Protein 1K7I (pdb70)

CATH classification: 2.150.10.10 (+1 more: 3.40.390.10)

Radius of gyration: 25.74 Å; Cα contacts (8 Å, |Δi|>4): 1224; chains: 1; bounding box: 58×52×76 Å

Foldseek 3Di:
DDFDVLVVVQVVQVCVPPFDDQDAAPNAHGHDLVRLLCLQQVVQQFQVGGVAWQAAEEWEEEFDPDDPAAVQLFAAKDTADPQLVVLLVLLVVLLVLWFRYHYHYDDDPDDTLAYEIEGAGHNVRHGDLDDAWAAADGDDDPRQRYIYGHPSHVCCNNVVVNVVNLLVSNLRNLRSGRTAQSAPDDPPPPDDDCVRHNGQPREQLAASVHPHHPVSNPWFQPNHHLNHGHQSSSVNSCGHGNTDLVHAAEAFEFEDPGPRPRVQRYDPALVDTHAHADDHRHYAYEYELARAAEAWEEEQDAQHFIAGSNTGSRYHYYPPDGHAEYEAYQEAYEYHHDQEAHEYADAHYEYEYEHAAFAYEYEDHHFAYEYEDQDLRRAWPVGGYEDEHDDAPRYAYEPSNLCVVPAADEDEPDDPQQFRYWYWDADPVQQKIKIWHGHPPHNDTTHIYIYNHDYDPVRYHD

Sequence (462 aa):
ANTSSAYNSVYDFLRYHDRGDGLTVNGKTSYSIDQAAAQITRENVSWNGTNVFGKSANLTFKFLQSVSSIPSGDTGFVKFNAEQIEQAKLSLQSWSDVANLTFTEVTGNKSANITFGNYTRDASGNLDYGTQAYAYYPGNYQGAGSSWYNYNQSNIRNPGSEEYGRQTFTHEIGHALGLAHPGEYNAGEGDPSYNDAVYAEDSYQFSIMSFWGENETGADYNGHYGGAPMIDDIAAIQRLYGANMTTRTGDSVYGFNSNTDRDFYTATDSSKALIFSVWDAGGTDTFDFSGYSNNQRINLNEGSFSDVGGLKGNVSIAHGVTIENAIGGSGNDILVGNSADNILQGGAGNDVLYGGAGADTLYGGAGRDTFVYGSGQDSTVAAYDWIADFQKGIDKIDLSAFRNEGQLSFVQDQFTGKGQEVMLQWDAANSITNLWLHEAGHSSVDFLVRIVGQAAQSDIIV

Secondary structure (DSSP, 8-state):
----HHHHHHHHHTTTT--STT-EETTEEPPPHHHHHHHHTTT-EETTEES--S--EEEEEEE-S--S--TTS-B--B---HHHHHHHHHHHHHHHTTBSEEEEE--TT---SEEEEEE-B-TTS-B--S--EEE--SSSSTTTTEEEEETTSHHHH-TTTSHHHHHHHHHHHHHHHT---SSS--SSSS---GGG-SSTT-STTT-TT-SS-GGGGT-B-TT----S--HHHHHHHHHHH-B-TTTT-S--EEETT--S--GGGB-SSTT----EEE---SS--EEE-TT--S--EEE-STT-EEB-TT-BS-EEE-TT----EEE--SS--EEE--SS--EEE--SS--EEE--SS--EEE--SS--EEE--SGGGSBGGG-EEETT--TTT-EEE-GGGGGG---EEESS---SSS-EEEEEEETTTTEEEEEEE-TT-SS--EEEEEES---GGGEE-

B-factor: mean 23.39, std 8.3, range [9.5, 53.7]

Structure (mmCIF, N/CA/C/O backbone):
data_1K7I
#
_entry.id   1K7I
#
_cell.length_a   101.967
_cell.length_b   101.967
_cell.length_c   122.298
_cell.angle_alpha   90.00
_cell.angle_beta   90.00
_cell.angle_gamma   120.00
#
_symmetry.space_group_name_H-M   'P 31 2 1'
#
loop_
_entity.id
_entity.type
_entity.pdbx_description
1 polymer 'secreted protease C'
2 non-polymer 'CALCIUM ION'
3 non-polymer 'ZINC ION'
4 water water
#
loop_
_atom_site.group_PDB
_atom_site.id
_atom_site.type_symbol
_atom_site.label_atom_id
_atom_site.label_alt_id
_atom_site.label_comp_id
_atom_site.label_asym_id
_atom_site.label_entity_id
_atom_site.label_seq_id
_atom_site.pdbx_PDB_ins_code
_atom_site.Cartn_x
_atom_site.Cartn_y
_atom_site.Cartn_z
_atom_site.occupancy
_atom_site.B_iso_or_equiv
_atom_site.auth_seq_id
_atom_site.auth_comp_id
_atom_site.auth_asym_id
_atom_site.auth_atom_id
_atom_site.pdbx_PDB_model_num
ATOM 1 N N . ALA A 1 18 ? 46.217 75.268 1.859 1.00 44.99 18 ALA A N 1
ATOM 2 C CA . ALA A 1 18 ? 45.036 75.004 2.733 1.00 43.64 18 ALA A CA 1
ATOM 3 C C . ALA A 1 18 ? 44.302 73.745 2.282 1.00 42.74 18 ALA A C 1
ATOM 4 O O . ALA A 1 18 ? 43.526 73.159 3.040 1.00 42.09 18 ALA A O 1
ATOM 6 N N . ASN A 1 19 ? 44.552 73.336 1.042 1.00 41.26 19 ASN A N 1
ATOM 7 C CA . ASN A 1 19 ? 43.921 72.146 0.486 1.00 41.65 19 ASN A CA 1
ATOM 8 C C . ASN A 1 19 ? 44.824 70.935 0.702 1.00 40.16 19 ASN A C 1
ATOM 9 O O . ASN A 1 19 ? 45.626 70.584 -0.163 1.00 41.53 19 ASN A O 1
ATOM 14 N N . THR A 1 20 ? 44.690 70.301 1.861 1.00 37.56 20 THR A N 1
ATOM 15 C CA . THR A 1 20 ? 45.495 69.132 2.191 1.00 34.83 20 THR A CA 1
ATOM 16 C C . THR A 1 20 ? 44.848 67.840 1.696 1.00 33.53 20 THR A C 1
ATOM 17 O O . THR A 1 20 ? 43.633 67.773 1.514 1.00 32.54 20 THR A O 1
ATOM 21 N N . SER A 1 21 ? 45.669 66.817 1.479 1.00 28.83 21 SER A N 1
ATOM 22 C CA . SER A 1 21 ? 45.194 65.525 0.993 1.00 27.41 21 SER A CA 1
ATOM 23 C C . SER A 1 21 ? 44.395 64.781 2.053 1.00 26.60 21 SER A C 1
ATOM 24 O O . SER A 1 21 ? 44.370 65.177 3.217 1.00 27.99 21 SER A O 1
ATOM 27 N N . SER A 1 22 ? 43.750 63.693 1.644 1.00 29.58 22 SER A N 1
ATOM 28 C CA . SER A 1 22 ? 42.960 62.892 2.568 1.00 30.32 22 SER A CA 1
ATOM 29 C C . SER A 1 22 ? 43.889 62.175 3.542 1.00 30.91 22 SER A C 1
ATOM 30 O O . SER A 1 22 ? 43.527 61.935 4.692 1.00 29.03 22 SER A O 1
ATOM 33 N N . ALA A 1 23 ? 45.088 61.834 3.075 1.00 27.42 23 ALA A N 1
ATOM 34 C CA . ALA A 1 23 ? 46.064 61.156 3.920 1.00 27.64 23 ALA A CA 1
ATOM 35 C C . ALA A 1 23 ? 46.456 62.097 5.051 1.00 26.10 23 ALA A C 1
ATOM 36 O O . ALA A 1 23 ? 46.489 61.706 6.220 1.00 26.28 23 ALA A O 1
ATOM 38 N N . TYR A 1 24 ? 46.755 63.343 4.695 1.00 24.67 24 TYR A N 1
ATOM 39 C CA . TYR A 1 24 ? 47.125 64.347 5.682 1.00 23.63 24 TYR A CA 1
ATOM 40 C C . TYR A 1 24 ? 45.976 64.524 6.665 1.00 25.19 24 TYR A C 1
ATOM 41 O O . TYR A 1 24 ? 46.177 64.529 7.876 1.00 24.31 24 TYR A O 1
ATOM 50 N N . ASN A 1 25 ? 44.766 64.674 6.132 1.00 24.73 25 ASN A N 1
ATOM 51 C CA . ASN A 1 25 ? 43.596 64.875 6.972 1.00 25.25 25 ASN A CA 1
ATOM 52 C C . ASN A 1 25 ? 43.333 63.735 7.943 1.00 23.58 25 ASN A C 1
ATOM 53 O O . ASN A 1 25 ? 42.903 63.971 9.071 1.00 24.90 25 ASN A O 1
ATOM 58 N N . SER A 1 26 ? 43.592 62.504 7.513 1.00 24.37 26 SER A N 1
ATOM 59 C CA . SER A 1 26 ? 43.365 61.353 8.378 1.00 24.40 26 SER A CA 1
ATOM 60 C C . SER A 1 26 ? 44.315 61.410 9.572 1.00 24.87 26 SER A C 1
ATOM 61 O O . SER A 1 26 ? 43.956 61.009 10.678 1.00 25.17 26 SER A O 1
ATOM 64 N N . VAL A 1 27 ? 45.524 61.912 9.342 1.00 23.42 27 VAL A N 1
ATOM 65 C CA . VAL A 1 27 ? 46.508 62.038 10.412 1.00 21.64 27 VAL A CA 1
ATOM 66 C C . VAL A 1 27 ? 46.107 63.198 11.322 1.00 21.68 27 VAL A C 1
ATOM 67 O O . VAL A 1 27 ? 46.060 63.060 12.545 1.00 20.81 27 VAL A O 1
ATOM 71 N N . TYR A 1 28 ? 45.807 64.337 10.706 1.00 23.26 28 TYR A N 1
ATOM 72 C CA . TYR A 1 28 ? 45.402 65.539 11.427 1.00 23.58 28 TYR A CA 1
ATOM 73 C C . TYR A 1 28 ? 44.249 65.262 12.392 1.00 22.57 28 TYR A C 1
ATOM 74 O O . TYR A 1 28 ? 44.285 65.675 13.554 1.00 22.64 28 TYR A O 1
ATOM 83 N N . ASP A 1 29 ? 43.223 64.570 11.904 1.00 23.01 29 ASP A N 1
ATOM 84 C CA . ASP A 1 29 ? 42.062 64.254 12.729 1.00 23.54 29 ASP A CA 1
ATOM 85 C C . ASP A 1 29 ? 42.383 63.244 13.824 1.00 22.66 29 ASP A C 1
ATOM 86 O O . ASP A 1 29 ? 41.974 63.419 14.973 1.00 24.37 29 ASP A O 1
ATOM 91 N N . PHE A 1 30 ? 43.111 62.189 13.467 1.00 22.99 30 PHE A N 1
ATOM 92 C CA . PHE A 1 30 ? 43.464 61.156 14.439 1.00 21.18 30 PHE A CA 1
ATOM 93 C C . PHE A 1 30 ? 44.298 61.728 15.584 1.00 21.97 30 PHE A C 1
ATOM 94 O O . PHE A 1 30 ? 44.206 61.259 16.715 1.00 20.16 30 PHE A O 1
ATOM 102 N N . LEU A 1 31 ? 45.105 62.744 15.293 1.00 20.71 31 LEU A N 1
ATOM 103 C CA . LEU A 1 31 ? 45.929 63.375 16.318 1.00 21.33 31 LEU A CA 1
ATOM 104 C C . LEU A 1 31 ? 45.058 64.085 17.351 1.00 22.49 31 LEU A C 1
ATOM 105 O O . LEU A 1 31 ? 45.485 64.326 18.479 1.00 23.61 31 LEU A O 1
ATOM 110 N N . ARG A 1 32 ? 43.834 64.417 16.953 1.00 21.86 32 ARG A N 1
ATOM 111 C CA . ARG A 1 32 ? 42.904 65.122 17.826 1.00 23.26 32 ARG A CA 1
ATOM 112 C C . ARG A 1 32 ? 41.786 64.221 18.344 1.00 22.98 32 ARG A C 1
ATOM 113 O O . ARG A 1 32 ? 40.767 64.693 18.847 1.00 24.56 32 ARG A O 1
ATOM 121 N N . TYR A 1 33 ? 42.005 62.917 18.217 1.00 23.37 33 TYR A N 1
ATOM 122 C CA . TYR A 1 33 ? 41.073 61.888 18.668 1.00 22.34 33 TYR A CA 1
ATOM 123 C C . TYR A 1 33 ? 40.921 61.999 20.185 1.00 23.58 33 TYR A C 1
ATOM 124 O O . TYR A 1 33 ? 41.908 61.969 20.922 1.00 22.68 33 TYR A O 1
ATOM 133 N N . HIS A 1 34 ? 39.684 62.143 20.648 1.00 22.84 34 HIS A N 1
ATOM 134 C CA . HIS A 1 34 ? 39.404 62.270 22.074 1.00 21.72 34 HIS A CA 1
ATOM 135 C C . HIS A 1 34 ? 40.097 63.452 22.745 1.00 22.12 34 HIS A C 1
ATOM 136 O O . HIS A 1 34 ? 40.614 63.331 23.857 1.00 23.02 34 HIS A O 1
ATOM 143 N N . ASP A 1 35 ? 40.116 64.597 22.069 1.00 24.44 35 ASP A N 1
ATOM 144 C CA . ASP A 1 35 ? 40.716 65.791 22.654 1.00 26.26 35 ASP A CA 1
ATOM 145 C C . ASP A 1 35 ? 39.965 66.057 23.955 1.00 24.09 35 ASP A C 1
ATOM 146 O O . ASP A 1 35 ? 38.774 65.761 24.057 1.00 26.23 35 ASP A O 1
ATOM 151 N N . ARG A 1 36 ? 40.657 66.605 24.947 1.00 25.83 36 ARG A N 1
ATOM 152 C CA . ARG A 1 36 ? 40.034 66.863 26.241 1.00 26.04 36 ARG A CA 1
ATOM 153 C C . ARG A 1 36 ? 40.585 68.108 26.924 1.00 27.31 36 ARG A C 1
ATOM 154 O O . ARG A 1 36 ? 41.622 68.637 26.529 1.00 25.93 36 ARG A O 1
ATOM 162 N N . GLY A 1 37 ? 39.882 68.567 27.956 1.00 27.40 37 GLY A N 1
ATOM 163 C CA . GLY A 1 37 ? 40.320 69.737 28.696 1.00 30.39 37 GLY A CA 1
ATOM 164 C C . GLY A 1 37 ? 39.980 71.055 28.026 1.00 32.83 37 GLY A C 1
ATOM 165 O O . GLY A 1 37 ? 39.022 71.142 27.257 1.00 31.91 37 GLY A O 1
ATOM 166 N N . ASP A 1 38 ? 40.770 72.085 28.320 1.00 35.48 38 ASP A N 1
ATOM 167 C CA . ASP A 1 38 ? 40.542 73.405 27.743 1.00 38.72 38 ASP A CA 1
ATOM 168 C C . ASP A 1 38 ? 39.117 73.854 28.060 1.00 38.63 38 ASP A C 1
ATOM 169 O O . ASP A 1 38 ? 38.657 73.732 29.195 1.00 39.09 38 ASP A O 1
ATOM 174 N N . GLY A 1 39 ? 38.426 74.374 27.053 1.00 39.04 39 GLY A N 1
ATOM 175 C CA . GLY A 1 39 ? 37.060 74.819 27.235 1.00 38.76 39 GLY A CA 1
ATOM 176 C C . GLY A 1 39 ? 36.163 73.976 26.358 1.00 38.90 39 GLY A C 1
ATOM 177 O O . GLY A 1 39 ? 35.184 74.462 25.793 1.00 40.10 39 GLY A O 1
ATOM 178 N N . LEU A 1 40 ? 36.509 72.699 26.241 1.00 37.62 40 LEU A N 1
ATOM 179 C CA . LEU A 1 40 ? 35.741 71.774 25.423 1.00 37.59 40 LEU A CA 1
ATOM 180 C C . LEU A 1 40 ? 34.561 71.193 26.185 1.00 37.33 40 LEU A C 1
ATOM 181 O O . LEU A 1 40 ? 34.585 71.088 27.413 1.00 36.88 40 LEU A O 1
ATOM 186 N N . THR A 1 41 ? 33.525 70.823 25.442 1.00 37.48 41 THR A N 1
ATOM 187 C CA . THR A 1 41 ? 32.335 70.218 26.018 1.00 38.72 41 THR A CA 1
ATOM 188 C C . THR A 1 41 ? 32.077 68.941 25.230 1.00 38.34 41 THR A C 1
ATOM 189 O O . THR A 1 41 ? 31.887 68.979 24.014 1.00 38.86 41 THR A O 1
ATOM 193 N N . VAL A 1 42 ? 32.096 67.810 25.926 1.00 36.24 42 VAL A N 1
ATOM 194 C CA . VAL A 1 42 ? 31.874 66.516 25.293 1.00 35.19 42 VAL A CA 1
ATOM 195 C C . VAL A 1 42 ? 30.636 65.866 25.895 1.00 34.02 42 VAL A C 1
ATOM 196 O O . VAL A 1 42 ? 30.466 65.851 27.113 1.00 35.06 42 VAL A O 1
ATOM 200 N N . ASN A 1 43 ? 29.776 65.329 25.036 1.00 34.08 43 ASN A N 1
ATOM 201 C CA . ASN A 1 43 ? 28.541 64.692 25.480 1.00 34.20 43 ASN A CA 1
ATOM 202 C C . ASN A 1 43 ? 27.743 65.636 26.373 1.00 34.39 43 ASN A C 1
ATOM 203 O O . ASN A 1 43 ? 27.080 65.204 27.317 1.00 33.80 43 ASN A O 1
ATOM 208 N N . GLY A 1 44 ? 27.819 66.928 26.070 1.00 35.50 44 GLY A N 1
ATOM 209 C CA . GLY A 1 44 ? 27.098 67.918 26.850 1.00 35.72 44 GLY A CA 1
ATOM 210 C C . GLY A 1 44 ? 27.644 68.099 28.252 1.00 36.59 44 GLY A C 1
ATOM 211 O O . GLY A 1 44 ? 26.997 68.711 29.102 1.00 36.98 44 GLY A O 1
ATOM 212 N N . LYS A 1 45 ? 28.839 67.571 28.497 1.00 34.20 45 LYS A N 1
ATOM 213 C CA . LYS A 1 45 ? 29.468 67.680 29.808 1.00 34.05 45 LYS A CA 1
ATOM 214 C C . LYS A 1 45 ? 30.796 68.419 29.724 1.00 32.37 45 LYS A C 1
ATOM 215 O O . LYS A 1 45 ? 31.394 68.526 28.654 1.00 31.09 45 LYS A O 1
ATOM 221 N N . THR A 1 46 ? 31.250 68.934 30.861 1.00 32.29 46 THR A N 1
ATOM 222 C CA . THR A 1 46 ? 32.521 69.638 30.914 1.00 31.68 46 THR A CA 1
ATOM 223 C C . THR A 1 46 ? 33.611 68.604 30.656 1.00 30.36 46 THR A C 1
ATOM 224 O O . THR A 1 46 ? 33.546 67.491 31.177 1.00 30.69 46 THR A O 1
ATOM 228 N N . SER A 1 47 ? 34.597 68.963 29.840 1.00 30.22 47 SER A N 1
ATOM 229 C CA . SER A 1 47 ? 35.695 68.051 29.537 1.00 28.07 47 SER A CA 1
ATOM 230 C C . SER A 1 47 ? 36.863 68.324 30.474 1.00 27.30 47 SER A C 1
ATOM 231 O O . SER A 1 47 ? 37.300 69.466 30.625 1.00 26.60 47 SER A O 1
ATOM 234 N N . TYR A 1 48 ? 37.363 67.266 31.104 1.00 26.40 48 TYR A N 1
ATOM 235 C CA . TYR A 1 48 ? 38.476 67.373 32.037 1.00 26.10 48 TYR A CA 1
ATOM 236 C C . TYR A 1 48 ? 39.786 66.896 31.426 1.00 24.87 48 TYR A C 1
ATOM 237 O O . TYR A 1 48 ? 39.806 65.961 30.625 1.00 24.39 48 TYR A O 1
ATOM 246 N N . SER A 1 49 ? 40.876 67.547 31.812 1.00 24.53 49 SER A N 1
ATOM 247 C CA . SER A 1 49 ? 42.199 67.157 31.346 1.00 23.42 49 SER A CA 1
ATOM 248 C C . SER A 1 49 ? 42.567 65.957 32.209 1.00 23.31 49 SER A C 1
ATOM 249 O O . SER A 1 49 ? 41.850 65.628 33.155 1.00 22.35 49 SER A O 1
ATOM 252 N N . ILE A 1 50 ? 43.678 65.305 31.889 1.00 22.25 50 ILE A N 1
ATOM 253 C CA . ILE A 1 50 ? 44.114 64.156 32.673 1.00 23.11 50 ILE A CA 1
ATOM 254 C C . ILE A 1 50 ? 44.274 64.567 34.133 1.00 23.48 50 ILE A C 1
ATOM 255 O O . ILE A 1 50 ? 43.808 63.875 35.040 1.00 23.76 50 ILE A O 1
ATOM 260 N N . ASP A 1 51 ? 44.924 65.704 34.360 1.00 23.15 51 ASP A N 1
ATOM 261 C CA . ASP A 1 51 ? 45.152 66.171 35.720 1.00 23.09 51 ASP A CA 1
ATOM 262 C C . ASP A 1 51 ? 43.886 66.578 36.463 1.00 22.96 51 ASP A C 1
ATOM 263 O O . ASP A 1 51 ? 43.784 66.372 37.670 1.00 23.05 51 ASP A O 1
ATOM 268 N N . GLN A 1 52 ? 42.923 67.155 35.753 1.00 24.27 52 GLN A N 1
ATOM 269 C CA . GLN A 1 52 ? 41.678 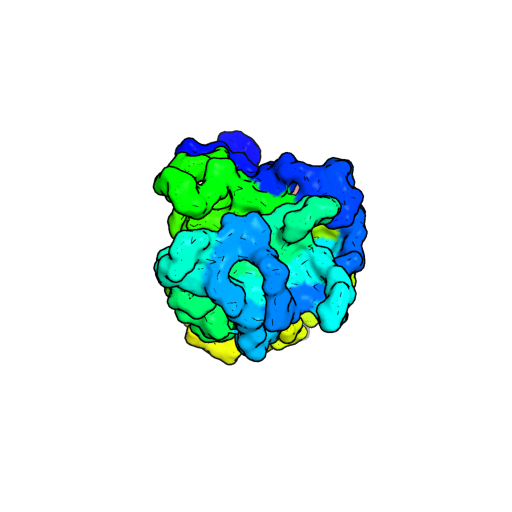67.552 36.394 1.00 23.97 52 GLN A CA 1
ATOM 270 C C . GLN A 1 52 ? 40.927 66.296 36.817 1.00 23.03 52 GLN A C 1
ATOM 271 O O . GLN A 1 52 ? 40.330 66.252 37.893 1.00 23.73 52 GLN A O 1
ATOM 277 N N . ALA A 1 53 ? 40.974 65.271 35.970 1.00 22.93 53 ALA A N 1
ATOM 278 C CA . ALA A 1 53 ? 40.314 64.006 36.264 1.00 22.67 53 ALA A CA 1
ATOM 279 C C . ALA A 1 53 ? 41.003 63.362 37.461 1.00 22.48 53 ALA A C 1
ATOM 280 O O . ALA A 1 53 ? 40.348 62.813 38.350 1.00 22.08 53 ALA A O 1
ATOM 282 N N . ALA A 1 54 ? 42.330 63.439 37.482 1.00 21.45 54 ALA A N 1
ATOM 283 C CA . ALA A 1 54 ? 43.112 62.869 38.570 1.00 21.11 54 ALA A CA 1
ATOM 284 C C . ALA A 1 54 ? 42.763 63.538 39.895 1.00 22.79 54 ALA A C 1
ATOM 285 O O . ALA A 1 54 ? 42.625 62.868 40.916 1.00 22.88 54 ALA A O 1
ATOM 287 N N . ALA A 1 55 ? 42.617 64.859 39.875 1.00 23.21 55 ALA A N 1
ATOM 288 C CA . ALA A 1 55 ? 42.280 65.603 41.083 1.00 23.48 55 ALA A CA 1
ATOM 289 C C . ALA A 1 55 ? 40.881 65.219 41.557 1.00 22.99 55 ALA A C 1
ATOM 290 O O . ALA A 1 55 ? 40.623 65.128 42.757 1.00 24.61 55 ALA A O 1
ATOM 292 N N . GLN A 1 56 ? 39.983 64.995 40.605 1.00 23.03 56 GLN A N 1
ATOM 293 C CA . GLN A 1 56 ? 38.611 64.615 40.917 1.00 22.95 56 GLN A CA 1
ATOM 294 C C . GLN A 1 56 ? 38.580 63.224 41.548 1.00 23.53 56 GLN A C 1
ATOM 295 O O . GLN A 1 56 ? 37.868 62.990 42.525 1.00 24.18 56 GLN A O 1
ATOM 301 N N . ILE A 1 57 ? 39.363 62.305 40.993 1.00 21.19 57 ILE A N 1
ATOM 302 C CA . ILE A 1 57 ? 39.419 60.942 41.509 1.00 20.41 57 ILE A CA 1
ATOM 303 C C . ILE A 1 57 ? 40.054 60.901 42.902 1.00 21.59 57 ILE A C 1
ATOM 304 O O . ILE A 1 57 ? 39.724 60.036 43.714 1.00 21.46 57 ILE A O 1
ATOM 309 N N . THR A 1 58 ? 40.947 61.846 43.182 1.00 21.51 58 THR A N 1
ATOM 310 C CA . THR A 1 58 ? 41.607 61.912 44.485 1.00 21.49 58 THR A CA 1
ATOM 311 C C . THR A 1 58 ? 41.018 63.023 45.359 1.00 23.66 58 THR A C 1
ATOM 312 O O . THR A 1 58 ? 41.673 63.496 46.286 1.00 25.21 58 THR A O 1
ATOM 316 N N . ARG A 1 59 ? 39.782 63.426 45.074 1.00 24.82 59 ARG A N 1
ATOM 317 C CA . ARG A 1 59 ? 39.146 64.505 45.830 1.00 25.74 59 ARG A CA 1
ATOM 318 C C . ARG A 1 59 ? 39.010 64.265 47.331 1.00 27.57 59 ARG A C 1
ATOM 319 O O . ARG A 1 59 ? 38.899 65.219 48.102 1.00 30.40 59 ARG A O 1
ATOM 327 N N . GLU A 1 60 ? 39.013 63.007 47.755 1.00 28.38 60 GLU A N 1
ATOM 328 C CA . GLU A 1 60 ? 38.903 62.712 49.181 1.00 32.10 60 GLU A CA 1
ATOM 329 C C . GLU A 1 60 ? 40.197 63.096 49.893 1.00 32.66 60 GLU A C 1
ATOM 330 O O . GLU A 1 60 ? 40.248 63.160 51.122 1.00 33.32 60 GLU A O 1
ATOM 336 N N . ASN A 1 61 ? 41.236 63.360 49.105 1.00 31.67 61 ASN A N 1
ATOM 337 C CA . ASN A 1 61 ? 42.543 63.742 49.629 1.00 32.00 61 ASN A CA 1
ATOM 338 C C . ASN A 1 61 ? 42.983 62.865 50.790 1.00 31.99 61 ASN A C 1
ATOM 339 O O . ASN A 1 61 ? 43.424 63.355 51.832 1.00 32.26 61 ASN A O 1
ATOM 344 N N . VAL A 1 62 ? 42.859 61.557 50.602 1.00 29.30 62 VAL A N 1
ATOM 345 C CA . VAL A 1 62 ? 43.255 60.605 51.622 1.00 29.62 62 VAL A CA 1
ATOM 346 C C . VAL A 1 62 ? 44.084 59.496 50.987 1.00 28.16 62 VAL A C 1
ATOM 347 O O . VAL A 1 62 ? 43.829 59.083 49.856 1.00 29.00 62 VAL A O 1
ATOM 351 N N . SER A 1 63 ? 45.093 59.040 51.715 1.00 26.28 63 SER A N 1
ATOM 352 C CA . SER A 1 63 ? 45.958 57.963 51.255 1.00 23.89 63 SER A CA 1
ATOM 353 C C . SER A 1 63 ? 46.493 57.310 52.516 1.00 22.33 63 SER A C 1
ATOM 354 O O . SER A 1 63 ? 46.146 57.722 53.623 1.00 22.03 63 SER A O 1
ATOM 357 N N . TRP A 1 64 ? 47.335 56.297 52.360 1.00 20.34 64 TRP A N 1
ATOM 358 C CA . TRP A 1 64 ? 47.889 55.626 53.520 1.00 22.35 64 TRP A CA 1
ATOM 359 C C . TRP A 1 64 ? 48.923 56.469 54.249 1.00 23.27 64 TRP A C 1
ATOM 360 O O . TRP A 1 64 ? 49.430 56.067 55.293 1.00 24.90 64 TRP A O 1
ATOM 371 N N . ASN A 1 65 ? 49.234 57.640 53.700 1.00 24.31 65 ASN A N 1
ATOM 372 C CA . ASN A 1 65 ? 50.200 58.526 54.333 1.00 25.86 65 ASN A CA 1
ATOM 373 C C . ASN A 1 65 ? 49.488 59.638 55.090 1.00 28.03 65 ASN A C 1
ATOM 374 O O . ASN A 1 65 ? 50.127 60.512 55.674 1.00 29.38 65 ASN A O 1
ATOM 379 N N . GLY A 1 66 ? 48.159 59.597 55.077 1.00 28.31 66 GLY A N 1
ATOM 380 C CA . GLY A 1 66 ? 47.386 60.604 55.779 1.00 30.84 66 GLY A CA 1
ATOM 381 C C . GLY A 1 66 ? 46.500 61.437 54.875 1.00 32.56 66 GLY A C 1
ATOM 382 O O . GLY A 1 66 ? 46.083 60.990 53.806 1.00 31.07 66 GLY A O 1
ATOM 383 N N . THR A 1 67 ? 46.208 62.658 55.310 1.00 32.31 67 THR A N 1
ATOM 384 C CA . THR A 1 67 ? 45.362 63.558 54.539 1.00 33.97 67 THR A CA 1
ATOM 385 C C . THR A 1 67 ? 46.162 64.695 53.917 1.00 34.36 67 THR A C 1
ATOM 386 O O . THR A 1 67 ? 47.057 65.260 54.546 1.00 31.56 67 THR A O 1
ATOM 390 N N . ASN A 1 68 ? 45.829 65.017 52.671 1.00 34.67 68 ASN A N 1
ATOM 391 C CA . ASN A 1 68 ? 46.497 66.077 51.927 1.00 35.81 68 ASN A CA 1
ATOM 392 C C . ASN A 1 68 ? 48.003 65.868 51.834 1.00 35.46 68 ASN A C 1
ATOM 393 O O . ASN A 1 68 ? 48.786 66.814 51.934 1.00 35.15 68 ASN A O 1
ATOM 398 N N . VAL A 1 69 ? 48.398 64.615 51.644 1.00 33.46 69 VAL A N 1
ATOM 399 C CA . VAL A 1 69 ? 49.800 64.247 51.506 1.00 33.20 69 VAL A CA 1
ATOM 400 C C . VAL A 1 69 ? 49.953 63.733 50.077 1.00 32.43 69 VAL A C 1
ATOM 401 O O . VAL A 1 69 ? 49.286 62.775 49.687 1.00 35.48 69 VAL A O 1
ATOM 405 N N . PHE A 1 70 ? 50.821 64.371 49.297 1.00 32.19 70 PHE A N 1
ATOM 406 C CA . PHE A 1 70 ? 51.011 63.970 47.908 1.00 29.44 70 PHE A CA 1
ATOM 407 C C . PHE A 1 70 ? 52.446 63.617 47.542 1.00 28.85 70 PHE A C 1
ATOM 408 O O . PHE A 1 70 ? 53.396 64.057 48.189 1.00 27.69 70 PHE A O 1
ATOM 416 N N . GLY A 1 71 ? 52.584 62.818 46.488 1.00 24.73 71 GLY A N 1
ATOM 417 C CA . GLY A 1 71 ? 53.895 62.410 46.020 1.00 24.81 71 GLY A CA 1
ATOM 418 C C . GLY A 1 71 ? 54.722 61.671 47.052 1.00 24.75 71 GLY A C 1
ATOM 419 O O . GLY A 1 71 ? 55.951 61.730 47.017 1.00 27.08 71 GLY A O 1
ATOM 420 N N . LYS A 1 72 ? 54.060 60.970 47.969 1.00 22.78 72 LYS A N 1
ATOM 421 C CA . LYS A 1 72 ? 54.770 60.228 49.002 1.00 22.86 72 LYS A CA 1
ATOM 422 C C . LYS A 1 72 ? 54.569 58.726 48.845 1.00 21.36 72 LYS A C 1
ATOM 423 O O . LYS A 1 72 ? 53.441 58.237 48.828 1.00 23.23 72 LYS A O 1
ATOM 429 N N . SER A 1 73 ? 55.677 58.000 48.738 1.00 21.76 73 SER A N 1
ATOM 430 C CA . SER A 1 73 ? 55.641 56.556 48.565 1.00 22.17 73 SER A CA 1
ATOM 431 C C . SER A 1 73 ? 55.123 55.845 49.804 1.00 20.89 73 SER A C 1
ATOM 432 O O . SER A 1 73 ? 55.053 56.425 50.890 1.00 21.48 73 SER A O 1
ATOM 435 N N . ALA A 1 74 ? 54.764 54.578 49.641 1.00 22.30 74 ALA A N 1
ATOM 436 C CA . ALA A 1 74 ? 54.267 53.806 50.764 1.00 22.31 74 ALA A CA 1
ATOM 437 C C . ALA A 1 74 ? 54.592 52.328 50.634 1.00 21.49 74 ALA A C 1
ATOM 438 O O . ALA A 1 74 ? 54.606 51.775 49.533 1.00 22.06 74 ALA A O 1
ATOM 440 N N . ASN A 1 75 ? 54.877 51.706 51.773 1.00 21.68 75 ASN A N 1
ATOM 441 C CA . ASN A 1 75 ? 55.168 50.281 51.848 1.00 20.76 75 ASN A CA 1
ATOM 442 C C . ASN A 1 75 ? 53.941 49.727 52.555 1.00 22.16 75 ASN A C 1
ATOM 443 O O . ASN A 1 75 ? 53.722 50.004 53.736 1.00 22.59 75 ASN A O 1
ATOM 448 N N . LEU A 1 76 ? 53.140 48.952 51.833 1.00 20.77 76 LEU A N 1
ATOM 449 C CA . LEU A 1 76 ? 51.906 48.421 52.393 1.00 20.51 76 LEU A CA 1
ATOM 450 C C . LEU A 1 76 ? 51.856 46.908 52.493 1.00 18.93 76 LEU A C 1
ATOM 451 O O . LEU A 1 76 ? 52.551 46.195 51.770 1.00 20.98 76 LEU A O 1
ATOM 456 N N . THR A 1 77 ? 51.015 46.429 53.401 1.00 19.72 77 THR A N 1
ATOM 457 C CA . THR A 1 77 ? 50.826 45.002 53.604 1.00 19.58 77 THR A CA 1
ATOM 458 C C . THR A 1 77 ? 49.418 44.633 53.146 1.00 19.47 77 THR A C 1
ATOM 459 O O . THR A 1 77 ? 48.521 45.481 53.129 1.00 18.75 77 THR A O 1
ATOM 463 N N . PHE A 1 78 ? 49.235 43.379 52.748 1.00 18.66 78 PHE A N 1
ATOM 464 C CA . PHE A 1 78 ? 47.924 42.905 52.326 1.00 18.79 78 PHE A CA 1
ATOM 465 C C . PHE A 1 78 ? 47.720 41.504 52.872 1.00 18.67 78 PHE A C 1
ATOM 466 O O . PHE A 1 78 ? 48.683 40.776 53.125 1.00 19.73 78 PHE A O 1
ATOM 474 N N . LYS A 1 79 ? 46.464 41.123 53.059 1.00 16.34 79 LYS A N 1
ATOM 475 C CA . LYS A 1 79 ? 46.166 39.827 53.643 1.00 16.91 79 LYS A CA 1
ATOM 476 C C . LYS A 1 79 ? 44.864 39.218 53.145 1.00 16.61 79 LYS A C 1
ATOM 477 O O . LYS A 1 79 ? 43.872 39.921 52.950 1.00 16.79 79 LYS A O 1
ATOM 483 N N . PHE A 1 80 ? 44.885 37.909 52.928 1.00 15.77 80 PHE A N 1
ATOM 484 C CA . PHE A 1 80 ? 43.697 37.185 52.508 1.00 15.55 80 PHE A CA 1
ATOM 485 C C . PHE A 1 80 ? 43.104 36.627 53.796 1.00 15.66 80 PHE A C 1
ATOM 486 O O . PHE A 1 80 ? 43.623 35.674 54.372 1.00 17.57 80 PHE A O 1
ATOM 494 N N . LEU A 1 81 ? 42.023 37.247 54.260 1.00 15.55 81 LEU A N 1
ATOM 495 C CA . LEU A 1 81 ? 41.387 36.822 55.500 1.00 15.41 81 LEU A CA 1
ATOM 496 C C . LEU A 1 81 ? 40.916 35.372 55.452 1.00 15.31 81 LEU A C 1
ATOM 497 O O . LEU A 1 81 ? 40.331 34.929 54.462 1.00 16.69 81 LEU A O 1
ATOM 502 N N . GLN A 1 82 ? 41.175 34.639 56.532 1.00 16.64 82 GLN A N 1
ATOM 503 C CA . GLN A 1 82 ? 40.773 33.237 56.628 1.00 15.24 82 GLN A CA 1
ATOM 504 C C . GLN A 1 82 ? 39.515 33.097 57.479 1.00 16.63 82 GLN A C 1
ATOM 505 O O . GLN A 1 82 ? 38.851 32.058 57.460 1.00 18.35 82 GLN A O 1
ATOM 511 N N . SER A 1 83 ? 39.202 34.152 58.223 1.00 16.60 83 SER A N 1
ATOM 512 C CA . SER A 1 83 ? 38.022 34.200 59.084 1.00 17.81 83 SER A CA 1
ATOM 513 C C . SER A 1 83 ? 37.834 35.655 59.499 1.00 18.11 83 SER A C 1
ATOM 514 O O . SER A 1 83 ? 38.736 36.476 59.323 1.00 19.47 83 SER A O 1
ATOM 517 N N . VAL A 1 84 ? 36.665 35.984 60.038 1.00 18.19 84 VAL A N 1
ATOM 518 C CA . VAL A 1 84 ? 36.400 37.352 60.472 1.00 20.36 84 VAL A CA 1
ATOM 519 C C . VAL A 1 84 ? 35.571 37.385 61.746 1.00 19.89 84 VAL A C 1
ATOM 520 O O . VAL A 1 84 ? 34.858 36.431 62.054 1.00 21.98 84 VAL A O 1
ATOM 524 N N . SER A 1 85 ? 35.682 38.485 62.484 1.00 22.69 85 SER A N 1
ATOM 525 C CA . SER A 1 85 ? 34.896 38.673 63.698 1.00 24.73 85 SER A CA 1
ATOM 526 C C . SER A 1 85 ? 33.567 39.219 63.183 1.00 24.37 85 SER A C 1
ATOM 527 O O . SER A 1 85 ? 32.500 38.911 63.705 1.00 27.42 85 SER A O 1
ATOM 530 N N . SER A 1 86 ? 33.657 40.029 62.136 1.00 24.00 86 SER A N 1
ATOM 531 C CA . SER A 1 86 ? 32.492 40.611 61.486 1.00 21.63 86 SER A CA 1
ATOM 532 C C . SER A 1 86 ? 32.959 41.445 60.299 1.00 22.25 86 SER A C 1
ATOM 533 O O . SER A 1 86 ? 34.087 41.945 60.281 1.00 23.97 86 SER A O 1
ATOM 536 N N . ILE A 1 87 ? 32.099 41.570 59.296 1.00 17.78 87 ILE A N 1
ATOM 537 C CA . ILE A 1 87 ? 32.415 42.373 58.123 1.00 18.06 87 ILE A CA 1
ATOM 538 C C . ILE A 1 87 ? 31.885 43.769 58.458 1.00 19.23 87 ILE A C 1
ATOM 539 O O . ILE A 1 87 ? 30.731 43.923 58.868 1.00 19.98 87 ILE A O 1
ATOM 544 N N . PRO A 1 88 ? 32.723 44.805 58.299 1.00 20.04 88 PRO A N 1
ATOM 545 C CA . PRO A 1 88 ? 32.349 46.193 58.598 1.00 20.11 88 PRO A CA 1
ATOM 546 C C . PRO A 1 88 ? 31.055 46.738 58.003 1.00 19.15 88 PRO A C 1
ATOM 547 O O . PRO A 1 88 ? 30.451 47.658 58.559 1.00 20.56 88 PRO A O 1
ATOM 551 N N . SER A 1 89 ? 30.625 46.164 56.887 1.00 16.97 89 SER A N 1
ATOM 552 C CA . SER A 1 89 ? 29.413 46.601 56.200 1.00 17.69 89 SER A CA 1
ATOM 553 C C . SER A 1 89 ? 28.146 46.030 56.816 1.00 17.38 89 SER A C 1
ATOM 554 O O . SER A 1 89 ? 27.051 46.551 56.596 1.00 19.15 89 SER A O 1
ATOM 557 N N . GLY A 1 90 ? 28.298 44.948 57.565 1.00 17.65 90 GLY A N 1
ATOM 558 C CA . GLY A 1 90 ? 27.144 44.302 58.157 1.00 17.74 90 GLY A CA 1
ATOM 559 C C . GLY A 1 90 ? 26.792 43.047 57.375 1.00 19.50 90 GLY A C 1
ATOM 560 O O . GLY A 1 90 ? 26.006 42.219 57.836 1.00 17.30 90 GLY A O 1
ATOM 561 N N . ASP A 1 91 ? 27.357 42.902 56.177 1.00 16.70 91 ASP A N 1
ATOM 562 C CA . ASP A 1 91 ? 27.093 41.707 55.379 1.00 15.44 91 ASP A CA 1
ATOM 563 C C . ASP A 1 91 ? 27.600 40.497 56.155 1.00 15.64 91 ASP A C 1
ATOM 564 O O . ASP A 1 91 ? 28.440 40.629 57.051 1.00 16.19 91 ASP A O 1
ATOM 569 N N . THR A 1 92 ? 27.094 39.319 55.805 1.00 14.84 92 THR A N 1
ATOM 570 C CA . THR A 1 92 ? 27.475 38.095 56.494 1.00 14.10 92 THR A CA 1
ATOM 571 C C . THR A 1 92 ? 27.791 36.963 55.518 1.00 15.39 92 THR A C 1
ATOM 572 O O . THR A 1 92 ? 27.889 37.184 54.309 1.00 14.87 92 THR A O 1
ATOM 576 N N . GLY A 1 93 ? 27.959 35.755 56.039 1.00 14.92 93 GLY A N 1
ATOM 577 C CA . GLY A 1 93 ? 28.274 34.634 55.172 1.00 15.02 93 GLY A CA 1
ATOM 578 C C . GLY A 1 93 ? 29.672 34.747 54.588 1.00 15.49 93 GLY A C 1
ATOM 579 O O . GLY A 1 93 ? 29.876 34.524 53.393 1.00 16.83 93 GLY A O 1
ATOM 580 N N . PHE A 1 94 ? 30.641 35.092 55.432 1.00 15.01 94 PHE A N 1
ATOM 581 C CA . PHE A 1 94 ? 32.026 35.226 54.990 1.00 14.11 94 PHE A CA 1
ATOM 582 C C . PHE A 1 94 ? 32.551 33.951 54.339 1.00 13.65 94 PHE A C 1
ATOM 583 O O . PHE A 1 94 ? 32.255 32.845 54.795 1.00 16.28 94 PHE A O 1
ATOM 591 N N . VAL A 1 95 ? 33.336 34.126 53.277 1.00 13.56 95 VAL A N 1
ATOM 592 C CA . VAL A 1 95 ? 33.979 33.022 52.564 1.00 14.55 95 VAL A CA 1
ATOM 593 C C . VAL A 1 95 ? 35.367 33.528 52.171 1.00 13.91 95 VAL A C 1
ATOM 594 O O . VAL A 1 95 ? 35.496 34.605 51.583 1.00 14.51 95 VAL A O 1
ATOM 598 N N . LYS A 1 96 ? 36.405 32.770 52.515 1.00 15.20 96 LYS A N 1
ATOM 599 C CA . LYS A 1 96 ? 37.774 33.172 52.198 1.00 15.05 96 LYS A CA 1
ATOM 600 C C . LYS A 1 96 ? 38.057 33.085 50.703 1.00 15.81 96 LYS A C 1
ATOM 601 O O . LYS A 1 96 ? 37.358 32.391 49.965 1.00 15.40 96 LYS A O 1
ATOM 607 N N . PHE A 1 97 ? 39.092 33.793 50.264 1.00 16.11 97 PHE A N 1
ATOM 608 C CA . PHE A 1 97 ? 39.479 33.790 48.855 1.00 15.05 97 PHE A CA 1
ATOM 609 C C . PHE A 1 97 ? 39.964 32.418 48.394 1.00 16.86 97 PHE A C 1
ATOM 610 O O . PHE A 1 97 ? 40.673 31.728 49.130 1.00 18.75 97 PHE A O 1
ATOM 618 N N . ASN A 1 98 ? 39.586 32.023 47.180 1.00 16.50 98 ASN A N 1
ATOM 619 C CA . ASN A 1 98 ? 40.053 30.749 46.646 1.00 16.54 98 ASN A CA 1
ATOM 620 C C . ASN A 1 98 ? 41.383 31.009 45.929 1.00 16.53 98 ASN A C 1
ATOM 621 O O . ASN A 1 98 ? 41.811 32.160 45.808 1.00 15.84 98 ASN A O 1
ATOM 626 N N . ALA A 1 99 ? 42.035 29.947 45.462 1.00 17.63 99 ALA A N 1
ATOM 627 C CA . ALA A 1 99 ? 43.335 30.076 44.803 1.00 17.79 99 ALA A CA 1
ATOM 628 C C . ALA A 1 99 ? 43.366 30.992 43.587 1.00 16.13 99 ALA A C 1
ATOM 629 O O . ALA A 1 99 ? 44.323 31.749 43.402 1.00 17.95 99 ALA A O 1
ATOM 631 N N . GLU A 1 100 ? 42.335 30.922 42.752 1.00 16.32 100 GLU A N 1
ATOM 632 C CA . GLU A 1 100 ? 42.288 31.761 41.560 1.00 15.97 100 GLU A CA 1
ATOM 633 C C . GLU A 1 100 ? 42.122 33.228 41.949 1.00 16.04 100 GLU A C 1
ATOM 634 O O . GLU A 1 100 ? 42.732 34.114 41.345 1.00 16.30 100 GLU A O 1
ATOM 640 N N . GLN A 1 101 ? 41.292 33.488 42.957 1.00 15.04 101 GLN A N 1
ATOM 641 C CA . GLN A 1 101 ? 41.093 34.856 43.418 1.00 14.37 101 GLN A CA 1
ATOM 642 C C . GLN A 1 101 ? 42.400 35.430 43.950 1.00 13.63 101 GLN A C 1
ATOM 643 O O . GLN A 1 101 ? 42.708 36.598 43.730 1.00 15.34 101 GLN A O 1
ATOM 649 N N . ILE A 1 102 ? 43.166 34.606 44.660 1.00 14.75 102 ILE A N 1
ATOM 650 C CA . ILE A 1 102 ? 44.433 35.054 45.212 1.00 15.66 102 ILE A CA 1
ATOM 651 C C . ILE A 1 102 ? 45.411 35.432 44.101 1.00 15.89 102 ILE A C 1
ATOM 652 O O . ILE A 1 102 ? 46.035 36.490 44.156 1.00 16.99 102 ILE A O 1
ATOM 657 N N . GLU A 1 103 ? 45.528 34.588 43.082 1.00 16.59 103 GLU A N 1
ATOM 658 C CA . GLU A 1 103 ? 46.448 34.890 41.992 1.00 18.13 103 GLU A CA 1
ATOM 659 C C . GLU A 1 103 ? 46.038 36.169 41.268 1.00 17.68 103 GLU A C 1
ATOM 660 O O . GLU A 1 103 ? 46.868 37.041 41.001 1.00 17.14 103 GLU A O 1
ATOM 666 N N . GLN A 1 104 ? 44.753 36.289 40.950 1.00 15.29 104 GLN A N 1
ATOM 667 C CA . GLN A 1 104 ? 44.288 37.477 40.247 1.00 15.19 104 GLN A CA 1
ATOM 668 C C . GLN A 1 104 ? 44.416 38.745 41.091 1.00 15.03 104 GLN A C 1
ATOM 669 O O . GLN A 1 104 ? 44.745 39.812 40.566 1.00 15.38 104 GLN A O 1
ATOM 675 N N . ALA A 1 105 ? 44.169 38.636 42.393 1.00 15.48 105 ALA A N 1
ATOM 676 C CA . ALA A 1 105 ? 44.290 39.797 43.270 1.00 15.10 105 ALA A CA 1
ATOM 677 C C . ALA A 1 105 ? 45.745 40.269 43.278 1.00 14.45 105 ALA A C 1
ATOM 678 O O . ALA A 1 105 ? 46.014 41.470 43.270 1.00 15.58 105 ALA A O 1
ATOM 680 N N . LYS A 1 106 ? 46.681 39.323 43.291 1.00 15.04 106 LYS A N 1
ATOM 681 C CA . LYS A 1 106 ? 48.094 39.674 43.280 1.00 16.36 106 LYS A CA 1
ATOM 682 C C . LYS A 1 106 ? 48.448 40.397 41.986 1.00 15.57 106 LYS A C 1
ATOM 683 O O . LYS A 1 106 ? 49.261 41.322 41.993 1.00 16.02 106 LYS A O 1
ATOM 689 N N . LEU A 1 107 ? 47.846 39.979 40.875 1.00 15.43 107 LEU A N 1
ATOM 690 C CA . LEU A 1 107 ? 48.118 40.641 39.604 1.00 15.49 107 LEU A CA 1
ATOM 691 C C . LEU A 1 107 ? 47.548 42.059 39.618 1.00 16.25 107 LEU A C 1
ATOM 692 O O . LEU A 1 107 ? 48.155 42.984 39.075 1.00 17.06 107 LEU A O 1
ATOM 697 N N . SER A 1 108 ? 46.390 42.240 40.253 1.00 14.22 108 SER A N 1
ATOM 698 C CA . SER A 1 108 ? 45.801 43.573 40.328 1.00 14.53 108 SER A CA 1
ATOM 699 C C . SER A 1 108 ? 4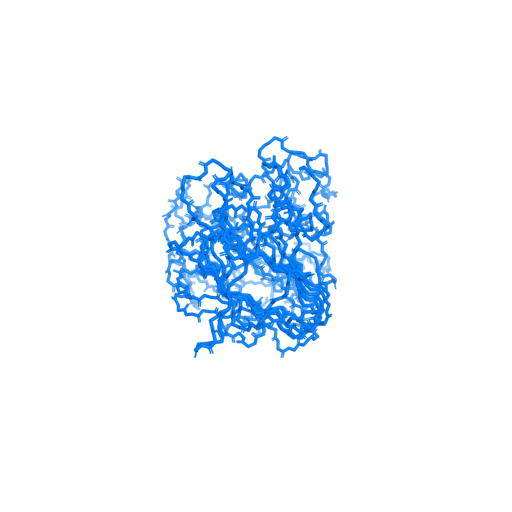6.695 44.478 41.176 1.00 12.67 108 SER A C 1
ATOM 700 O O . SER A 1 108 ? 46.939 45.630 40.820 1.00 15.40 108 SER A O 1
ATOM 703 N N . LEU A 1 109 ? 47.189 43.948 42.294 1.00 15.27 109 LEU A N 1
ATOM 704 C CA . LEU A 1 109 ? 48.076 44.710 43.167 1.00 14.53 109 LEU A CA 1
ATOM 705 C C . LEU A 1 109 ? 49.306 45.124 42.369 1.00 14.58 109 LEU A C 1
ATOM 706 O O . LEU A 1 109 ? 49.742 46.270 42.432 1.00 15.85 109 LEU A O 1
ATOM 711 N N . GLN A 1 110 ? 49.845 44.184 41.600 1.00 13.44 110 GLN A N 1
ATOM 712 C CA . GLN A 1 110 ? 51.025 44.448 40.786 1.00 16.19 110 GLN A CA 1
ATOM 713 C C . GLN A 1 110 ? 50.777 45.538 39.749 1.00 15.16 110 GLN A C 1
ATOM 714 O O . GLN A 1 110 ? 51.674 46.331 39.456 1.00 16.82 110 GLN A O 1
ATOM 720 N N . SER A 1 111 ? 49.569 45.589 39.188 1.00 15.32 111 SER A N 1
ATOM 721 C CA . SER A 1 111 ? 49.292 46.607 38.186 1.00 14.73 111 SER A CA 1
ATOM 722 C C . SER A 1 111 ? 49.279 48.003 38.808 1.00 15.58 111 SER A C 1
ATOM 723 O O . SER A 1 111 ? 49.496 48.995 38.116 1.00 16.49 111 SER A O 1
ATOM 726 N N . TRP A 1 112 ? 49.035 48.086 40.115 1.00 14.53 112 TRP A N 1
ATOM 727 C CA . TRP A 1 112 ? 49.055 49.387 40.785 1.00 14.92 112 TRP A CA 1
ATOM 728 C C . TRP A 1 112 ? 50.491 49.752 41.184 1.00 15.40 112 TRP A C 1
ATOM 729 O O . TRP A 1 112 ? 50.919 50.890 40.996 1.00 17.35 112 TRP A O 1
ATOM 740 N N . SER A 1 113 ? 51.236 48.789 41.724 1.00 15.48 113 SER A N 1
ATOM 741 C CA . SER A 1 113 ? 52.612 49.054 42.140 1.00 16.40 113 SER A CA 1
ATOM 742 C C . SER A 1 113 ? 53.532 49.269 40.939 1.00 16.96 113 SER A C 1
ATOM 743 O O . SER A 1 113 ? 54.632 49.801 41.080 1.00 17.16 113 SER A O 1
ATOM 746 N N . ASP A 1 114 ? 53.083 48.853 39.759 1.00 16.43 114 ASP A N 1
ATOM 747 C CA . ASP A 1 114 ? 53.872 49.045 38.543 1.00 15.26 114 ASP A CA 1
ATOM 748 C C . ASP A 1 114 ? 53.967 50.537 38.222 1.00 16.67 114 ASP A C 1
ATOM 749 O O . ASP A 1 114 ? 54.998 51.023 37.751 1.00 17.18 114 ASP A O 1
ATOM 754 N N . VAL A 1 115 ? 52.884 51.266 38.476 1.00 15.14 115 VAL A N 1
ATOM 755 C CA . VAL A 1 115 ? 52.843 52.677 38.117 1.00 15.58 115 VAL A CA 1
ATOM 756 C C . VAL A 1 115 ? 53.102 53.696 39.217 1.00 16.30 115 VAL A C 1
ATOM 757 O O . VAL A 1 115 ? 53.538 54.812 38.932 1.00 16.70 115 VAL A O 1
ATOM 761 N N . ALA A 1 116 ? 52.841 53.319 40.462 1.00 16.03 116 ALA A N 1
ATOM 762 C CA . ALA A 1 116 ? 53.044 54.227 41.582 1.00 16.98 116 ALA A CA 1
ATOM 763 C C . ALA A 1 116 ? 54.097 53.668 42.523 1.00 17.20 116 ALA A C 1
ATOM 764 O O . ALA A 1 116 ? 54.369 52.467 42.524 1.00 16.54 116 ALA A O 1
ATOM 766 N N . ASN A 1 117 ? 54.684 54.544 43.331 1.00 17.94 117 ASN A N 1
ATOM 767 C CA . ASN A 1 117 ? 55.721 54.124 44.259 1.00 18.61 117 ASN A CA 1
ATOM 768 C C . ASN A 1 117 ? 55.085 53.430 45.458 1.00 18.22 117 ASN A C 1
ATOM 769 O O . ASN A 1 117 ? 54.952 54.003 46.543 1.00 20.60 117 ASN A O 1
ATOM 774 N N . LEU A 1 118 ? 54.683 52.185 45.225 1.00 18.15 118 LEU A N 1
ATOM 775 C CA . LEU A 1 118 ? 54.048 51.347 46.229 1.00 18.59 118 LEU A CA 1
ATOM 776 C C . LEU A 1 118 ? 54.702 49.976 46.248 1.00 20.00 118 LEU A C 1
ATOM 777 O O . LEU A 1 118 ? 55.136 49.470 45.212 1.00 21.33 118 LEU A O 1
ATOM 782 N N . THR A 1 119 ? 54.789 49.386 47.432 1.00 20.94 119 THR A N 1
ATOM 783 C CA . THR A 1 119 ? 55.318 48.038 47.564 1.00 21.06 119 THR A CA 1
ATOM 784 C C . THR A 1 119 ? 54.255 47.312 48.367 1.00 22.04 119 THR A C 1
ATOM 785 O O . THR A 1 119 ? 53.685 47.875 49.306 1.00 23.01 119 THR A O 1
ATOM 789 N N . PHE A 1 120 ? 53.968 46.076 47.980 1.00 19.61 120 PHE A N 1
ATOM 790 C CA . PHE A 1 120 ? 52.964 45.273 48.664 1.00 19.86 120 PHE A CA 1
ATOM 791 C C . PHE A 1 120 ? 53.603 44.007 49.211 1.00 20.46 120 PHE A C 1
ATOM 792 O O . PHE A 1 120 ? 54.270 43.278 48.481 1.00 21.35 120 PHE A O 1
ATOM 800 N N . THR A 1 121 ? 53.396 43.752 50.498 1.00 20.17 121 THR A N 1
ATOM 801 C CA . THR A 1 121 ? 53.954 42.573 51.138 1.00 20.04 121 THR A CA 1
ATOM 802 C C . THR A 1 121 ? 52.834 41.810 51.828 1.00 19.10 121 THR A C 1
ATOM 803 O O . THR A 1 121 ? 52.095 42.376 52.634 1.00 19.35 121 THR A O 1
ATOM 807 N N . GLU A 1 122 ? 52.707 40.528 51.513 1.00 18.71 122 GLU A N 1
ATOM 808 C CA . GLU A 1 122 ? 51.657 39.722 52.113 1.00 19.42 122 GLU A CA 1
ATOM 809 C C . GLU A 1 122 ? 51.978 39.327 53.546 1.00 22.13 122 GLU A C 1
ATOM 810 O O . GLU A 1 122 ? 53.124 39.028 53.887 1.00 22.06 122 GLU A O 1
ATOM 816 N N . VAL A 1 123 ? 50.950 39.335 54.387 1.00 21.24 123 VAL A N 1
ATOM 817 C CA . VAL A 1 123 ? 51.098 38.933 55.776 1.00 22.33 123 VAL A CA 1
ATOM 818 C C . VAL A 1 123 ? 50.014 37.900 56.046 1.00 23.04 123 VAL A C 1
ATOM 819 O O . VAL A 1 123 ? 48.997 37.858 55.346 1.00 21.98 123 VAL A O 1
ATOM 823 N N . THR A 1 124 ? 50.239 37.057 57.045 1.00 25.18 124 THR A N 1
ATOM 824 C CA . THR A 1 124 ? 49.275 36.023 57.397 1.00 29.20 124 THR A CA 1
ATOM 825 C C . THR A 1 124 ? 49.114 35.949 58.908 1.00 31.18 124 THR A C 1
ATOM 826 O O . THR A 1 124 ? 49.694 36.747 59.645 1.00 32.26 124 THR A O 1
ATOM 830 N N . GLY A 1 125 ? 48.325 34.985 59.366 1.00 34.03 125 GLY A N 1
ATOM 831 C CA . GLY A 1 125 ? 48.113 34.827 60.793 1.00 35.50 125 GLY A CA 1
ATOM 832 C C . GLY A 1 125 ? 47.342 35.977 61.409 1.00 36.78 125 GLY A C 1
ATOM 833 O O . GLY A 1 125 ? 46.411 36.505 60.803 1.00 38.31 125 GLY A O 1
ATOM 834 N N . ASN A 1 126 ? 47.737 36.371 62.616 1.00 36.58 126 ASN A N 1
ATOM 835 C CA . ASN A 1 126 ? 47.069 37.453 63.329 1.00 36.96 126 ASN A CA 1
ATOM 836 C C . ASN A 1 126 ? 47.607 38.838 62.992 1.00 35.63 126 ASN A C 1
ATOM 837 O O . ASN A 1 126 ? 47.094 39.841 63.485 1.00 36.96 126 ASN A O 1
ATOM 842 N N . LYS A 1 127 ? 48.640 38.899 62.160 1.00 34.07 127 LYS A N 1
ATOM 843 C CA . LYS A 1 127 ? 49.213 40.185 61.785 1.00 34.23 127 LYS A CA 1
ATOM 844 C C . LYS A 1 127 ? 48.173 41.047 61.081 1.00 32.95 127 LYS A C 1
ATOM 845 O O . LYS A 1 127 ? 47.387 40.551 60.274 1.00 32.63 127 LYS A O 1
ATOM 851 N N . SER A 1 128 ? 48.162 42.336 61.403 1.00 30.56 128 SER A N 1
ATOM 852 C CA . SER A 1 128 ? 47.226 43.263 60.782 1.00 30.54 128 SER A CA 1
ATOM 853 C C . SER A 1 128 ? 47.759 43.613 59.398 1.00 27.78 128 SER A C 1
ATOM 854 O O . SER A 1 128 ? 48.942 43.417 59.115 1.00 28.97 128 SER A O 1
ATOM 857 N N . ALA A 1 129 ? 46.892 44.129 58.535 1.00 24.46 129 ALA A N 1
ATOM 858 C CA . ALA A 1 129 ? 47.306 44.490 57.186 1.00 22.68 129 ALA A CA 1
ATOM 859 C C . ALA A 1 129 ? 46.594 45.744 56.697 1.00 22.57 129 ALA A C 1
ATOM 860 O O . ALA A 1 129 ? 45.464 46.023 57.100 1.00 21.91 129 ALA A O 1
ATOM 862 N N . ASN A 1 130 ? 47.258 46.500 55.828 1.00 20.07 130 ASN A N 1
ATOM 863 C CA . ASN A 1 130 ? 46.670 47.719 55.283 1.00 21.09 130 ASN A CA 1
ATOM 864 C C . ASN A 1 130 ? 45.467 47.371 54.414 1.00 21.21 130 ASN A C 1
ATOM 865 O O . ASN A 1 130 ? 44.384 47.926 54.578 1.00 22.30 130 ASN A O 1
ATOM 870 N N . ILE A 1 131 ? 45.666 46.437 53.493 1.00 19.64 131 ILE A N 1
ATOM 871 C CA . ILE A 1 131 ? 44.603 46.025 52.586 1.00 17.51 131 ILE A CA 1
ATOM 872 C C . ILE A 1 131 ? 44.247 44.564 52.822 1.00 18.06 131 ILE A C 1
ATOM 873 O O . ILE A 1 131 ? 45.130 43.719 52.938 1.00 18.24 131 ILE A O 1
ATOM 878 N N . THR A 1 132 ? 42.956 44.266 52.917 1.00 15.86 132 THR A N 1
ATOM 879 C CA . THR A 1 132 ? 42.543 42.885 53.114 1.00 14.80 132 THR A CA 1
ATOM 880 C C . THR A 1 132 ? 41.528 42.474 52.059 1.00 14.41 132 THR A C 1
ATOM 881 O O . THR A 1 132 ? 40.864 43.322 51.454 1.00 15.90 132 THR A O 1
ATOM 885 N N . PHE A 1 133 ? 41.430 41.166 51.842 1.00 14.78 133 PHE A N 1
ATOM 886 C CA . PHE A 1 133 ? 40.508 40.595 50.868 1.00 14.18 133 PHE A CA 1
ATOM 887 C C . PHE A 1 133 ? 39.638 39.519 51.502 1.00 14.57 133 PHE A C 1
ATOM 888 O O . PHE A 1 133 ? 40.132 38.676 52.252 1.00 15.72 133 PHE A O 1
ATOM 896 N N . GLY A 1 134 ? 38.349 39.544 51.177 1.00 14.00 134 GLY A N 1
ATOM 897 C CA . GLY A 1 134 ? 37.427 38.551 51.702 1.00 14.25 134 GLY A CA 1
ATOM 898 C C . GLY A 1 134 ? 36.132 38.568 50.914 1.00 13.17 134 GLY A C 1
ATOM 899 O O . GLY A 1 134 ? 35.818 39.570 50.269 1.00 14.02 134 GLY A O 1
ATOM 900 N N . ASN A 1 135 ? 35.394 37.463 50.942 1.00 13.45 135 ASN A N 1
ATOM 901 C CA . ASN A 1 135 ? 34.116 37.378 50.234 1.00 13.75 135 ASN A CA 1
ATOM 902 C C . ASN A 1 135 ? 32.967 37.330 51.234 1.00 13.99 135 ASN A C 1
ATOM 903 O O . ASN A 1 135 ? 33.160 36.979 52.398 1.00 14.55 135 ASN A O 1
ATOM 908 N N . TYR A 1 136 ? 31.776 37.694 50.770 1.00 13.91 136 TYR A N 1
ATOM 909 C CA . TYR A 1 136 ? 30.566 37.612 51.588 1.00 12.22 136 TYR A CA 1
ATOM 910 C C . TYR A 1 136 ? 29.506 36.949 50.710 1.00 13.93 136 TYR A C 1
ATOM 911 O O . TYR A 1 136 ? 29.666 36.874 49.492 1.00 14.56 136 TYR A O 1
ATOM 920 N N . THR A 1 137 ? 28.429 36.467 51.320 1.00 13.39 137 THR A N 1
ATOM 921 C CA . THR A 1 137 ? 27.373 35.791 50.565 1.00 13.28 137 THR A CA 1
ATOM 922 C C . THR A 1 137 ? 25.956 36.137 50.997 1.00 14.11 137 THR A C 1
ATOM 923 O O . THR A 1 137 ? 24.998 35.780 50.314 1.00 14.07 137 THR A O 1
ATOM 927 N N . ARG A 1 138 ? 25.817 36.830 52.122 1.00 14.82 138 ARG A N 1
ATOM 928 C CA . ARG A 1 138 ? 24.490 37.162 52.632 1.00 15.10 138 ARG A CA 1
ATOM 929 C C . ARG A 1 138 ? 24.461 38.572 53.212 1.00 16.12 138 ARG A C 1
ATOM 930 O O . ARG A 1 138 ? 25.511 39.164 53.469 1.00 15.40 138 ARG A O 1
ATOM 938 N N . ASP A 1 139 ? 23.262 39.122 53.404 1.00 15.79 139 ASP A N 1
ATOM 939 C CA . ASP A 1 139 ? 23.151 40.458 53.980 1.00 15.35 139 ASP A CA 1
ATOM 940 C C . ASP A 1 139 ? 23.051 40.383 55.503 1.00 14.80 139 ASP A C 1
ATOM 941 O O . ASP A 1 139 ? 23.132 39.301 56.091 1.00 14.01 139 ASP A O 1
ATOM 946 N N . ALA A 1 140 ? 22.893 41.537 56.139 1.00 15.87 140 ALA A N 1
ATOM 947 C CA . ALA A 1 140 ? 22.810 41.597 57.592 1.00 15.40 140 ALA A CA 1
ATOM 948 C C . ALA A 1 140 ? 21.624 40.815 58.149 1.00 14.88 140 ALA A C 1
ATOM 949 O O . ALA A 1 140 ? 21.654 40.370 59.297 1.00 17.53 140 ALA A O 1
ATOM 951 N N . SER A 1 141 ? 20.586 40.641 57.337 1.00 14.68 141 SER A N 1
ATOM 952 C CA . SER A 1 141 ? 19.407 39.900 57.767 1.00 16.04 141 SER A CA 1
ATOM 953 C C . SER A 1 141 ? 19.586 38.396 57.611 1.00 16.91 141 SER A C 1
ATOM 954 O O . SER A 1 141 ? 18.712 37.616 58.001 1.00 17.48 141 SER A O 1
ATOM 957 N N . GLY A 1 142 ? 20.716 37.991 57.037 1.00 13.97 142 GLY A N 1
ATOM 958 C CA . GLY A 1 142 ? 20.985 36.577 56.849 1.00 16.44 142 GLY A CA 1
ATOM 959 C C . GLY A 1 142 ? 20.393 35.969 55.592 1.00 15.99 142 GLY A C 1
ATOM 960 O O . GLY A 1 142 ? 20.347 34.747 55.460 1.00 16.42 142 GLY A O 1
ATOM 961 N N . ASN A 1 143 ? 19.931 36.807 54.671 1.00 15.30 143 ASN A N 1
ATOM 962 C CA . ASN A 1 143 ? 19.358 36.305 53.430 1.00 15.20 143 ASN A CA 1
ATOM 963 C C . ASN A 1 143 ? 20.401 36.310 52.324 1.00 14.78 143 ASN A C 1
ATOM 964 O O . ASN A 1 143 ? 21.274 37.178 52.282 1.00 14.86 143 ASN A O 1
ATOM 969 N N . LEU A 1 144 ? 20.308 35.334 51.429 1.00 14.16 144 LEU A N 1
ATOM 970 C CA . LEU A 1 144 ? 21.266 35.232 50.339 1.00 13.89 144 LEU A CA 1
ATOM 971 C C . LEU A 1 144 ? 21.289 36.501 49.499 1.00 14.89 144 LEU A C 1
ATOM 972 O O . LEU A 1 144 ? 20.242 37.063 49.176 1.00 15.47 144 LEU A O 1
ATOM 977 N N . ASP A 1 145 ? 22.489 36.954 49.154 1.00 14.12 145 ASP A N 1
ATOM 978 C CA . ASP A 1 145 ? 22.646 38.143 48.326 1.00 15.31 145 ASP A CA 1
ATOM 979 C C . ASP A 1 145 ? 23.319 37.723 47.025 1.00 15.85 145 ASP A C 1
ATOM 980 O O . ASP A 1 145 ? 24.513 37.429 47.006 1.00 15.72 145 ASP A O 1
ATOM 985 N N . TYR A 1 146 ? 22.550 37.669 45.943 1.00 17.19 146 TYR A N 1
ATOM 986 C CA . TYR A 1 146 ? 23.124 37.295 44.656 1.00 17.62 146 TYR A CA 1
ATOM 987 C C . TYR A 1 146 ? 23.086 38.483 43.699 1.00 20.58 146 TYR A C 1
ATOM 988 O O . TYR A 1 146 ? 23.376 38.343 42.508 1.00 26.00 146 TYR A O 1
ATOM 997 N N . GLY A 1 147 ? 22.762 39.657 44.235 1.00 16.80 147 GLY A N 1
ATOM 998 C CA . GLY A 1 147 ? 22.673 40.851 43.413 1.00 18.88 147 GLY A CA 1
ATOM 999 C C . GLY A 1 147 ? 23.842 41.819 43.434 1.00 18.49 147 GLY A C 1
ATOM 1000 O O . GLY A 1 147 ? 24.184 42.375 42.390 1.00 20.98 147 GLY A O 1
ATOM 1001 N N . THR A 1 148 ? 24.458 42.034 44.594 1.00 15.04 148 THR A N 1
ATOM 1002 C CA . THR A 1 148 ? 25.574 42.973 44.672 1.00 16.69 148 THR A CA 1
ATOM 1003 C C . THR A 1 148 ? 26.875 42.400 44.125 1.00 14.88 148 THR A C 1
ATOM 1004 O O . THR A 1 148 ? 26.970 41.206 43.828 1.00 15.82 148 THR A O 1
ATOM 1008 N N . GLN A 1 149 ? 27.873 43.269 44.005 1.00 14.67 149 GLN A N 1
ATOM 1009 C CA . GLN A 1 149 ? 29.168 42.905 43.441 1.00 14.26 149 GLN A CA 1
ATOM 1010 C C . GLN A 1 149 ? 30.344 42.985 44.407 1.00 13.92 149 GLN A C 1
ATOM 1011 O O . GLN A 1 149 ? 30.929 41.962 44.763 1.00 13.93 149 GLN A O 1
ATOM 1017 N N . ALA A 1 150 ? 30.694 44.199 44.824 1.00 13.82 150 ALA A N 1
ATOM 1018 C CA . ALA A 1 150 ? 31.824 44.386 45.728 1.00 12.79 150 ALA A CA 1
ATOM 1019 C C . ALA A 1 150 ? 31.910 45.815 46.247 1.00 14.79 150 ALA A C 1
ATOM 1020 O O . ALA A 1 150 ? 31.229 46.718 45.750 1.00 16.94 150 ALA A O 1
ATOM 1022 N N . TYR A 1 151 ? 32.757 46.012 47.251 1.00 14.32 151 TYR A N 1
ATOM 1023 C CA . TYR A 1 151 ? 32.965 47.325 47.844 1.00 15.07 151 TYR A CA 1
ATOM 1024 C C . TYR A 1 151 ? 34.243 47.323 48.673 1.00 14.59 151 TYR A C 1
ATOM 1025 O O . TYR A 1 151 ? 34.812 46.267 48.942 1.00 15.10 151 TYR A O 1
ATOM 1034 N N . ALA A 1 152 ? 34.696 48.506 49.076 1.00 15.43 152 ALA A N 1
ATOM 1035 C CA . ALA A 1 152 ? 35.923 48.609 49.856 1.00 15.82 152 ALA A CA 1
ATOM 1036 C C . ALA A 1 152 ? 35.942 49.874 50.690 1.00 17.29 152 ALA A C 1
ATOM 1037 O O . ALA A 1 152 ? 35.121 50.770 50.491 1.00 19.30 152 ALA A O 1
ATOM 1039 N N . TYR A 1 153 ? 36.896 49.943 51.612 1.00 16.39 153 TYR A N 1
ATOM 1040 C CA . TYR A 1 153 ? 37.026 51.092 52.495 1.00 17.23 153 TYR A CA 1
ATOM 1041 C C . TYR A 1 153 ? 38.331 51.851 52.306 1.00 18.06 153 TYR A C 1
ATOM 1042 O O . TYR A 1 153 ? 39.395 51.251 52.160 1.00 17.57 153 TYR A O 1
ATOM 1051 N N . TYR A 1 154 ? 38.233 53.178 52.324 1.00 19.03 154 TYR A N 1
ATOM 1052 C CA . TYR A 1 154 ? 39.388 54.062 52.160 1.00 18.74 154 TYR A CA 1
ATOM 1053 C C . TYR A 1 154 ? 40.435 53.871 53.253 1.00 20.63 154 TYR A C 1
ATOM 1054 O O . TYR A 1 154 ? 40.149 53.323 54.319 1.00 20.47 154 TYR A O 1
ATOM 1063 N N . PRO A 1 155 ? 41.675 54.323 52.996 1.00 20.11 155 PRO A N 1
ATOM 1064 C CA . PRO A 1 155 ? 42.739 54.195 53.995 1.00 19.98 155 PRO A CA 1
ATOM 1065 C C . PRO A 1 155 ? 42.331 55.019 55.213 1.00 21.88 155 PRO A C 1
ATOM 1066 O O . PRO A 1 155 ? 41.540 55.954 55.095 1.00 23.68 155 PRO A O 1
ATOM 1070 N N . GLY A 1 156 ? 42.870 54.671 56.373 1.00 23.60 156 GLY A N 1
ATOM 1071 C CA . GLY A 1 156 ? 42.539 55.394 57.587 1.00 28.04 156 GLY A CA 1
ATOM 1072 C C . GLY A 1 156 ? 42.950 54.587 58.798 1.00 28.34 156 GLY A C 1
ATOM 1073 O O . GLY A 1 156 ? 43.500 53.496 58.656 1.00 29.73 156 GLY A O 1
ATOM 1074 N N . ASN A 1 157 ? 42.683 55.113 59.989 1.00 33.39 157 ASN A N 1
ATOM 1075 C CA . ASN A 1 157 ? 43.041 54.423 61.223 1.00 34.75 157 ASN A CA 1
ATOM 1076 C C . ASN A 1 157 ? 41.843 53.732 61.863 1.00 36.14 157 ASN A C 1
ATOM 1077 O O . ASN A 1 157 ? 41.961 53.128 62.930 1.00 39.34 157 ASN A O 1
ATOM 1082 N N . TYR A 1 158 ? 40.693 53.816 61.205 1.00 33.17 158 TYR A N 1
ATOM 1083 C CA . TYR A 1 158 ? 39.477 53.206 61.722 1.00 31.43 158 TYR A CA 1
ATOM 1084 C C . TYR A 1 158 ? 39.398 51.715 61.408 1.00 32.60 158 TYR A C 1
ATOM 1085 O O . TYR A 1 158 ? 40.100 51.211 60.529 1.00 30.29 158 TYR A O 1
ATOM 1094 N N . GLN A 1 159 ? 38.537 51.018 62.142 1.00 32.40 159 GLN A N 1
ATOM 1095 C CA . GLN A 1 159 ? 38.346 49.582 61.978 1.00 32.50 159 GLN A CA 1
ATOM 1096 C C . GLN A 1 159 ? 37.793 49.251 60.595 1.00 29.82 159 GLN A C 1
ATOM 1097 O O . GLN A 1 159 ? 36.710 49.707 60.228 1.00 31.32 159 GLN A O 1
ATOM 1103 N N . GLY A 1 160 ? 38.539 48.462 59.827 1.00 26.64 160 GLY A N 1
ATOM 1104 C CA . GLY A 1 160 ? 38.075 48.089 58.501 1.00 24.37 160 GLY A CA 1
ATOM 1105 C C . GLY A 1 160 ? 38.664 48.900 57.363 1.00 21.27 160 GLY A C 1
ATOM 1106 O O . GLY A 1 160 ? 38.410 48.613 56.193 1.00 20.05 160 GLY A O 1
ATOM 1107 N N . ALA A 1 161 ? 39.448 49.920 57.691 1.00 21.46 161 ALA A N 1
ATOM 1108 C CA . ALA A 1 161 ? 40.056 50.743 56.655 1.00 19.70 161 ALA A CA 1
ATOM 1109 C C . ALA A 1 161 ? 40.927 49.871 55.757 1.00 17.34 161 ALA A C 1
ATOM 1110 O O . ALA A 1 161 ? 41.698 49.046 56.244 1.00 19.72 161 ALA A O 1
ATOM 1112 N N . GLY A 1 162 ? 40.794 50.053 54.447 1.00 17.04 162 GLY A N 1
ATOM 1113 C CA . GLY A 1 162 ? 41.583 49.277 53.506 1.00 16.99 162 GLY A CA 1
ATOM 1114 C C . GLY A 1 162 ? 41.036 47.895 53.191 1.00 18.43 162 GLY A C 1
ATOM 1115 O O . GLY A 1 162 ? 41.581 47.187 52.336 1.00 16.51 162 GLY A O 1
ATOM 1116 N N . SER A 1 163 ? 39.965 47.493 53.869 1.00 16.81 163 SER A N 1
ATOM 1117 C CA . SER A 1 163 ? 39.390 46.175 53.616 1.00 15.77 163 SER A CA 1
ATOM 1118 C C . SER A 1 163 ? 38.532 46.182 52.350 1.00 16.27 163 SER A C 1
ATOM 1119 O O . SER A 1 163 ? 37.832 47.157 52.073 1.00 17.33 163 SER A O 1
ATOM 1122 N N . SER A 1 164 ? 38.612 45.105 51.570 1.00 14.67 164 SER A N 1
ATOM 1123 C CA . SER A 1 164 ? 37.818 44.991 50.346 1.00 15.21 164 SER A CA 1
ATOM 1124 C C . SER A 1 164 ? 36.999 43.705 50.420 1.00 14.07 164 SER A C 1
ATOM 1125 O O . SER A 1 164 ? 37.465 42.672 50.918 1.00 14.34 164 SER A O 1
ATOM 1128 N N . TRP A 1 165 ? 35.771 43.779 49.919 1.00 13.18 165 TRP A N 1
ATOM 1129 C CA . TRP A 1 165 ? 34.832 42.666 50.003 1.00 13.78 165 TRP A CA 1
ATOM 1130 C C . TRP A 1 165 ? 34.146 42.381 48.683 1.00 13.51 165 TRP A C 1
ATOM 1131 O O . TRP A 1 165 ? 33.769 43.304 47.964 1.00 14.60 165 TRP A O 1
ATOM 1142 N N . TYR A 1 166 ? 33.954 41.096 48.394 1.00 12.95 166 TYR A N 1
ATOM 1143 C CA . TYR A 1 166 ? 33.368 40.670 47.128 1.00 13.87 166 TYR A CA 1
ATOM 1144 C C . TYR A 1 166 ? 32.271 39.619 47.296 1.00 13.92 166 TYR A C 1
ATOM 1145 O O . TYR A 1 166 ? 32.346 38.760 48.168 1.00 13.24 166 TYR A O 1
ATOM 1154 N N . ASN A 1 167 ? 31.250 39.690 46.446 1.00 13.48 167 ASN A N 1
ATOM 1155 C CA . ASN A 1 167 ? 30.137 38.745 46.524 1.00 14.12 167 ASN A CA 1
ATOM 1156 C C . ASN A 1 167 ? 30.469 37.391 45.902 1.00 13.62 167 ASN A C 1
ATOM 1157 O O . ASN A 1 167 ? 30.505 37.251 44.675 1.00 14.29 167 ASN A O 1
ATOM 1162 N N . TYR A 1 168 ? 30.678 36.390 46.752 1.00 13.96 168 TYR A N 1
ATOM 1163 C CA . TYR A 1 168 ? 31.026 35.054 46.284 1.00 14.37 168 TYR A CA 1
ATOM 1164 C C . TYR A 1 168 ? 29.927 34.386 45.467 1.00 14.60 168 TYR A C 1
ATOM 1165 O O . TYR A 1 168 ? 30.169 33.359 44.830 1.00 14.84 168 TYR A O 1
ATOM 1174 N N . ASN A 1 169 ? 28.721 34.948 45.484 1.00 13.35 169 ASN A N 1
ATOM 1175 C CA . ASN A 1 169 ? 27.633 34.354 44.712 1.00 14.09 169 ASN A CA 1
ATOM 1176 C C . ASN A 1 169 ? 27.666 34.812 43.254 1.00 14.33 169 ASN A C 1
ATOM 1177 O O . ASN A 1 169 ? 26.828 34.408 42.451 1.00 15.66 169 ASN A O 1
ATOM 1182 N N . GLN A 1 170 ? 28.633 35.668 42.927 1.00 16.17 170 GLN A N 1
ATOM 1183 C CA . GLN A 1 170 ? 28.820 36.160 41.559 1.00 15.40 170 GLN A CA 1
ATOM 1184 C C . GLN A 1 170 ? 29.900 35.294 40.917 1.00 15.58 170 GLN A C 1
ATOM 1185 O O . GLN A 1 170 ? 31.004 35.186 41.455 1.00 16.36 170 GLN A O 1
ATOM 1191 N N . SER A 1 171 ? 29.599 34.672 39.782 1.00 15.44 171 SER A N 1
ATOM 1192 C CA . SER A 1 171 ? 30.604 33.829 39.136 1.00 16.32 171 SER A CA 1
ATOM 1193 C C . SER A 1 171 ? 31.847 34.627 38.742 1.00 15.17 171 SER A C 1
ATOM 1194 O O . SER A 1 171 ? 32.959 34.105 38.783 1.00 16.05 171 SER A O 1
ATOM 1197 N N . ASN A 1 172 ? 31.675 35.894 38.374 1.00 16.12 172 ASN A N 1
ATOM 1198 C CA . ASN A 1 172 ? 32.834 36.683 37.969 1.00 14.45 172 ASN A CA 1
ATOM 1199 C C . ASN A 1 172 ? 33.791 36.891 39.137 1.00 15.55 172 ASN A C 1
ATOM 1200 O O . ASN A 1 172 ? 35.002 37.008 38.943 1.00 14.74 172 ASN A O 1
ATOM 1205 N N . ILE A 1 173 ? 33.252 36.903 40.353 1.00 14.39 173 ILE A N 1
ATOM 1206 C CA . ILE A 1 173 ? 34.074 37.072 41.547 1.00 15.42 173 ILE A CA 1
ATOM 1207 C C . ILE A 1 173 ? 34.811 35.771 41.885 1.00 16.05 173 ILE A C 1
ATOM 1208 O O . ILE A 1 173 ? 35.968 35.799 42.310 1.00 15.50 173 ILE A O 1
ATOM 1213 N N . ARG A 1 174 ? 34.149 34.632 41.691 1.00 15.39 174 ARG A N 1
ATOM 1214 C CA . ARG A 1 174 ? 34.767 33.341 41.982 1.00 15.42 174 ARG A CA 1
ATOM 1215 C C . ARG A 1 174 ? 35.776 32.924 40.917 1.00 15.45 174 ARG A C 1
ATOM 1216 O O . ARG A 1 174 ? 36.748 32.231 41.216 1.00 16.49 174 ARG A O 1
ATOM 1224 N N . ASN A 1 175 ? 35.533 33.354 39.682 1.00 16.83 175 ASN A N 1
ATOM 1225 C CA . ASN A 1 175 ? 36.383 32.996 38.547 1.00 16.03 175 ASN A CA 1
ATOM 1226 C C . ASN A 1 175 ? 36.952 34.234 37.859 1.00 17.44 175 ASN A C 1
ATOM 1227 O O . ASN A 1 175 ? 36.781 34.411 36.655 1.00 16.58 175 ASN A O 1
ATOM 1232 N N . PRO A 1 176 ? 37.663 35.091 38.606 1.00 16.65 176 PRO A N 1
ATOM 1233 C CA . PRO A 1 176 ? 38.239 36.314 38.036 1.00 17.26 176 PRO A CA 1
ATOM 1234 C C . PRO A 1 176 ? 39.273 36.120 36.932 1.00 18.16 176 PRO A C 1
ATOM 1235 O O . PRO A 1 176 ? 39.577 37.062 36.200 1.00 19.36 176 PRO A O 1
ATOM 1239 N N . GLY A 1 177 ? 39.805 34.907 36.822 1.00 18.38 177 GLY A N 1
ATOM 1240 C CA . GLY A 1 177 ? 40.797 34.619 35.800 1.00 19.72 177 GLY A CA 1
ATOM 1241 C C . GLY A 1 177 ? 40.197 34.350 34.433 1.00 21.42 177 GLY A C 1
ATOM 1242 O O . GLY A 1 177 ? 40.872 34.507 33.414 1.00 22.75 177 GLY A O 1
ATOM 1243 N N . SER A 1 178 ? 38.930 33.944 34.399 1.00 19.74 178 SER A N 1
ATOM 1244 C CA . SER A 1 178 ? 38.256 33.657 33.135 1.00 19.25 178 SER A CA 1
ATOM 1245 C C . SER A 1 178 ? 37.115 34.635 32.852 1.00 19.91 178 SER A C 1
ATOM 1246 O O . SER A 1 178 ? 36.678 34.780 31.709 1.00 22.55 178 SER A O 1
ATOM 1249 N N . GLU A 1 179 ? 36.632 35.302 33.897 1.00 17.93 179 GLU A N 1
ATOM 1250 C CA . GLU A 1 179 ? 35.556 36.276 33.744 1.00 18.04 179 GLU A CA 1
ATOM 1251 C C . GLU A 1 179 ? 36.184 37.634 34.042 1.00 17.76 179 GLU A C 1
ATOM 1252 O O . GLU A 1 179 ? 36.405 38.008 35.194 1.00 18.48 179 GLU A O 1
ATOM 1258 N N . GLU A 1 180 ? 36.495 38.343 32.961 1.00 18.54 180 GLU A N 1
ATOM 1259 C CA . GLU A 1 180 ? 37.172 39.634 33.000 1.00 17.36 180 GLU A CA 1
ATOM 1260 C C . GLU A 1 180 ? 36.683 40.689 33.984 1.00 17.58 180 GLU A C 1
ATOM 1261 O O . GLU A 1 180 ? 37.491 41.451 34.517 1.00 18.96 180 GLU A O 1
ATOM 1267 N N . TYR A 1 181 ? 35.383 40.742 34.245 1.00 15.48 181 TYR A N 1
ATOM 1268 C CA . TYR A 1 181 ? 34.890 41.751 35.172 1.00 16.30 181 TYR A CA 1
ATOM 1269 C C . TYR A 1 181 ? 35.380 41.504 36.597 1.00 15.71 181 TYR A C 1
ATOM 1270 O O . TYR A 1 181 ? 35.477 42.439 37.392 1.00 16.03 181 TYR A O 1
ATOM 1279 N N . GLY A 1 182 ? 35.688 40.249 36.915 1.00 17.38 182 GLY A N 1
ATOM 1280 C CA . GLY A 1 182 ? 36.168 39.922 38.248 1.00 14.85 182 GLY A CA 1
ATOM 1281 C C . GLY A 1 182 ? 37.515 40.567 38.510 1.00 16.29 182 GLY A C 1
ATOM 1282 O O . GLY A 1 182 ? 37.728 41.199 39.547 1.00 15.47 182 GLY A O 1
ATOM 1283 N N . ARG A 1 183 ? 38.433 40.411 37.561 1.00 16.05 183 ARG A N 1
ATOM 1284 C CA . ARG A 1 183 ? 39.757 41.001 37.683 1.00 16.44 183 ARG A CA 1
ATOM 1285 C C . ARG A 1 183 ? 39.628 42.523 37.714 1.00 16.39 183 ARG A C 1
ATOM 1286 O O . ARG A 1 183 ? 40.301 43.199 38.499 1.00 15.64 183 ARG A O 1
ATOM 1294 N N . GLN A 1 184 ? 38.763 43.075 36.866 1.00 15.97 184 GLN A N 1
ATOM 1295 C CA . GLN A 1 184 ? 38.584 44.518 36.867 1.00 15.91 184 GLN A CA 1
ATOM 1296 C C . GLN A 1 184 ? 38.075 44.988 38.226 1.00 15.52 184 GLN A C 1
ATOM 1297 O O . GLN A 1 184 ? 38.499 46.026 38.735 1.00 15.74 184 GLN A O 1
ATOM 1303 N N . THR A 1 185 ? 37.169 44.216 38.816 1.00 15.56 185 THR A N 1
ATOM 1304 C CA . THR A 1 185 ? 36.620 44.570 40.116 1.00 16.71 185 THR A CA 1
ATOM 1305 C C . THR A 1 185 ? 37.712 44.571 41.187 1.00 15.95 185 THR A C 1
ATOM 1306 O O . THR A 1 185 ? 37.731 45.444 42.055 1.00 15.59 185 THR A O 1
ATOM 1310 N N . PHE A 1 186 ? 38.627 43.607 41.129 1.00 14.73 186 PHE A N 1
ATOM 1311 C CA . PHE A 1 186 ? 39.712 43.569 42.108 1.00 14.55 186 PHE A CA 1
ATOM 1312 C C . PHE A 1 186 ? 40.545 44.851 41.995 1.00 14.40 186 PHE A C 1
ATOM 1313 O O . PHE A 1 186 ? 40.882 45.480 42.995 1.00 14.35 186 PHE A O 1
ATOM 1321 N N . THR A 1 187 ? 40.884 45.230 40.769 1.00 14.83 187 THR A N 1
ATOM 1322 C CA . THR A 1 187 ? 41.683 46.430 40.551 1.00 14.68 187 THR A CA 1
ATOM 1323 C C . THR A 1 187 ? 40.947 47.665 41.061 1.00 14.81 187 THR A C 1
ATOM 1324 O O . THR A 1 187 ? 41.525 48.527 41.723 1.00 14.70 187 THR A O 1
ATOM 1328 N N . HIS A 1 188 ? 39.659 47.730 40.753 1.00 14.71 188 HIS A N 1
ATOM 1329 C CA . HIS A 1 188 ? 38.791 48.826 41.169 1.00 15.95 188 HIS A CA 1
ATOM 1330 C C . HIS A 1 188 ? 38.732 48.965 42.699 1.00 15.00 188 HIS A C 1
ATOM 1331 O O . HIS A 1 188 ? 38.985 50.040 43.253 1.00 14.71 188 HIS A O 1
ATOM 1338 N N . GLU A 1 189 ? 38.402 47.875 43.384 1.00 15.02 189 GLU A N 1
ATOM 1339 C CA . GLU A 1 189 ? 38.295 47.917 44.838 1.00 15.55 189 GLU A CA 1
ATOM 1340 C C . GLU A 1 189 ? 39.631 48.235 45.510 1.00 14.70 189 GLU A C 1
ATOM 1341 O O . GLU A 1 189 ? 39.672 48.956 46.508 1.00 14.95 189 GLU A O 1
ATOM 1347 N N . ILE A 1 190 ? 40.725 47.694 44.977 1.00 15.86 190 ILE A N 1
ATOM 1348 C CA . ILE A 1 190 ? 42.036 47.992 45.542 1.00 15.11 190 ILE A CA 1
ATOM 1349 C C . ILE A 1 190 ? 42.271 49.497 45.381 1.00 15.22 190 ILE A C 1
ATOM 1350 O O . ILE A 1 190 ? 42.886 50.133 46.238 1.00 14.77 190 ILE A O 1
ATOM 1355 N N . GLY A 1 191 ? 41.761 50.064 44.288 1.00 15.74 191 GLY A N 1
ATOM 1356 C CA . GLY A 1 191 ? 41.889 51.494 44.069 1.00 15.98 191 GLY A CA 1
ATOM 1357 C C . GLY A 1 191 ? 41.303 52.249 45.253 1.00 16.58 191 GLY A C 1
ATOM 1358 O O . GLY A 1 191 ? 41.909 53.190 45.758 1.00 15.29 191 GLY A O 1
ATOM 1359 N N . HIS A 1 192 ? 40.119 51.837 45.700 1.00 17.37 192 HIS A N 1
ATOM 1360 C CA . HIS A 1 192 ? 39.492 52.476 46.855 1.00 16.88 192 HIS A CA 1
ATOM 1361 C C . HIS A 1 192 ? 40.358 52.303 48.097 1.00 17.32 192 HIS A C 1
ATOM 1362 O O . HIS A 1 192 ? 40.557 53.246 48.867 1.00 16.32 192 HIS A O 1
ATOM 1369 N N . ALA A 1 193 ? 40.855 51.083 48.293 1.00 15.17 193 ALA A N 1
ATOM 1370 C CA . ALA A 1 193 ? 41.688 50.761 49.445 1.00 16.60 193 ALA A CA 1
ATOM 1371 C C . ALA A 1 193 ? 42.993 51.551 49.447 1.00 17.73 193 ALA A C 1
ATOM 1372 O O . ALA A 1 193 ? 43.705 51.571 50.450 1.00 18.06 193 ALA A O 1
ATOM 1374 N N . LEU A 1 194 ? 43.304 52.189 48.320 1.00 17.12 194 LEU A N 1
ATOM 1375 C CA . LEU A 1 194 ? 44.516 52.995 48.203 1.00 18.04 194 LEU A CA 1
ATOM 1376 C C . LEU A 1 194 ? 44.196 54.483 48.326 1.00 17.71 194 LEU A C 1
ATOM 1377 O O . LEU A 1 194 ? 45.099 55.315 48.464 1.00 18.28 194 LEU A O 1
ATOM 1382 N N . GLY A 1 195 ? 42.909 54.817 48.269 1.00 15.89 195 GLY A N 1
ATOM 1383 C CA . GLY A 1 195 ? 42.500 56.204 48.398 1.00 17.72 195 GLY A CA 1
ATOM 1384 C C . GLY A 1 195 ? 41.778 56.819 47.212 1.00 18.92 195 GLY A C 1
ATOM 1385 O O . GLY A 1 195 ? 41.435 58.001 47.250 1.00 21.48 195 GLY A O 1
ATOM 1386 N N . LEU A 1 196 ? 41.540 56.042 46.159 1.00 18.28 196 LEU A N 1
ATOM 1387 C CA . LEU A 1 196 ? 40.855 56.572 44.984 1.00 18.85 196 LEU A CA 1
ATOM 1388 C C . LEU A 1 196 ? 39.342 56.455 45.118 1.00 18.51 196 LEU A C 1
ATOM 1389 O O . LEU A 1 196 ? 38.829 55.502 45.705 1.00 19.70 196 LEU A O 1
ATOM 1394 N N . ALA A 1 197 ? 38.627 57.427 44.565 1.00 19.64 197 ALA A N 1
ATOM 1395 C CA . ALA A 1 197 ? 37.171 57.421 44.624 1.00 21.25 197 ALA A CA 1
ATOM 1396 C C . ALA A 1 197 ? 36.574 57.328 43.226 1.00 20.64 197 ALA A C 1
ATOM 1397 O O . ALA A 1 197 ? 37.285 57.436 42.227 1.00 21.25 197 ALA A O 1
ATOM 1399 N N . HIS A 1 198 ? 35.266 57.102 43.159 1.00 21.00 198 HIS A N 1
ATOM 1400 C CA . HIS A 1 198 ? 34.575 57.061 41.877 1.00 22.08 198 HIS A CA 1
ATOM 1401 C C . HIS A 1 198 ? 34.741 58.467 41.315 1.00 21.95 198 HIS A C 1
ATOM 1402 O O . HIS A 1 198 ? 34.838 59.430 42.073 1.00 23.46 198 HIS A O 1
ATOM 1409 N N . PRO A 1 199 ? 34.786 58.607 39.983 1.00 22.28 199 PRO A N 1
ATOM 1410 C CA . PRO A 1 199 ? 34.943 59.936 39.383 1.00 23.74 199 PRO A CA 1
ATOM 1411 C C . PRO A 1 199 ? 33.778 60.872 39.710 1.00 24.68 199 PRO A C 1
ATOM 1412 O O . PRO A 1 199 ? 33.845 62.072 39.448 1.00 23.91 199 PRO A O 1
ATOM 1416 N N . GLY A 1 200 ? 32.717 60.310 40.281 1.00 26.00 200 GLY A N 1
ATOM 1417 C CA . GLY A 1 200 ? 31.556 61.104 40.638 1.00 28.49 200 GLY A CA 1
ATOM 1418 C C . GLY A 1 200 ? 30.939 60.648 41.945 1.00 29.25 200 GLY A C 1
ATOM 1419 O O . GLY A 1 200 ? 31.242 59.559 42.437 1.00 27.06 200 GLY A O 1
ATOM 1420 N N . GLU A 1 201 ? 30.072 61.484 42.509 1.00 30.75 201 GLU A N 1
ATOM 1421 C CA . GLU A 1 201 ? 29.403 61.174 43.766 1.00 34.85 201 GLU A CA 1
ATOM 1422 C C . GLU A 1 201 ? 28.259 60.185 43.576 1.00 35.76 201 GLU A C 1
ATOM 1423 O O . GLU A 1 201 ? 27.087 60.550 43.666 1.00 39.36 201 GLU A O 1
ATOM 1429 N N . TYR A 1 202 ? 28.604 58.933 43.304 1.00 36.71 202 TYR A N 1
ATOM 1430 C CA . TYR A 1 202 ? 27.600 57.897 43.119 1.00 35.20 202 TYR A CA 1
ATOM 1431 C C . TYR A 1 202 ? 28.049 56.581 43.741 1.00 37.01 202 TYR A C 1
ATOM 1432 O O . TYR A 1 202 ? 29.243 56.283 43.800 1.00 36.67 202 TYR A O 1
ATOM 1441 N N . ASN A 1 203 ? 27.082 55.807 44.221 1.00 38.08 203 ASN A N 1
ATOM 1442 C CA . ASN A 1 203 ? 27.358 54.524 44.856 1.00 39.27 203 ASN A CA 1
ATOM 1443 C C . ASN A 1 203 ? 26.324 53.495 44.418 1.00 39.70 203 ASN A C 1
ATOM 1444 O O . ASN A 1 203 ? 25.204 53.848 44.044 1.00 39.51 203 ASN A O 1
ATOM 1449 N N . ALA A 1 204 ? 26.703 52.223 44.469 1.00 38.24 204 ALA A N 1
ATOM 1450 C CA . ALA A 1 204 ? 25.802 51.146 44.079 1.00 40.11 204 ALA A CA 1
ATOM 1451 C C . ALA A 1 204 ? 24.666 51.014 45.090 1.00 41.46 204 ALA A C 1
ATOM 1452 O O . ALA A 1 204 ? 24.868 51.192 46.292 1.00 40.79 204 ALA A O 1
ATOM 1454 N N . GLY A 1 205 ? 23.471 50.707 44.595 1.00 43.83 205 GLY A N 1
ATOM 1455 C CA . GLY A 1 205 ? 22.323 50.553 45.471 1.00 45.85 205 GLY A CA 1
ATOM 1456 C C . GLY A 1 205 ? 21.628 51.864 45.790 1.00 47.33 205 GLY A C 1
ATOM 1457 O O . GLY A 1 205 ? 20.406 51.906 45.936 1.00 48.49 205 GLY A O 1
ATOM 1458 N N . GLU A 1 206 ? 22.406 52.935 45.905 1.00 47.78 206 GLU A N 1
ATOM 1459 C CA . GLU A 1 206 ? 21.855 54.251 46.204 1.00 47.97 206 GLU A CA 1
ATOM 1460 C C . GLU A 1 206 ? 21.294 54.882 44.935 1.00 48.36 206 GLU A C 1
ATOM 1461 O O . GLU A 1 206 ? 22.046 55.353 44.079 1.00 47.82 206 GLU A O 1
ATOM 1467 N N . GLY A 1 207 ? 19.969 54.888 44.821 1.00 47.80 207 GLY A N 1
ATOM 1468 C CA . GLY A 1 207 ? 19.334 55.449 43.644 1.00 47.81 207 GLY A CA 1
ATOM 1469 C C . GLY A 1 207 ? 19.749 54.667 42.413 1.00 48.08 207 GLY A C 1
ATOM 1470 O O . GLY A 1 207 ? 20.316 53.579 42.527 1.00 49.09 207 GLY A O 1
ATOM 1471 N N . ASP A 1 208 ? 19.465 55.211 41.236 1.00 48.23 208 ASP A N 1
ATOM 1472 C CA . ASP A 1 208 ? 19.829 54.551 39.987 1.00 48.06 208 ASP A CA 1
ATOM 1473 C C . ASP A 1 208 ? 20.714 55.482 39.163 1.00 46.18 208 ASP A C 1
ATOM 1474 O O . ASP A 1 208 ? 20.307 55.978 38.111 1.00 46.17 208 ASP A O 1
ATOM 1479 N N . PRO A 1 209 ? 21.947 55.728 39.636 1.00 44.18 209 PRO A N 1
ATOM 1480 C CA . PRO A 1 209 ? 22.878 56.609 38.929 1.00 42.36 209 PRO A CA 1
ATOM 1481 C C . PRO A 1 209 ? 23.266 56.075 37.555 1.00 40.20 209 PRO A C 1
ATOM 1482 O O . PRO A 1 209 ? 23.194 54.873 37.300 1.00 40.10 209 PRO A O 1
ATOM 1486 N N . SER A 1 210 ? 23.670 56.982 36.673 1.00 38.14 210 SER A N 1
ATOM 1487 C CA . SER A 1 210 ? 24.077 56.615 35.324 1.00 36.62 210 SER A CA 1
ATOM 1488 C C . SER A 1 210 ? 25.084 57.634 34.813 1.00 34.72 210 SER A C 1
ATOM 1489 O O . SER A 1 210 ? 25.415 58.596 35.508 1.00 33.29 210 SER A O 1
ATOM 1492 N N . TYR A 1 211 ? 25.566 57.420 33.594 1.00 34.26 211 TYR A N 1
ATOM 1493 C CA . TYR A 1 211 ? 26.534 58.321 32.987 1.00 33.50 211 TYR A CA 1
ATOM 1494 C C . TYR A 1 211 ? 26.007 59.756 32.950 1.00 34.24 211 TYR A C 1
ATOM 1495 O O . TYR A 1 211 ? 26.782 60.710 32.927 1.00 32.75 211 TYR A O 1
ATOM 1504 N N . ASN A 1 212 ? 24.686 59.906 32.944 1.00 35.70 212 ASN A N 1
ATOM 1505 C CA . ASN A 1 212 ? 24.078 61.231 32.912 1.00 37.49 212 ASN A CA 1
ATOM 1506 C C . ASN A 1 212 ? 24.438 62.012 34.171 1.00 36.19 212 ASN A C 1
ATOM 1507 O O . ASN A 1 212 ? 24.434 63.243 34.175 1.00 36.19 212 ASN A O 1
ATOM 1512 N N . ASP A 1 213 ? 24.760 61.284 35.235 1.00 36.00 213 ASP A N 1
ATOM 1513 C CA . ASP A 1 213 ? 25.120 61.886 36.514 1.00 36.52 213 ASP A CA 1
ATOM 1514 C C . ASP A 1 213 ? 26.607 62.227 36.609 1.00 35.70 213 ASP A C 1
ATOM 1515 O O . ASP A 1 213 ? 27.047 62.837 37.584 1.00 33.73 213 ASP A O 1
ATOM 1520 N N . ALA A 1 214 ? 27.374 61.837 35.595 1.00 34.29 214 ALA A N 1
ATOM 1521 C CA . ALA A 1 214 ? 28.812 62.100 35.577 1.00 34.33 214 ALA A CA 1
ATOM 1522 C C . ALA A 1 214 ? 29.137 63.591 35.634 1.00 31.97 214 ALA A C 1
ATOM 1523 O O . ALA A 1 214 ? 28.524 64.398 34.933 1.00 32.74 214 ALA A O 1
ATOM 1525 N N . VAL A 1 215 ? 30.114 63.942 36.467 1.00 30.22 215 VAL A N 1
ATOM 1526 C CA . VAL A 1 215 ? 30.548 65.326 36.640 1.00 31.59 215 VAL A CA 1
ATOM 1527 C C . VAL A 1 215 ? 31.309 65.842 35.419 1.00 32.23 215 VAL A C 1
ATOM 1528 O O . VAL A 1 215 ? 31.255 67.030 35.102 1.00 31.98 215 VAL A O 1
ATOM 1532 N N . TYR A 1 216 ? 32.029 64.951 34.744 1.00 29.96 216 TYR A N 1
ATOM 1533 C CA . TYR A 1 216 ? 32.782 65.334 33.556 1.00 28.69 216 TYR A CA 1
ATOM 1534 C C . TYR A 1 216 ? 32.683 64.257 32.483 1.00 25.79 216 TYR A C 1
ATOM 1535 O O . TYR A 1 216 ? 32.411 63.093 32.776 1.00 26.87 216 TYR A O 1
ATOM 1544 N N . ALA A 1 217 ? 32.899 64.660 31.236 1.00 26.70 217 ALA A N 1
ATOM 1545 C CA . ALA A 1 217 ? 32.793 63.763 30.093 1.00 25.35 217 ALA A CA 1
ATOM 1546 C C . ALA A 1 217 ? 33.647 62.504 30.139 1.00 22.47 217 ALA A C 1
ATOM 1547 O O . ALA A 1 217 ? 33.198 61.435 29.723 1.00 23.34 217 ALA A O 1
ATOM 1549 N N . GLU A 1 218 ? 34.871 62.631 30.639 1.00 23.91 218 GLU A N 1
ATOM 1550 C CA . GLU A 1 218 ? 35.796 61.500 30.682 1.00 23.83 218 GLU A CA 1
ATOM 1551 C C . GLU A 1 218 ? 35.574 60.475 31.792 1.00 24.56 218 GLU A C 1
ATOM 1552 O O . GLU A 1 218 ? 36.479 59.706 32.119 1.00 22.48 218 GLU A O 1
ATOM 1558 N N . ASP A 1 219 ? 34.378 60.451 32.370 1.00 22.95 219 ASP A N 1
ATOM 1559 C CA . ASP A 1 219 ? 34.078 59.491 33.427 1.00 21.62 219 ASP A CA 1
ATOM 1560 C C . ASP A 1 219 ? 33.540 58.199 32.809 1.00 22.26 219 ASP A C 1
ATOM 1561 O O . ASP A 1 219 ? 32.328 57.983 32.741 1.00 22.08 219 ASP A O 1
ATOM 1566 N N . SER A 1 220 ? 34.454 57.349 32.344 1.00 18.25 220 SER A N 1
ATOM 1567 C CA . SER A 1 220 ? 34.093 56.068 31.740 1.00 18.69 220 SER A CA 1
ATOM 1568 C C . SER A 1 220 ? 35.287 55.123 31.820 1.00 16.89 220 SER A C 1
ATOM 1569 O O . SER A 1 220 ? 36.410 55.554 32.090 1.00 19.27 220 SER A O 1
ATOM 1572 N N . TYR A 1 221 ? 35.032 53.842 31.566 1.00 18.18 221 TYR A N 1
ATOM 1573 C CA . TYR A 1 221 ? 36.069 52.812 31.602 1.00 18.02 221 TYR A CA 1
ATOM 1574 C C . TYR A 1 221 ? 37.229 53.119 30.664 1.00 18.86 221 TYR A C 1
ATOM 1575 O O . TYR A 1 221 ? 38.336 52.604 30.851 1.00 18.48 221 TYR A O 1
ATOM 1584 N N . GLN A 1 222 ? 36.981 53.940 29.647 1.00 18.52 222 GLN A N 1
ATOM 1585 C CA . GLN A 1 222 ? 38.039 54.286 28.702 1.00 17.11 222 GLN A CA 1
ATOM 1586 C C . GLN A 1 222 ? 39.156 55.069 29.388 1.00 18.24 222 GLN A C 1
ATOM 1587 O O . GLN A 1 222 ? 40.327 54.943 29.020 1.00 18.74 222 GLN A O 1
ATOM 1593 N N . PHE A 1 223 ? 38.790 55.870 30.386 1.00 16.29 223 PHE A N 1
ATOM 1594 C CA . PHE A 1 223 ? 39.748 56.709 31.100 1.00 16.88 223 PHE A CA 1
ATOM 1595 C C . PHE A 1 223 ? 40.058 56.285 32.533 1.00 18.31 223 PHE A C 1
ATOM 1596 O O . PHE A 1 223 ? 41.143 56.563 33.044 1.00 18.52 223 PHE A O 1
ATOM 1604 N N . SER A 1 224 ? 39.104 55.631 33.186 1.00 18.67 224 SER A N 1
ATOM 1605 C CA . SER A 1 224 ? 39.290 55.213 34.572 1.00 18.07 224 SER A CA 1
ATOM 1606 C C . SER A 1 224 ? 38.475 53.978 34.926 1.00 18.69 224 SER A C 1
ATOM 1607 O O . SER A 1 224 ? 37.271 53.927 34.667 1.00 19.70 224 SER A O 1
ATOM 1610 N N . ILE A 1 225 ? 39.122 52.974 35.514 1.00 16.78 225 ILE A N 1
ATOM 1611 C CA . ILE A 1 225 ? 38.376 51.787 35.902 1.00 16.47 225 ILE A CA 1
ATOM 1612 C C . ILE A 1 225 ? 37.697 52.025 37.243 1.00 17.58 225 ILE A C 1
ATOM 1613 O O . ILE A 1 225 ? 37.072 51.127 37.791 1.00 18.57 225 ILE A O 1
ATOM 1618 N N . MET A 1 226 ? 37.833 53.243 37.764 1.00 17.59 226 MET A N 1
ATOM 1619 C CA . MET A 1 226 ? 37.182 53.618 39.018 1.00 17.70 226 MET A CA 1
ATOM 1620 C C . MET A 1 226 ? 35.770 54.089 38.676 1.00 20.04 226 MET A C 1
ATOM 1621 O O . MET A 1 226 ? 34.940 54.309 39.561 1.00 19.30 226 MET A O 1
ATOM 1626 N N . SER A 1 227 ? 35.510 54.255 37.384 1.00 19.95 227 SER A N 1
ATOM 1627 C CA . SER A 1 227 ? 34.198 54.682 36.912 1.00 21.27 227 SER A CA 1
ATOM 1628 C C . SER A 1 227 ? 33.216 53.517 37.015 1.00 22.17 227 SER A C 1
ATOM 1629 O O . SER A 1 227 ? 33.607 52.380 37.282 1.00 21.77 227 SER A O 1
ATOM 1632 N N . PHE A 1 228 ? 31.937 53.819 36.822 1.00 23.62 228 PHE A N 1
ATOM 1633 C CA . PHE A 1 228 ? 30.882 52.815 36.843 1.00 22.99 228 PHE A CA 1
ATOM 1634 C C . PHE A 1 228 ? 30.349 52.674 35.418 1.00 21.88 228 PHE A C 1
ATOM 1635 O O . PHE A 1 228 ? 29.645 51.719 35.103 1.00 22.69 228 PHE A O 1
ATOM 1643 N N . TRP A 1 229 ? 30.713 53.623 34.559 1.00 22.12 229 TRP A N 1
ATOM 1644 C CA . TRP A 1 229 ? 30.204 53.663 33.189 1.00 22.93 229 TRP A CA 1
ATOM 1645 C C . TRP A 1 229 ? 31.060 53.020 32.101 1.00 23.59 229 TRP A C 1
ATOM 1646 O O . TRP A 1 229 ? 32.282 53.171 32.075 1.00 24.73 229 TRP A O 1
ATOM 1657 N N . GLY A 1 230 ? 30.388 52.309 31.198 1.00 23.26 230 GLY A N 1
ATOM 1658 C CA . GLY A 1 230 ? 31.064 51.634 30.105 1.00 22.59 230 GLY A CA 1
ATOM 1659 C C . GLY A 1 230 ? 31.821 52.574 29.188 1.00 22.19 230 GLY A C 1
ATOM 1660 O O . GLY A 1 230 ? 31.497 53.759 29.080 1.00 21.35 230 GLY A O 1
ATOM 1661 N N . GLU A 1 231 ? 32.832 52.035 28.513 1.00 21.61 231 GLU A N 1
ATOM 1662 C CA . GLU A 1 231 ? 33.654 52.826 27.606 1.00 20.93 231 GLU A CA 1
ATOM 1663 C C . GLU A 1 231 ? 32.856 53.356 26.419 1.00 21.99 231 GLU A C 1
ATOM 1664 O O . GLU A 1 231 ? 33.259 54.320 25.769 1.00 20.52 231 GLU A O 1
ATOM 1670 N N . ASN A 1 232 ? 31.721 52.725 26.145 1.00 22.19 232 ASN A N 1
ATOM 1671 C CA . ASN A 1 232 ? 30.866 53.136 25.038 1.00 25.30 232 ASN A CA 1
ATOM 1672 C C . ASN A 1 232 ? 30.297 54.536 25.266 1.00 23.00 232 ASN A C 1
ATOM 1673 O O . ASN A 1 232 ? 29.957 55.239 24.313 1.00 25.68 232 ASN A O 1
ATOM 1678 N N . GLU A 1 233 ? 30.197 54.940 26.528 1.00 24.20 233 GLU A N 1
ATOM 1679 C CA . GLU A 1 233 ? 29.662 56.257 26.859 1.00 24.74 233 GLU A CA 1
ATOM 1680 C C . GLU A 1 233 ? 30.535 57.384 26.323 1.00 25.63 233 GLU A C 1
ATOM 1681 O O . GLU A 1 233 ? 30.058 58.502 26.125 1.00 27.07 233 GLU A O 1
ATOM 1687 N N . THR A 1 234 ? 31.814 57.098 26.093 1.00 22.70 234 THR A N 1
ATOM 1688 C CA . THR A 1 234 ? 32.722 58.110 25.568 1.00 23.08 234 THR A CA 1
ATOM 1689 C C . THR A 1 234 ? 33.157 57.825 24.134 1.00 22.95 234 THR A C 1
ATOM 1690 O O . THR A 1 234 ? 34.064 58.474 23.610 1.00 22.72 234 THR A O 1
ATOM 1694 N N . GLY A 1 235 ? 32.508 56.856 23.498 1.00 22.62 235 GLY A N 1
ATOM 1695 C CA . GLY A 1 235 ? 32.835 56.544 22.117 1.00 23.65 235 GLY A CA 1
ATOM 1696 C C . GLY A 1 235 ? 33.795 55.393 21.885 1.00 23.83 235 GLY A C 1
ATOM 1697 O O . GLY A 1 235 ? 34.112 55.074 20.738 1.00 24.99 235 GLY A O 1
ATOM 1698 N N . ALA A 1 236 ? 34.269 54.770 22.958 1.00 24.43 236 ALA A N 1
ATOM 1699 C CA . ALA A 1 236 ? 35.178 53.638 22.825 1.00 22.37 236 ALA A CA 1
ATOM 1700 C C . ALA A 1 236 ? 34.349 52.365 22.719 1.00 22.42 236 ALA A C 1
ATOM 1701 O O . ALA A 1 236 ? 33.142 52.378 22.969 1.00 24.11 236 ALA A O 1
ATOM 1703 N N . ASP A 1 237 ? 34.986 51.262 22.350 1.00 20.12 237 ASP A N 1
ATOM 1704 C CA . ASP A 1 237 ? 34.273 50.000 22.210 1.00 22.43 237 ASP A CA 1
ATOM 1705 C C . ASP A 1 237 ? 35.230 48.844 22.427 1.00 21.89 237 ASP A C 1
ATOM 1706 O O . ASP A 1 237 ? 36.118 48.606 21.608 1.00 20.33 237 ASP A O 1
ATOM 1711 N N . TYR A 1 238 ? 35.053 48.126 23.532 1.00 19.52 238 TYR A N 1
ATOM 1712 C CA . TYR A 1 238 ? 35.922 46.998 23.834 1.00 20.86 238 TYR A CA 1
ATOM 1713 C C . TYR A 1 238 ? 35.255 45.655 23.562 1.00 21.12 238 TYR A C 1
ATOM 1714 O O . TYR A 1 238 ? 35.713 44.613 24.023 1.00 20.61 238 TYR A O 1
ATOM 1723 N N . ASN A 1 239 ? 34.163 45.698 22.804 1.00 22.42 239 ASN A N 1
ATOM 1724 C CA . ASN A 1 239 ? 33.433 44.499 22.409 1.00 24.20 239 ASN A CA 1
ATOM 1725 C C . ASN A 1 239 ? 33.143 43.483 23.520 1.00 22.06 239 ASN A C 1
ATOM 1726 O O . ASN A 1 239 ? 33.334 42.281 23.334 1.00 23.52 239 ASN A O 1
ATOM 1731 N N . GLY A 1 240 ? 32.678 43.966 24.669 1.00 23.59 240 GLY A N 1
ATOM 1732 C CA . GLY A 1 240 ? 32.341 43.068 25.763 1.00 23.31 240 GLY A CA 1
ATOM 1733 C C . GLY A 1 240 ? 33.457 42.719 26.729 1.00 23.33 240 GLY A C 1
ATOM 1734 O O . GLY A 1 240 ? 33.227 42.046 27.736 1.00 26.13 240 GLY A O 1
ATOM 1735 N N . HIS A 1 241 ? 34.668 43.170 26.429 1.00 21.38 241 HIS A N 1
ATOM 1736 C CA . HIS A 1 241 ? 35.813 42.897 27.290 1.00 19.08 241 HIS A CA 1
ATOM 1737 C C . HIS A 1 241 ? 35.976 43.966 28.366 1.00 18.09 241 HIS A C 1
ATOM 1738 O O . HIS A 1 241 ? 35.412 45.056 28.265 1.00 19.62 241 HIS A O 1
ATOM 1745 N N . TYR A 1 242 ? 36.751 43.634 29.398 1.00 18.17 242 TYR A N 1
ATOM 1746 C CA . TYR A 1 242 ? 37.058 44.556 30.490 1.00 18.28 242 TYR A CA 1
ATOM 1747 C C . TYR A 1 242 ? 38.581 44.540 30.638 1.00 17.26 242 TYR A C 1
ATOM 1748 O O . TYR A 1 242 ? 39.180 43.473 30.748 1.00 19.61 242 TYR A O 1
ATOM 1757 N N . GLY A 1 243 ? 39.193 45.724 30.629 1.00 19.38 243 GLY A N 1
ATOM 1758 C CA . GLY A 1 243 ? 40.643 45.844 30.728 1.00 21.42 243 GLY A CA 1
ATOM 1759 C C . GLY A 1 243 ? 41.325 45.195 31.920 1.00 20.51 243 GLY A C 1
ATOM 1760 O O . GLY A 1 243 ? 42.337 44.505 31.767 1.00 24.05 243 GLY A O 1
ATOM 1761 N N . GLY A 1 244 ? 40.797 45.432 33.111 1.00 21.13 244 GLY A N 1
ATOM 1762 C CA . GLY A 1 244 ? 41.388 44.832 34.295 1.00 18.54 244 GLY A CA 1
ATOM 1763 C C . GLY A 1 244 ? 42.570 45.548 34.934 1.00 20.41 244 GLY A C 1
ATOM 1764 O O . GLY A 1 244 ? 42.995 45.153 36.021 1.00 17.36 244 GLY A O 1
ATOM 1765 N N . ALA A 1 245 ? 43.107 46.580 34.284 1.00 16.75 245 ALA A N 1
ATOM 1766 C CA . ALA A 1 245 ? 44.242 47.320 34.845 1.00 16.25 245 ALA A CA 1
ATOM 1767 C C . ALA A 1 245 ? 43.971 48.823 34.850 1.00 14.97 245 ALA A C 1
ATOM 1768 O O . ALA A 1 245 ? 43.067 49.297 34.164 1.00 15.36 245 ALA A O 1
ATOM 1770 N N . PRO A 1 246 ? 44.751 49.594 35.627 1.00 14.98 246 PRO A N 1
ATOM 1771 C CA . PRO A 1 246 ? 44.548 51.045 35.686 1.00 15.14 246 PRO A CA 1
ATOM 1772 C C . PRO A 1 246 ? 44.595 51.705 34.316 1.00 16.57 246 PRO A C 1
ATOM 1773 O O . PRO A 1 246 ? 45.455 51.381 33.493 1.00 16.24 246 PRO A O 1
ATOM 1777 N N . MET A 1 247 ? 43.660 52.616 34.066 1.00 16.38 247 MET A N 1
ATOM 1778 C CA . MET A 1 247 ? 43.643 53.325 32.797 1.00 16.38 247 MET A CA 1
ATOM 1779 C C . MET A 1 247 ? 44.337 54.674 32.954 1.00 15.74 247 MET A C 1
ATOM 1780 O O . MET A 1 247 ? 44.806 55.009 34.041 1.00 15.66 247 MET A O 1
ATOM 1785 N N . ILE A 1 248 ? 44.400 55.449 31.878 1.00 17.19 248 ILE A N 1
ATOM 1786 C CA . ILE A 1 248 ? 45.135 56.711 31.903 1.00 16.89 248 ILE A CA 1
ATOM 1787 C C . ILE A 1 248 ? 44.913 57.664 33.075 1.00 17.74 248 ILE A C 1
ATOM 1788 O O . ILE A 1 248 ? 45.878 58.125 33.685 1.00 17.64 248 ILE A O 1
ATOM 1793 N N . ASP A 1 249 ? 43.664 57.956 33.415 1.00 16.66 249 ASP A N 1
ATOM 1794 C CA . ASP A 1 249 ? 43.426 58.872 34.524 1.00 17.97 249 ASP A CA 1
ATOM 1795 C C . ASP A 1 249 ? 43.703 58.232 35.883 1.00 16.18 249 ASP A C 1
ATOM 1796 O O . ASP A 1 249 ? 44.028 58.926 36.849 1.00 17.29 249 ASP A O 1
ATOM 1801 N N . ASP A 1 250 ? 43.583 56.908 35.951 1.00 17.26 250 ASP A N 1
ATOM 1802 C CA . ASP A 1 250 ? 43.864 56.172 37.183 1.00 16.44 250 ASP A CA 1
ATOM 1803 C C . ASP A 1 250 ? 45.351 56.285 37.489 1.00 16.07 250 ASP A C 1
ATOM 1804 O O . ASP A 1 250 ? 45.755 56.465 38.636 1.00 16.14 250 ASP A O 1
ATOM 1809 N N . ILE A 1 251 ? 46.164 56.159 36.445 1.00 15.55 251 ILE A N 1
ATOM 1810 C CA . ILE A 1 251 ? 47.610 56.239 36.606 1.00 17.59 251 ILE A CA 1
ATOM 1811 C C . ILE A 1 251 ? 48.014 57.614 37.134 1.00 16.96 251 ILE A C 1
ATOM 1812 O O . ILE A 1 251 ? 48.796 57.718 38.077 1.00 16.02 251 ILE A O 1
ATOM 1817 N N . ALA A 1 252 ? 47.463 58.670 36.545 1.00 17.21 252 ALA A N 1
ATOM 1818 C CA . ALA A 1 252 ? 47.784 60.018 36.995 1.00 18.15 252 ALA A CA 1
ATOM 1819 C C . ALA A 1 252 ? 47.316 60.211 38.438 1.00 19.07 252 ALA A C 1
ATOM 1820 O O . ALA A 1 252 ? 48.016 60.809 39.255 1.00 18.42 252 ALA A O 1
ATOM 1822 N N . ALA A 1 253 ? 46.136 59.684 38.750 1.00 16.94 253 ALA A N 1
ATOM 1823 C CA . ALA A 1 253 ? 45.577 59.813 40.094 1.00 18.00 253 ALA A CA 1
ATOM 1824 C C . ALA A 1 253 ? 46.420 59.139 41.170 1.00 17.14 253 ALA A C 1
ATOM 1825 O O . ALA A 1 253 ? 46.768 59.753 42.181 1.00 18.57 253 ALA A O 1
ATOM 1827 N N . ILE A 1 254 ? 46.747 57.870 40.958 1.00 15.92 254 ILE A N 1
ATOM 1828 C CA . ILE A 1 254 ? 47.519 57.139 41.949 1.00 15.92 254 ILE A CA 1
ATOM 1829 C C . ILE A 1 254 ? 48.926 57.714 42.107 1.00 15.43 254 ILE A C 1
ATOM 1830 O O . ILE A 1 254 ? 49.489 57.689 43.200 1.00 18.10 254 ILE A O 1
ATOM 1835 N N . GLN A 1 255 ? 49.487 58.251 41.024 1.00 16.72 255 GLN A N 1
ATOM 1836 C CA . GLN A 1 255 ? 50.821 58.841 41.084 1.00 16.99 255 GLN A CA 1
ATOM 1837 C C . GLN A 1 255 ? 50.778 60.173 41.830 1.00 17.40 255 GLN A C 1
ATOM 1838 O O . GLN A 1 255 ? 51.757 60.580 42.447 1.00 20.10 255 GLN A O 1
ATOM 1844 N N . ARG A 1 256 ? 49.635 60.847 41.765 1.00 18.63 256 ARG A N 1
ATOM 1845 C CA . ARG A 1 256 ? 49.458 62.112 42.463 1.00 18.98 256 ARG A CA 1
ATOM 1846 C C . ARG A 1 256 ? 49.579 61.842 43.959 1.00 19.57 256 ARG A C 1
ATOM 1847 O O . ARG A 1 256 ? 50.172 62.626 44.699 1.00 20.30 256 ARG A O 1
ATOM 1855 N N . LEU A 1 257 ? 49.035 60.713 44.400 1.00 19.06 257 LEU A N 1
ATOM 1856 C CA . LEU A 1 257 ? 49.081 60.363 45.813 1.00 18.59 257 LEU A CA 1
ATOM 1857 C C . LEU A 1 257 ? 50.402 59.763 46.282 1.00 18.87 257 LEU A C 1
ATOM 1858 O O . LEU A 1 257 ? 50.946 60.185 47.301 1.00 19.96 257 LEU A O 1
ATOM 1863 N N . TYR A 1 258 ? 50.925 58.792 45.538 1.00 18.31 258 TYR A N 1
ATOM 1864 C CA . TYR A 1 258 ? 52.146 58.108 45.951 1.00 16.95 258 TYR A CA 1
ATOM 1865 C C . TYR A 1 258 ? 53.410 58.322 45.132 1.00 16.46 258 TYR A C 1
ATOM 1866 O O . TYR A 1 258 ? 54.459 57.779 45.474 1.00 18.02 258 TYR A O 1
ATOM 1875 N N . GLY A 1 259 ? 53.317 59.106 44.067 1.00 18.02 259 GLY A N 1
ATOM 1876 C CA . GLY A 1 259 ? 54.480 59.336 43.229 1.00 18.22 259 GLY A CA 1
ATOM 1877 C C . GLY A 1 259 ? 54.585 58.263 42.162 1.00 19.54 259 GLY A C 1
ATOM 1878 O O . GLY A 1 259 ? 54.050 57.164 42.324 1.00 20.29 259 GLY A O 1
ATOM 1879 N N . ALA A 1 260 ? 55.280 58.574 41.072 1.00 18.67 260 ALA A N 1
ATOM 1880 C CA . ALA A 1 260 ? 55.442 57.627 39.973 1.00 18.82 260 ALA A CA 1
ATOM 1881 C C . ALA A 1 260 ? 56.553 56.613 40.236 1.00 19.32 260 ALA A C 1
ATOM 1882 O O . ALA A 1 260 ? 57.549 56.920 40.893 1.00 19.46 260 ALA A O 1
ATOM 1884 N N . ASN A 1 261 ? 56.374 55.399 39.723 1.00 16.72 261 ASN A N 1
ATOM 1885 C CA . ASN A 1 261 ? 57.378 54.356 39.892 1.00 16.28 261 ASN A CA 1
ATOM 1886 C C . ASN A 1 261 ? 58.308 54.407 38.680 1.00 16.35 261 ASN A C 1
ATOM 1887 O O . ASN A 1 261 ? 57.955 53.946 37.591 1.00 16.16 261 ASN A O 1
ATOM 1892 N N . MET A 1 262 ? 59.500 54.960 38.876 1.00 15.48 262 MET A N 1
ATOM 1893 C CA . MET A 1 262 ? 60.452 55.091 37.781 1.00 14.82 262 MET A CA 1
ATOM 1894 C C . MET A 1 262 ? 61.356 53.879 37.561 1.00 16.44 262 MET A C 1
ATOM 1895 O O . MET A 1 262 ? 62.303 53.946 36.777 1.00 14.96 262 MET A O 1
ATOM 1900 N N . THR A 1 263 ? 61.059 52.765 38.225 1.00 15.22 263 THR A N 1
ATOM 1901 C CA . THR A 1 263 ? 61.876 51.563 38.069 1.00 15.47 263 THR A CA 1
ATOM 1902 C C . THR A 1 263 ? 61.185 50.518 37.201 1.00 15.12 263 THR A C 1
ATOM 1903 O O . THR A 1 263 ? 61.724 49.439 36.970 1.00 17.90 263 THR A O 1
ATOM 1907 N N . THR A 1 264 ? 60.005 50.850 36.695 1.00 15.30 264 THR A N 1
ATOM 1908 C CA . THR A 1 264 ? 59.239 49.896 35.910 1.00 14.70 264 THR A CA 1
ATOM 1909 C C . THR A 1 264 ? 59.550 49.843 34.420 1.00 13.25 264 THR A C 1
ATOM 1910 O O . THR A 1 264 ? 59.493 50.857 33.720 1.00 14.92 264 THR A O 1
ATOM 1914 N N . ARG A 1 265 ? 59.885 48.642 33.956 1.00 13.35 265 ARG A N 1
ATOM 1915 C CA . ARG A 1 265 ? 60.180 48.393 32.554 1.00 13.93 265 ARG A CA 1
ATOM 1916 C C . ARG A 1 265 ? 61.104 49.448 31.971 1.00 14.19 265 ARG A C 1
ATOM 1917 O O . ARG A 1 265 ? 60.775 50.083 30.987 1.00 15.31 265 ARG A O 1
ATOM 1925 N N . THR A 1 266 ? 62.269 49.624 32.582 1.00 13.81 266 THR A N 1
ATOM 1926 C CA . THR A 1 266 ? 63.220 50.618 32.106 1.00 14.84 266 THR A CA 1
ATOM 1927 C C . THR A 1 266 ? 64.062 50.159 30.912 1.00 14.11 266 THR A C 1
ATOM 1928 O O . THR A 1 266 ? 64.839 50.945 30.366 1.00 14.99 266 THR A O 1
ATOM 1932 N N . GLY A 1 267 ? 63.914 48.896 30.514 1.00 14.78 267 GLY A N 1
ATOM 1933 C CA . GLY A 1 267 ? 64.651 48.379 29.367 1.00 14.37 267 GLY A CA 1
ATOM 1934 C C . GLY A 1 267 ? 63.844 48.557 28.092 1.00 13.63 267 GLY A C 1
ATOM 1935 O O . GLY A 1 267 ? 62.865 49.291 28.090 1.00 15.02 267 GLY A O 1
ATOM 1936 N N . ASP A 1 268 ? 64.233 47.909 26.999 1.00 13.98 268 ASP A N 1
ATOM 1937 C CA . ASP A 1 268 ? 63.476 48.038 25.751 1.00 13.10 268 ASP A CA 1
ATOM 1938 C C . ASP A 1 268 ? 62.251 47.137 25.877 1.00 15.35 268 ASP A C 1
ATOM 1939 O O . ASP A 1 268 ? 62.370 45.913 25.836 1.00 16.91 268 ASP A O 1
ATOM 1944 N N . SER A 1 269 ? 61.077 47.751 26.018 1.00 14.27 269 SER A N 1
ATOM 1945 C CA . SER A 1 269 ? 59.836 47.007 26.220 1.00 12.80 269 SER A CA 1
ATOM 1946 C C . SER A 1 269 ? 58.933 46.872 25.006 1.00 13.66 269 SER A C 1
ATOM 1947 O O . SER A 1 269 ? 58.755 47.820 24.250 1.00 14.93 269 SER A O 1
ATOM 1950 N N . VAL A 1 270 ? 58.346 45.690 24.844 1.00 13.38 270 VAL A N 1
ATOM 1951 C CA . VAL A 1 270 ? 57.436 45.445 23.730 1.00 12.40 270 VAL A CA 1
ATOM 1952 C C . VAL A 1 270 ? 56.045 45.140 24.266 1.00 13.43 270 VAL A C 1
ATOM 1953 O O . VAL A 1 270 ? 55.874 44.250 25.104 1.00 13.67 270 VAL A O 1
ATOM 1957 N N . TYR A 1 271 ? 55.064 45.898 23.786 1.00 13.07 271 TYR A N 1
ATOM 1958 C CA . TYR A 1 271 ? 53.677 45.735 24.203 1.00 13.43 271 TYR A CA 1
ATOM 1959 C C . TYR A 1 271 ? 52.861 45.179 23.042 1.00 13.96 271 TYR A C 1
ATOM 1960 O O . TYR A 1 271 ? 53.059 45.583 21.900 1.00 15.58 271 TYR A O 1
ATOM 1969 N N . GLY A 1 272 ? 51.948 44.257 23.343 1.00 13.91 272 GLY A N 1
ATOM 1970 C CA . GLY A 1 272 ? 51.122 43.653 22.306 1.00 13.90 272 GLY A CA 1
ATOM 1971 C C . GLY A 1 272 ? 51.600 42.253 21.968 1.00 15.53 272 GLY A C 1
ATOM 1972 O O . GLY A 1 272 ? 51.744 41.406 22.854 1.00 15.60 272 GLY A O 1
ATOM 1973 N N . PHE A 1 273 ? 51.834 41.992 20.685 1.00 14.62 273 PHE A N 1
ATOM 1974 C CA . PHE A 1 273 ? 52.331 40.685 20.281 1.00 14.79 273 PHE A CA 1
ATOM 1975 C C . PHE A 1 273 ? 53.817 40.608 20.616 1.00 15.26 273 PHE A C 1
ATOM 1976 O O . PHE A 1 273 ? 54.501 41.635 20.661 1.00 15.85 273 PHE A O 1
ATOM 1984 N N . ASN A 1 274 ? 54.304 39.394 20.866 1.00 16.85 274 ASN A N 1
ATOM 1985 C CA . ASN A 1 274 ? 55.711 39.174 21.203 1.00 16.29 274 ASN A CA 1
ATOM 1986 C C . ASN A 1 274 ? 56.140 40.044 22.381 1.00 16.39 274 ASN A C 1
ATOM 1987 O O . ASN A 1 274 ? 57.282 40.500 22.446 1.00 17.90 274 ASN A O 1
ATOM 1992 N N . SER A 1 275 ? 55.227 40.261 23.320 1.00 16.57 275 SER A N 1
ATOM 1993 C CA . SER A 1 275 ? 55.522 41.103 24.474 1.00 14.83 275 SER A CA 1
ATOM 1994 C C . SER A 1 275 ? 56.542 40.492 25.425 1.00 14.89 275 SER A C 1
ATOM 1995 O O . SER A 1 275 ? 56.620 39.269 25.572 1.00 17.77 275 SER A O 1
ATOM 1998 N N . ASN A 1 276 ? 57.331 41.353 26.065 1.00 14.67 276 ASN A N 1
ATOM 1999 C CA . ASN A 1 276 ? 58.316 40.895 27.037 1.00 13.80 276 ASN A CA 1
ATOM 2000 C C . ASN A 1 276 ? 58.004 41.521 28.396 1.00 14.92 276 ASN A C 1
ATOM 2001 O O . ASN A 1 276 ? 58.872 41.614 29.264 1.00 15.30 276 ASN A O 1
ATOM 2006 N N . THR A 1 277 ? 56.745 41.916 28.580 1.00 15.25 277 THR A N 1
ATOM 2007 C CA . THR A 1 277 ? 56.300 42.561 29.817 1.00 15.51 277 THR A CA 1
ATOM 2008 C C . THR A 1 277 ? 55.926 41.623 30.960 1.00 15.72 277 THR A C 1
ATOM 2009 O O . THR A 1 277 ? 55.959 42.019 32.125 1.00 14.75 277 THR A O 1
ATOM 2013 N N . ASP A 1 278 ? 55.565 40.390 30.626 1.00 16.04 278 ASP A N 1
ATOM 2014 C CA . ASP A 1 278 ? 55.125 39.420 31.624 1.00 15.39 278 ASP A CA 1
ATOM 2015 C C . ASP A 1 278 ? 53.914 39.994 32.366 1.00 16.51 278 ASP A C 1
ATOM 2016 O O . ASP A 1 278 ? 53.785 39.860 33.585 1.00 15.35 278 ASP A O 1
ATOM 2021 N N . ARG A 1 279 ? 53.040 40.657 31.609 1.00 16.07 279 ARG A N 1
ATOM 2022 C CA . ARG A 1 279 ? 51.800 41.232 32.138 1.00 15.55 279 ARG A CA 1
ATOM 2023 C C . ARG A 1 279 ? 50.700 40.829 31.167 1.00 15.63 279 ARG A C 1
ATOM 2024 O O . ARG A 1 279 ? 50.738 41.198 29.992 1.00 15.69 279 ARG A O 1
ATOM 2032 N N . ASP A 1 280 ? 49.713 40.080 31.646 1.00 15.00 280 ASP A N 1
ATOM 2033 C CA . ASP A 1 280 ? 48.654 39.646 30.754 1.00 14.96 280 ASP A CA 1
ATOM 2034 C C . ASP A 1 280 ? 47.961 40.783 30.006 1.00 15.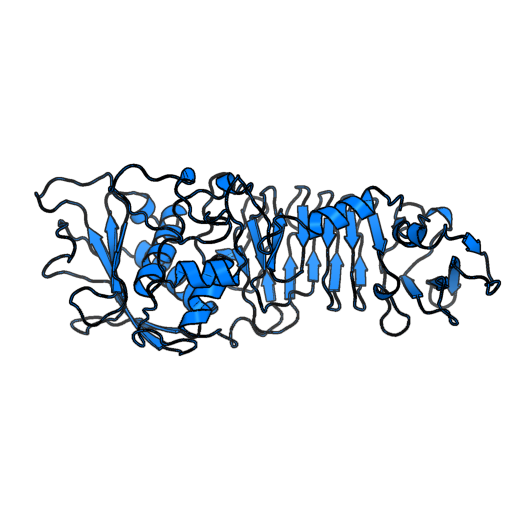89 280 ASP A C 1
ATOM 2035 O O . ASP A 1 280 ? 47.706 40.664 28.801 1.00 16.45 280 ASP A O 1
ATOM 2040 N N . PHE A 1 281 ? 47.700 41.899 30.684 1.00 15.75 281 PHE A N 1
ATOM 2041 C CA . PHE A 1 281 ? 47.006 43.005 30.029 1.00 15.81 281 PHE A CA 1
ATOM 2042 C C . PHE A 1 281 ? 47.796 43.768 28.969 1.00 15.54 281 PHE A C 1
ATOM 2043 O O . PHE A 1 281 ? 47.230 44.598 28.260 1.00 15.17 281 PHE A O 1
ATOM 2051 N N . TYR A 1 282 ? 49.091 43.482 28.849 1.00 14.64 282 TYR A N 1
ATOM 2052 C CA . TYR A 1 282 ? 49.924 44.126 27.824 1.00 14.41 282 TYR A CA 1
ATOM 2053 C C . TYR A 1 282 ? 50.275 43.086 26.766 1.00 17.31 282 TYR A C 1
ATOM 2054 O O . TYR A 1 282 ? 50.988 43.386 25.808 1.00 16.40 282 TYR A O 1
ATOM 2063 N N . THR A 1 283 ? 49.769 41.869 26.938 1.00 15.90 283 THR A N 1
ATOM 2064 C CA . THR A 1 283 ? 50.100 40.773 26.037 1.00 17.59 283 THR A CA 1
ATOM 2065 C C . THR A 1 283 ? 48.982 40.206 25.171 1.00 18.25 283 THR A C 1
ATOM 2066 O O . THR A 1 283 ? 47.865 39.980 25.638 1.00 19.31 283 THR A O 1
ATOM 2070 N N . ALA A 1 284 ? 49.310 39.975 23.902 1.00 17.79 284 ALA A N 1
ATOM 2071 C CA . ALA A 1 284 ? 48.386 39.385 22.941 1.00 18.37 284 ALA A CA 1
ATOM 2072 C C . ALA A 1 284 ? 49.093 38.125 22.452 1.00 21.88 284 ALA A C 1
ATOM 2073 O O . ALA A 1 284 ? 50.126 38.206 21.786 1.00 21.23 284 ALA A O 1
ATOM 2075 N N . THR A 1 285 ? 48.553 36.963 22.810 1.00 27.16 285 THR A N 1
ATOM 2076 C CA . THR A 1 285 ? 49.151 35.684 22.426 1.00 31.20 285 THR A CA 1
ATOM 2077 C C . THR A 1 285 ? 48.859 35.323 20.975 1.00 30.83 285 THR A C 1
ATOM 2078 O O . THR A 1 285 ? 49.645 34.623 20.334 1.00 34.11 285 THR A O 1
ATOM 2082 N N . ASP A 1 286 ? 47.722 35.784 20.465 1.00 29.85 286 ASP A N 1
ATOM 2083 C CA . ASP A 1 286 ? 47.351 35.541 19.075 1.00 31.91 286 ASP A CA 1
ATOM 2084 C C . ASP A 1 286 ? 46.294 36.549 18.636 1.00 33.24 286 ASP A C 1
ATOM 2085 O O . ASP A 1 286 ? 45.770 37.307 19.455 1.00 33.29 286 ASP A O 1
ATOM 2090 N N . SER A 1 287 ? 45.993 36.551 17.341 1.00 32.94 287 SER A N 1
ATOM 2091 C CA . SER A 1 287 ? 45.033 37.478 16.745 1.00 33.92 287 SER A CA 1
ATOM 2092 C C . SER A 1 287 ? 43.639 37.524 17.367 1.00 33.71 287 SER A C 1
ATOM 2093 O O . SER A 1 287 ? 42.931 38.521 17.219 1.00 33.66 287 SER A O 1
ATOM 2096 N N . SER A 1 288 ? 43.237 36.456 18.049 1.00 34.13 288 SER A N 1
ATOM 2097 C CA . SER A 1 288 ? 41.912 36.416 18.664 1.00 34.79 288 SER A CA 1
ATOM 2098 C C . SER A 1 288 ? 41.904 37.073 20.039 1.00 34.29 288 SER A C 1
ATOM 2099 O O . SER A 1 288 ? 40.871 37.111 20.707 1.00 36.42 288 SER A O 1
ATOM 2102 N N . LYS A 1 289 ? 43.053 37.597 20.454 1.00 32.45 289 LYS A N 1
ATOM 2103 C CA . LYS A 1 289 ? 43.173 38.234 21.759 1.00 30.36 289 LYS A CA 1
ATOM 2104 C C . LYS A 1 289 ? 43.019 39.752 21.728 1.00 29.72 289 LYS A C 1
ATOM 2105 O O . LYS A 1 289 ? 43.675 40.446 20.950 1.00 30.52 289 LYS A O 1
ATOM 2111 N N . ALA A 1 290 ? 42.150 40.256 22.596 1.00 27.03 290 ALA A N 1
ATOM 2112 C CA . ALA A 1 290 ? 41.890 41.684 22.687 1.00 23.45 290 ALA A CA 1
ATOM 2113 C C . ALA A 1 290 ? 42.877 42.368 23.626 1.00 24.27 290 ALA A C 1
ATOM 2114 O O . ALA A 1 290 ? 43.331 41.776 24.606 1.00 26.46 290 ALA A O 1
ATOM 2116 N N . LEU A 1 291 ? 43.211 43.614 23.312 1.00 18.67 291 LEU A N 1
ATOM 2117 C CA . LEU A 1 291 ? 44.126 44.394 24.131 1.00 19.46 291 LEU A CA 1
ATOM 2118 C C . LEU A 1 291 ? 43.422 45.634 24.654 1.00 17.77 291 LEU A C 1
ATOM 2119 O O . LEU A 1 291 ? 42.813 46.383 23.891 1.00 19.22 291 LEU A O 1
ATOM 2124 N N . ILE A 1 292 ? 43.496 45.837 25.961 1.00 16.49 292 ILE A N 1
ATOM 2125 C CA . ILE A 1 292 ? 42.905 47.010 26.590 1.00 16.25 292 ILE A CA 1
ATOM 2126 C C . ILE A 1 292 ? 43.896 47.436 27.660 1.00 15.57 292 ILE A C 1
ATOM 2127 O O . ILE A 1 292 ? 44.055 46.750 28.671 1.00 17.16 292 ILE A O 1
ATOM 2132 N N . PHE A 1 293 ? 44.573 48.557 27.439 1.00 15.01 293 PHE A N 1
ATOM 2133 C CA . PHE A 1 293 ? 45.542 49.022 28.416 1.00 15.21 293 PHE A CA 1
ATOM 2134 C C . PHE A 1 293 ? 45.984 50.462 28.227 1.00 15.33 293 PHE A C 1
ATOM 2135 O O . PHE A 1 293 ? 45.801 51.049 27.161 1.00 17.08 293 PHE A O 1
ATOM 2143 N N . SER A 1 294 ? 46.539 51.020 29.296 1.00 14.78 294 SER A N 1
ATOM 2144 C CA . SER A 1 294 ? 47.122 52.355 29.288 1.00 14.63 294 SER A CA 1
ATOM 2145 C C . SER A 1 294 ? 48.531 52.027 29.753 1.00 16.64 294 SER A C 1
ATOM 2146 O O . SER A 1 294 ? 48.724 51.517 30.858 1.00 17.50 294 SER A O 1
ATOM 2149 N N . VAL A 1 295 ? 49.519 52.305 28.914 1.00 14.05 295 VAL A N 1
ATOM 2150 C CA . VAL A 1 295 ? 50.890 51.953 29.261 1.00 15.04 295 VAL A CA 1
ATOM 2151 C C . VAL A 1 295 ? 51.702 52.919 30.113 1.00 14.90 295 VAL A C 1
ATOM 2152 O O . VAL A 1 295 ? 51.715 54.125 29.877 1.00 15.44 295 VAL A O 1
ATOM 2156 N N . TRP A 1 296 ? 52.356 52.360 31.130 1.00 14.81 296 TRP A N 1
ATOM 2157 C CA . TRP A 1 296 ? 53.269 53.113 31.979 1.00 14.67 296 TRP A CA 1
ATOM 2158 C C . TRP A 1 296 ? 54.616 52.458 31.676 1.00 15.53 296 TRP A C 1
ATOM 2159 O O . TRP A 1 296 ? 54.735 51.233 31.697 1.00 15.00 296 TRP A O 1
ATOM 2170 N N . ASP A 1 297 ? 55.623 53.270 31.384 1.00 13.89 297 ASP A N 1
ATOM 2171 C CA . ASP A 1 297 ? 56.943 52.747 31.053 1.00 15.43 297 ASP A CA 1
ATOM 2172 C C . ASP A 1 297 ? 57.945 53.806 31.488 1.00 14.26 297 ASP A C 1
ATOM 2173 O O . ASP A 1 297 ? 57.787 54.976 31.143 1.00 14.73 297 ASP A O 1
ATOM 2178 N N . ALA A 1 298 ? 58.982 53.396 32.222 1.00 14.39 298 ALA A N 1
ATOM 2179 C CA . ALA A 1 298 ? 59.944 54.354 32.763 1.00 14.25 298 ALA A CA 1
ATOM 2180 C C . ALA A 1 298 ? 61.308 54.522 32.103 1.00 15.23 298 ALA A C 1
ATOM 2181 O O . ALA A 1 298 ? 62.192 55.159 32.679 1.00 15.64 298 ALA A O 1
ATOM 2183 N N . GLY A 1 299 ? 61.502 53.963 30.915 1.00 14.73 299 GLY A N 1
ATOM 2184 C CA . GLY A 1 299 ? 62.788 54.143 30.255 1.00 14.35 299 GLY A CA 1
ATOM 2185 C C . GLY A 1 299 ? 63.035 53.164 29.131 1.00 14.98 299 GLY A C 1
ATOM 2186 O O . GLY A 1 299 ? 62.318 52.194 29.018 1.00 14.70 299 GLY A O 1
ATOM 2187 N N . GLY A 1 300 ? 64.039 53.415 28.297 1.00 14.89 300 GLY A N 1
ATOM 2188 C CA . GLY A 1 300 ? 64.348 52.492 27.214 1.00 14.50 300 GLY A CA 1
ATOM 2189 C C . GLY A 1 300 ? 63.684 52.784 25.883 1.00 12.34 300 GLY A C 1
ATOM 2190 O O . GLY A 1 300 ? 62.950 53.750 25.759 1.00 15.98 300 GLY A O 1
ATOM 2191 N N . THR A 1 301 ? 63.960 51.963 24.876 1.00 12.55 301 THR A N 1
ATOM 2192 C CA . THR A 1 301 ? 63.356 52.140 23.557 1.00 13.67 301 THR A CA 1
ATOM 2193 C C . THR A 1 301 ? 62.267 51.091 23.447 1.00 14.10 301 THR A C 1
ATOM 2194 O O . THR A 1 301 ? 62.541 49.887 23.418 1.00 13.58 301 THR A O 1
ATOM 2198 N N . ASP A 1 302 ? 61.029 51.569 23.357 1.00 12.67 302 ASP A N 1
ATOM 2199 C CA . ASP A 1 302 ? 59.861 50.702 23.366 1.00 13.15 302 ASP A CA 1
ATOM 2200 C C . ASP A 1 302 ? 59.063 50.585 22.090 1.00 12.57 302 ASP A C 1
ATOM 2201 O O . ASP A 1 302 ? 59.038 51.503 21.276 1.00 15.39 302 ASP A O 1
ATOM 2206 N N . THR A 1 303 ? 58.375 49.453 21.952 1.00 14.27 303 THR A N 1
ATOM 2207 C CA . THR A 1 303 ? 57.611 49.167 20.749 1.00 13.79 303 THR A CA 1
ATOM 2208 C C . THR A 1 303 ? 56.193 48.668 20.983 1.00 14.47 303 THR A C 1
ATOM 2209 O O . THR A 1 303 ? 55.951 47.837 21.863 1.00 15.01 303 THR A O 1
ATOM 2213 N N . PHE A 1 304 ? 55.270 49.190 20.178 1.00 14.88 304 PHE A N 1
ATOM 2214 C CA . PHE A 1 304 ? 53.874 48.761 20.188 1.00 14.48 304 PHE A CA 1
ATOM 2215 C C . PHE A 1 304 ? 53.819 47.757 19.028 1.00 16.18 304 PHE A C 1
ATOM 2216 O O . PHE A 1 304 ? 53.792 48.160 17.861 1.00 16.31 304 PHE A O 1
ATOM 2224 N N . ASP A 1 305 ? 53.835 46.463 19.334 1.00 14.46 305 ASP A N 1
ATOM 2225 C CA . ASP A 1 305 ? 53.784 45.442 18.288 1.00 14.66 305 ASP A CA 1
ATOM 2226 C C . ASP A 1 305 ? 52.344 44.976 18.139 1.00 15.65 305 ASP A C 1
ATOM 2227 O O . ASP A 1 305 ? 51.870 44.144 18.913 1.00 16.66 305 ASP A O 1
ATOM 2232 N N . PHE A 1 306 ? 51.647 45.532 17.153 1.00 16.10 306 PHE A N 1
ATOM 2233 C CA . PHE A 1 306 ? 50.259 45.157 16.894 1.00 16.15 306 PHE A CA 1
ATOM 2234 C C . PHE A 1 306 ? 50.195 44.498 15.518 1.00 18.67 306 PHE A C 1
ATOM 2235 O O . PHE A 1 306 ? 49.228 44.656 14.771 1.00 19.33 306 PHE A O 1
ATOM 2243 N N . SER A 1 307 ? 51.229 43.721 15.218 1.00 17.25 307 SER A N 1
ATOM 2244 C CA . SER A 1 307 ? 51.375 43.051 13.927 1.00 17.58 307 SER A CA 1
ATOM 2245 C C . SER A 1 307 ? 50.467 41.862 13.642 1.00 20.16 307 SER A C 1
ATOM 2246 O O . SER A 1 307 ? 50.275 41.499 12.480 1.00 20.53 307 SER A O 1
ATOM 2249 N N . GLY A 1 308 ? 49.920 41.252 14.687 1.00 19.70 308 GLY A N 1
ATOM 2250 C CA . GLY A 1 308 ? 49.084 40.081 14.491 1.00 20.52 308 GLY A CA 1
ATOM 2251 C C . GLY A 1 308 ? 47.639 40.317 14.100 1.00 21.47 308 GLY A C 1
ATOM 2252 O O . GLY A 1 308 ? 46.888 39.361 13.915 1.00 24.43 308 GLY A O 1
ATOM 2253 N N . TYR A 1 309 ? 47.242 41.576 13.964 1.00 20.94 309 TYR A N 1
ATOM 2254 C CA . TYR A 1 309 ? 45.864 41.900 13.609 1.00 21.34 309 TYR A CA 1
ATOM 2255 C C . TYR A 1 309 ? 45.663 42.144 12.114 1.00 22.76 309 TYR A C 1
ATOM 2256 O O . TYR A 1 309 ? 46.587 42.549 11.407 1.00 22.29 309 TYR A O 1
ATOM 2265 N N . SER A 1 310 ? 44.444 41.894 11.642 1.00 22.66 310 SER A N 1
ATOM 2266 C CA . SER A 1 310 ? 44.105 42.104 10.239 1.00 22.19 310 SER A CA 1
ATOM 2267 C C . SER A 1 310 ? 43.181 43.314 10.095 1.00 20.91 310 SER A C 1
ATOM 2268 O O . SER A 1 310 ? 42.935 43.794 8.992 1.00 22.50 310 SER A O 1
ATOM 2271 N N . ASN A 1 311 ? 42.680 43.805 11.225 1.00 20.92 311 ASN A N 1
ATOM 2272 C CA . ASN A 1 311 ? 41.785 44.964 11.255 1.00 22.98 311 AS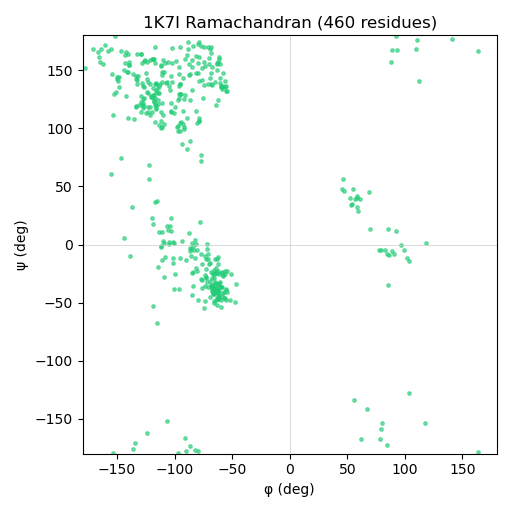N A CA 1
ATOM 2273 C C . ASN A 1 311 ? 42.548 46.239 10.894 1.00 22.42 311 ASN A C 1
ATOM 2274 O O . ASN A 1 311 ? 43.764 46.308 11.078 1.00 22.53 311 ASN A O 1
ATOM 2279 N N . ASN A 1 312 ? 41.844 47.249 10.387 1.00 22.33 312 ASN A N 1
ATOM 2280 C CA . ASN A 1 312 ? 42.492 48.523 10.079 1.00 21.05 312 ASN A CA 1
ATOM 2281 C C . ASN A 1 312 ? 42.697 49.167 11.447 1.00 21.75 312 ASN A C 1
ATOM 2282 O O . ASN A 1 312 ? 41.750 49.294 12.224 1.00 23.28 312 ASN A O 1
ATOM 2287 N N . GLN A 1 313 ? 43.928 49.563 11.749 1.00 19.71 313 GLN A N 1
ATOM 2288 C CA . GLN A 1 313 ? 44.218 50.156 13.045 1.00 19.03 313 GLN A CA 1
ATOM 2289 C C . GLN A 1 313 ? 44.736 51.577 12.939 1.00 18.36 313 GLN A C 1
ATOM 2290 O O . GLN A 1 313 ? 45.213 51.999 11.890 1.00 19.68 313 GLN A O 1
ATOM 2296 N N . ARG A 1 314 ? 44.623 52.307 14.042 1.00 17.07 314 ARG A N 1
ATOM 2297 C CA . ARG A 1 314 ? 45.114 53.673 14.139 1.00 18.34 314 ARG A CA 1
ATOM 2298 C C . ARG A 1 314 ? 45.960 53.680 15.406 1.00 17.78 314 ARG A C 1
ATOM 2299 O O . ARG A 1 314 ? 45.451 53.490 16.511 1.00 16.12 314 ARG A O 1
ATOM 2307 N N . ILE A 1 315 ? 47.263 53.882 15.226 1.00 16.13 315 ILE A N 1
ATOM 2308 C CA . ILE A 1 315 ? 48.218 53.861 16.329 1.00 15.92 315 ILE A CA 1
ATOM 2309 C C . ILE A 1 315 ? 48.914 55.205 16.517 1.00 16.43 315 ILE A C 1
ATOM 2310 O O . ILE A 1 315 ? 49.546 55.718 15.595 1.00 17.11 315 ILE A O 1
ATOM 2315 N N . ASN A 1 316 ? 48.800 55.764 17.718 1.00 15.61 316 ASN A N 1
ATOM 2316 C CA . ASN A 1 316 ? 49.402 57.057 18.038 1.00 16.26 316 ASN A CA 1
ATOM 2317 C C . ASN A 1 316 ? 50.414 56.881 19.166 1.00 16.63 316 ASN A C 1
ATOM 2318 O O . ASN A 1 316 ? 50.076 56.349 20.223 1.00 16.92 316 ASN A O 1
ATOM 2323 N N . LEU A 1 317 ? 51.648 57.330 18.948 1.00 15.58 317 LEU A N 1
ATOM 2324 C CA . LEU A 1 317 ? 52.683 57.201 19.969 1.00 14.77 317 LEU A CA 1
ATOM 2325 C C . LEU A 1 317 ? 52.821 58.422 20.875 1.00 15.49 317 LEU A C 1
ATOM 2326 O O . LEU A 1 317 ? 53.698 58.464 21.737 1.00 15.78 317 LEU A O 1
ATOM 2331 N N . ASN A 1 318 ? 51.967 59.421 20.681 1.00 15.52 318 ASN A N 1
ATOM 2332 C CA . ASN A 1 318 ? 52.031 60.614 21.517 1.00 15.94 318 ASN A CA 1
ATOM 2333 C C . ASN A 1 318 ? 51.550 60.301 22.923 1.00 15.70 318 ASN A C 1
ATOM 2334 O O . ASN A 1 318 ? 50.566 59.588 23.100 1.00 17.98 318 ASN A O 1
ATOM 2339 N N . GLU A 1 319 ? 52.248 60.826 23.923 1.00 17.71 319 GLU A N 1
ATOM 2340 C CA . GLU A 1 319 ? 51.840 60.590 25.300 1.00 18.51 319 GLU A CA 1
ATOM 2341 C C . GLU A 1 319 ? 50.442 61.159 25.492 1.00 18.68 319 GLU A C 1
ATOM 2342 O O . GLU A 1 319 ? 50.100 62.200 24.919 1.00 19.33 319 GLU A O 1
ATOM 2348 N N . GLY A 1 320 ? 49.639 60.458 26.286 1.00 17.44 320 GLY A N 1
ATOM 2349 C CA . GLY A 1 320 ? 48.280 60.885 26.557 1.00 19.41 320 GLY A CA 1
ATOM 2350 C C . GLY A 1 320 ? 47.277 60.562 25.465 1.00 20.13 320 GLY A C 1
ATOM 2351 O O . GLY A 1 320 ? 46.080 60.789 25.643 1.00 21.43 320 GLY A O 1
ATOM 2352 N N . SER A 1 321 ? 47.742 60.011 24.346 1.00 18.05 321 SER A N 1
ATOM 2353 C CA . SER A 1 321 ? 46.851 59.712 23.226 1.00 18.75 321 SER A CA 1
ATOM 2354 C C . SER A 1 321 ? 46.232 58.318 23.208 1.00 19.85 321 SER A C 1
ATOM 2355 O O . SER A 1 321 ? 46.741 57.385 23.832 1.00 17.18 321 SER A O 1
ATOM 2358 N N . PHE A 1 322 ? 45.133 58.190 22.466 1.00 17.21 322 PHE A N 1
ATOM 2359 C CA . PHE A 1 322 ? 44.421 56.926 22.326 1.00 17.34 322 PHE A CA 1
ATOM 2360 C C . PHE A 1 322 ? 44.580 56.335 20.934 1.00 17.38 322 PHE A C 1
ATOM 2361 O O . PHE A 1 322 ? 44.698 57.063 19.940 1.00 19.02 322 PHE A O 1
ATOM 2369 N N . SER A 1 323 ? 44.570 55.008 20.875 1.00 17.22 323 SER A N 1
ATOM 2370 C CA . SER A 1 323 ? 44.699 54.279 19.622 1.00 16.71 323 SER A CA 1
ATOM 2371 C C . SER A 1 323 ? 43.550 53.293 19.442 1.00 17.58 323 SER A C 1
ATOM 2372 O O . SER A 1 323 ? 42.886 52.909 20.410 1.00 18.80 323 SER A O 1
ATOM 2375 N N . ASP A 1 324 ? 43.313 52.904 18.192 1.00 17.74 324 ASP A N 1
ATOM 2376 C CA . ASP A 1 324 ? 42.285 51.926 17.850 1.00 17.77 324 ASP A CA 1
ATOM 2377 C C . ASP A 1 324 ? 43.069 50.695 17.428 1.00 19.23 324 ASP A C 1
ATOM 2378 O O . ASP A 1 324 ? 43.616 50.639 16.323 1.00 18.15 324 ASP A O 1
ATOM 2383 N N . VAL A 1 325 ? 43.126 49.715 18.321 1.00 17.29 325 VAL A N 1
ATOM 2384 C CA . VAL A 1 325 ? 43.897 48.503 18.094 1.00 18.48 325 VAL A CA 1
ATOM 2385 C C . VAL A 1 325 ? 43.092 47.209 18.014 1.00 20.51 325 VAL A C 1
ATOM 2386 O O . VAL A 1 325 ? 42.148 47.004 18.772 1.00 19.84 325 VAL A O 1
ATOM 2390 N N . GLY A 1 326 ? 43.479 46.346 17.078 1.00 20.23 326 GLY A N 1
ATOM 2391 C CA . GLY A 1 326 ? 42.825 45.059 16.909 1.00 21.52 326 GLY A CA 1
ATOM 2392 C C . GLY A 1 326 ? 41.315 45.032 16.755 1.00 25.19 326 GLY A C 1
ATOM 2393 O O . GLY A 1 326 ? 40.654 44.151 17.298 1.00 27.13 326 GLY A O 1
ATOM 2394 N N . GLY A 1 327 ? 40.759 45.983 16.020 1.00 25.86 327 GLY A N 1
ATOM 2395 C CA . GLY A 1 327 ? 39.318 45.981 15.833 1.00 25.36 327 GLY A CA 1
ATOM 2396 C C . GLY A 1 327 ? 38.518 46.673 16.920 1.00 26.49 327 GLY A C 1
ATOM 2397 O O . GLY A 1 327 ? 37.305 46.850 16.775 1.00 28.14 327 GLY A O 1
ATOM 2398 N N . LEU A 1 328 ? 39.175 47.047 18.015 1.00 22.99 328 LEU A N 1
ATOM 2399 C CA . LEU A 1 328 ? 38.496 47.747 19.102 1.00 21.07 328 LEU A CA 1
ATOM 2400 C C . LEU A 1 328 ? 38.711 49.243 18.913 1.00 19.95 328 LEU A C 1
ATOM 2401 O O . LEU A 1 328 ? 39.505 49.658 18.067 1.00 22.10 328 LEU A O 1
ATOM 2406 N N . LYS A 1 329 ? 38.000 50.055 19.690 1.00 19.74 329 LYS A N 1
ATOM 2407 C CA . LYS A 1 329 ? 38.133 51.504 19.588 1.00 20.35 329 LYS A CA 1
ATOM 2408 C C . LYS A 1 329 ? 38.530 52.140 20.916 1.00 20.37 329 LYS A C 1
ATOM 2409 O O . LYS A 1 329 ? 37.925 51.861 21.949 1.00 19.48 329 LYS A O 1
ATOM 2415 N N . GLY A 1 330 ? 39.555 52.991 20.875 1.00 18.12 330 GLY A N 1
ATOM 2416 C CA . GLY A 1 330 ? 40.027 53.672 22.071 1.00 17.17 330 GLY A CA 1
ATOM 2417 C C . GLY A 1 330 ? 40.458 52.727 23.177 1.00 15.95 330 GLY A C 1
ATOM 2418 O O . GLY A 1 330 ? 40.342 53.057 24.358 1.00 18.31 330 GLY A O 1
ATOM 2419 N N . ASN A 1 331 ? 40.982 51.567 22.791 1.00 16.76 331 ASN A N 1
ATOM 2420 C CA . ASN A 1 331 ? 41.397 50.538 23.741 1.00 15.91 331 ASN A CA 1
ATOM 2421 C C . ASN A 1 331 ? 42.840 50.618 24.231 1.00 17.15 331 ASN A C 1
ATOM 2422 O O . ASN A 1 331 ? 43.211 49.953 25.200 1.00 17.76 331 ASN A O 1
ATOM 2427 N N . VAL A 1 332 ? 43.658 51.424 23.567 1.00 16.68 332 VAL A N 1
ATOM 2428 C CA . VAL A 1 332 ? 45.048 51.572 23.974 1.00 16.87 332 VAL A CA 1
ATOM 2429 C C . VAL A 1 332 ? 45.386 53.047 24.165 1.00 15.48 332 VAL A C 1
ATOM 2430 O O . VAL A 1 332 ? 45.003 53.890 23.356 1.00 17.23 332 VAL A O 1
ATOM 2434 N N . SER A 1 333 ? 46.084 53.359 25.248 1.00 15.70 333 SER A N 1
ATOM 2435 C CA . SER A 1 333 ? 46.489 54.731 25.503 1.00 16.20 333 SER A CA 1
ATOM 2436 C C . SER A 1 333 ? 47.880 54.729 26.123 1.00 15.95 333 SER A C 1
ATOM 2437 O O . SER A 1 333 ? 48.359 53.696 26.592 1.00 14.73 333 SER A O 1
ATOM 2440 N N . ILE A 1 334 ? 48.527 55.887 26.097 1.00 15.91 334 ILE A N 1
ATOM 2441 C CA . ILE A 1 334 ? 49.859 56.047 26.666 1.00 14.92 334 ILE A CA 1
ATOM 2442 C C . ILE A 1 334 ? 49.742 57.063 27.796 1.00 14.69 334 ILE A C 1
ATOM 2443 O O . ILE A 1 334 ? 49.290 58.184 27.583 1.00 16.40 334 ILE A O 1
ATOM 2448 N N . ALA A 1 335 ? 50.139 56.666 28.998 1.00 16.13 335 ALA A N 1
ATOM 2449 C CA . ALA A 1 335 ? 50.048 57.545 30.158 1.00 15.85 335 ALA A CA 1
ATOM 2450 C C . ALA A 1 335 ? 50.894 58.804 30.028 1.00 16.57 335 ALA A C 1
ATOM 2451 O O . ALA A 1 335 ? 51.860 58.846 29.265 1.00 17.23 335 ALA A O 1
ATOM 2453 N N . HIS A 1 336 ? 50.525 59.838 30.775 1.00 18.30 336 HIS A N 1
ATOM 2454 C CA . HIS A 1 336 ? 51.288 61.073 30.750 1.00 18.61 336 HIS A CA 1
ATOM 2455 C C . HIS A 1 336 ? 52.642 60.790 31.394 1.00 17.76 336 HIS A C 1
ATOM 2456 O O . HIS A 1 336 ? 52.719 60.088 32.403 1.00 18.47 336 HIS A O 1
ATOM 2463 N N . GLY A 1 337 ? 53.701 61.326 30.791 1.00 17.58 337 GLY A N 1
ATOM 2464 C CA . GLY A 1 337 ? 55.043 61.129 31.308 1.00 16.86 337 GLY A CA 1
ATOM 2465 C C . GLY A 1 337 ? 55.749 59.929 30.702 1.00 16.43 337 GLY A C 1
ATOM 2466 O O . GLY A 1 337 ? 56.802 59.521 31.188 1.00 16.64 337 GLY A O 1
ATOM 2467 N N . VAL A 1 338 ? 55.176 59.377 29.636 1.00 15.77 338 VAL A N 1
ATOM 2468 C CA . VAL A 1 338 ? 55.730 58.196 28.976 1.00 16.33 338 VAL A CA 1
ATOM 2469 C C . VAL A 1 338 ? 56.068 58.427 27.504 1.00 16.18 338 VAL A C 1
ATOM 2470 O O . VAL A 1 338 ? 55.309 59.068 26.779 1.00 16.86 338 VAL A O 1
ATOM 2474 N N . THR A 1 339 ? 57.211 57.902 27.070 1.00 14.91 339 THR A N 1
ATOM 2475 C CA . THR A 1 339 ? 57.618 58.017 25.674 1.00 13.89 339 THR A CA 1
ATOM 2476 C C . THR A 1 339 ? 57.764 56.631 25.054 1.00 14.15 339 THR A C 1
ATOM 2477 O O . THR A 1 339 ? 58.622 55.856 25.466 1.00 14.88 339 THR A O 1
ATOM 2481 N N . ILE A 1 340 ? 56.904 56.309 24.094 1.00 14.93 340 ILE A N 1
ATOM 2482 C CA . ILE A 1 340 ? 56.975 55.036 23.379 1.00 14.44 340 ILE A CA 1
ATOM 2483 C C . ILE A 1 340 ? 57.578 55.423 22.023 1.00 14.60 340 ILE A C 1
ATOM 2484 O O . ILE A 1 340 ? 57.142 56.390 21.391 1.00 14.84 340 ILE A O 1
ATOM 2489 N N . GLU A 1 341 ? 58.576 54.667 21.579 1.00 14.43 341 GLU A N 1
ATOM 2490 C CA . GLU A 1 341 ? 59.296 54.987 20.348 1.00 14.00 341 GLU A CA 1
ATOM 2491 C C . GLU A 1 341 ? 58.920 54.335 19.025 1.00 14.04 341 GLU A C 1
ATOM 2492 O O . GLU A 1 341 ? 58.962 54.990 17.983 1.00 14.73 341 GLU A O 1
ATOM 2498 N N . ASN A 1 342 ? 58.577 53.053 19.053 1.00 14.46 342 ASN A N 1
ATOM 2499 C CA . ASN A 1 342 ? 58.283 52.336 17.818 1.00 14.68 342 ASN A CA 1
ATOM 2500 C C . ASN A 1 342 ? 56.887 51.736 17.755 1.00 15.24 342 ASN A C 1
ATOM 2501 O O . ASN A 1 342 ? 56.246 51.505 18.781 1.00 14.74 342 ASN A O 1
ATOM 2506 N N . ALA A 1 343 ? 56.428 51.471 16.535 1.00 15.34 343 ALA A N 1
ATOM 2507 C CA . ALA A 1 343 ? 55.111 50.882 16.334 1.00 14.48 343 ALA A CA 1
ATOM 2508 C C . ALA A 1 343 ? 55.105 49.992 15.101 1.00 14.22 343 ALA A C 1
ATOM 2509 O O . ALA A 1 343 ? 55.774 50.288 14.106 1.00 14.75 343 ALA A O 1
ATOM 2511 N N . ILE A 1 344 ? 54.354 48.897 15.177 1.00 14.36 344 ILE A N 1
ATOM 2512 C CA . ILE A 1 344 ? 54.228 47.960 14.065 1.00 13.84 344 ILE A CA 1
ATOM 2513 C C . ILE A 1 344 ? 52.746 47.681 13.834 1.00 15.69 344 ILE A C 1
ATOM 2514 O O . ILE A 1 344 ? 52.052 47.200 14.732 1.00 16.65 344 ILE A O 1
ATOM 2519 N N . GLY A 1 345 ? 52.269 47.999 12.635 1.00 14.41 345 GLY A N 1
ATOM 2520 C CA . GLY A 1 345 ? 50.875 47.754 12.300 1.00 15.45 345 GLY A CA 1
ATOM 2521 C C . GLY A 1 345 ? 50.659 46.313 11.875 1.00 16.98 345 GLY A C 1
ATOM 2522 O O . GLY A 1 345 ? 51.595 45.511 11.903 1.00 16.77 345 GLY A O 1
ATOM 2523 N N . GLY A 1 346 ? 49.425 45.987 11.487 1.00 16.62 346 GLY A N 1
ATOM 2524 C CA . GLY A 1 346 ? 49.088 44.636 11.061 1.00 19.19 346 GLY A CA 1
ATOM 2525 C C . GLY A 1 346 ? 48.893 44.529 9.560 1.00 19.11 346 GLY A C 1
ATOM 2526 O O . GLY A 1 346 ? 49.488 45.291 8.817 1.00 20.19 346 GLY A O 1
ATOM 2527 N N . SER A 1 347 ? 48.073 43.588 9.101 1.00 19.08 347 SER A N 1
ATOM 2528 C CA . SER A 1 347 ? 47.857 43.439 7.664 1.00 20.07 347 SER A CA 1
ATOM 2529 C C . SER A 1 347 ? 46.756 44.358 7.135 1.00 20.37 347 SER A C 1
ATOM 2530 O O . SER A 1 347 ? 46.509 44.411 5.928 1.00 20.43 347 SER A O 1
ATOM 2533 N N . GLY A 1 348 ? 46.102 45.083 8.036 1.00 20.77 348 GLY A N 1
ATOM 2534 C CA . GLY A 1 348 ? 45.045 45.990 7.623 1.00 20.83 348 GLY A CA 1
ATOM 2535 C C . GLY A 1 348 ? 45.592 47.299 7.086 1.00 21.38 348 GLY A C 1
ATOM 2536 O O . GLY A 1 348 ? 46.802 47.476 6.986 1.00 20.48 348 GLY A O 1
ATOM 2537 N N . ASN A 1 349 ? 44.704 48.216 6.720 1.00 20.34 349 ASN A N 1
ATOM 2538 C CA . ASN A 1 349 ? 45.123 49.517 6.213 1.00 19.82 349 ASN A CA 1
ATOM 2539 C C . ASN A 1 349 ? 45.174 50.410 7.437 1.00 21.04 349 ASN A C 1
ATOM 2540 O O . ASN A 1 349 ? 44.151 50.909 7.907 1.00 20.52 349 ASN A O 1
ATOM 2545 N N . ASP A 1 350 ? 46.386 50.603 7.950 1.00 19.56 350 ASP A N 1
ATOM 2546 C CA . ASP A 1 350 ? 46.592 51.366 9.171 1.00 17.81 350 ASP A CA 1
ATOM 2547 C C . ASP A 1 350 ? 47.091 52.791 9.043 1.00 19.64 350 ASP A C 1
ATOM 2548 O O . ASP A 1 350 ? 47.519 53.241 7.979 1.00 19.75 350 ASP A O 1
ATOM 2553 N N . ILE A 1 351 ? 47.031 53.487 10.171 1.00 17.75 351 ILE A N 1
ATOM 2554 C CA . ILE A 1 351 ? 47.524 54.846 10.291 1.00 18.68 351 ILE A CA 1
ATOM 2555 C C . ILE A 1 351 ? 48.480 54.790 11.479 1.00 18.29 351 ILE A C 1
ATOM 2556 O O . ILE A 1 351 ? 48.079 54.422 12.586 1.00 18.20 351 ILE A O 1
ATOM 2561 N N . LEU A 1 352 ? 49.747 55.108 11.236 1.00 16.07 352 LEU A N 1
ATOM 2562 C CA . LEU A 1 352 ? 50.755 55.100 12.294 1.00 17.03 352 LEU A CA 1
ATOM 2563 C C . LEU A 1 352 ? 51.285 56.506 12.482 1.00 17.75 352 LEU A C 1
ATOM 2564 O O . LEU A 1 352 ? 51.842 57.106 11.559 1.00 17.89 352 LEU A O 1
ATOM 2569 N N . VAL A 1 353 ? 51.103 57.024 13.688 1.00 15.12 353 VAL A N 1
ATOM 2570 C CA . VAL A 1 353 ? 51.529 58.372 14.026 1.00 16.76 353 VAL A CA 1
ATOM 2571 C C . VAL A 1 353 ? 52.606 58.376 15.109 1.00 17.65 353 VAL A C 1
ATOM 2572 O O . VAL A 1 353 ? 52.394 57.879 16.211 1.00 17.82 353 VAL A O 1
ATOM 2576 N N . GLY A 1 354 ? 53.768 58.931 14.779 1.00 15.85 354 GLY A N 1
ATOM 2577 C CA . GLY A 1 354 ? 54.850 58.997 15.742 1.00 15.89 354 GLY A CA 1
ATOM 2578 C C . GLY A 1 354 ? 54.757 60.234 16.614 1.00 15.95 354 GLY A C 1
ATOM 2579 O O . GLY A 1 354 ? 53.778 60.975 16.549 1.00 19.57 354 GLY A O 1
ATOM 2580 N N . ASN A 1 355 ? 55.781 60.456 17.431 1.00 15.53 355 ASN A N 1
ATOM 2581 C CA . ASN A 1 355 ? 55.833 61.606 18.326 1.00 15.55 355 ASN A CA 1
ATOM 2582 C C . ASN A 1 355 ? 57.118 62.384 18.050 1.00 16.24 355 ASN A C 1
ATOM 2583 O O . ASN A 1 355 ? 57.718 62.197 17.006 1.00 15.34 355 ASN A O 1
ATOM 2588 N N . SER A 1 356 ? 57.551 63.245 18.966 1.00 15.91 356 SER A N 1
ATOM 2589 C CA . SER A 1 356 ? 58.759 64.039 18.723 1.00 17.49 356 SER A CA 1
ATOM 2590 C C . SER A 1 356 ? 60.072 63.268 18.800 1.00 17.08 356 SER A C 1
ATOM 2591 O O . SER A 1 356 ? 61.118 63.774 18.389 1.00 18.09 356 SER A O 1
ATOM 2594 N N . ALA A 1 357 ? 60.026 62.047 19.323 1.00 16.02 357 ALA A N 1
ATOM 2595 C CA . ALA A 1 357 ? 61.232 61.232 19.434 1.00 16.15 357 ALA A CA 1
ATOM 2596 C C . ALA A 1 357 ? 61.560 60.606 18.081 1.00 16.22 357 ALA A C 1
ATOM 2597 O O . ALA A 1 357 ? 60.809 60.765 17.124 1.00 16.08 357 ALA A O 1
ATOM 2599 N N . ASP A 1 358 ? 62.697 59.923 17.993 1.00 16.64 358 ASP A N 1
ATOM 2600 C CA . ASP A 1 358 ? 63.072 59.246 16.757 1.00 16.95 358 ASP A CA 1
ATOM 2601 C C . ASP A 1 358 ? 62.295 57.931 16.777 1.00 16.33 358 ASP A C 1
ATOM 2602 O O . ASP A 1 358 ? 62.527 57.075 17.636 1.00 18.32 358 ASP A O 1
ATOM 2607 N N . ASN A 1 359 ? 61.373 57.773 15.835 1.00 14.13 359 ASN A N 1
ATOM 2608 C CA . ASN A 1 359 ? 60.526 56.584 15.781 1.00 13.66 359 ASN A CA 1
ATOM 2609 C C . ASN A 1 359 ? 60.798 55.656 14.612 1.00 13.75 359 ASN A C 1
ATOM 2610 O O . ASN A 1 359 ? 61.141 56.103 13.519 1.00 14.73 359 ASN A O 1
ATOM 2615 N N . ILE A 1 360 ? 60.627 54.358 14.845 1.00 12.78 360 ILE A N 1
ATOM 2616 C CA . ILE A 1 360 ? 60.743 53.395 13.765 1.00 14.62 360 ILE A CA 1
ATOM 2617 C C . ILE A 1 360 ? 59.312 52.893 13.596 1.00 15.28 360 ILE A C 1
ATOM 2618 O O . ILE A 1 360 ? 58.740 52.278 14.505 1.00 16.02 360 ILE A O 1
ATOM 2623 N N . LEU A 1 361 ? 58.722 53.193 12.444 1.00 13.30 361 LEU A N 1
ATOM 2624 C CA . LEU A 1 361 ? 57.346 52.798 12.164 1.00 14.32 361 LEU A CA 1
ATOM 2625 C C . LEU A 1 361 ? 57.302 51.777 11.035 1.00 15.78 361 LEU A C 1
ATOM 2626 O O . LEU A 1 361 ? 57.924 51.975 9.991 1.00 16.24 361 LEU A O 1
ATOM 2631 N N . GLN A 1 362 ? 56.577 50.681 11.257 1.00 14.04 362 GLN A N 1
ATOM 2632 C CA . GLN A 1 362 ? 56.430 49.624 10.260 1.00 15.11 362 GLN A CA 1
ATOM 2633 C C . GLN A 1 362 ? 54.949 49.419 9.988 1.00 16.29 362 GLN A C 1
ATOM 2634 O O . GLN A 1 362 ? 54.210 48.973 10.862 1.00 17.24 362 GLN A O 1
ATOM 2640 N N . GLY A 1 363 ? 54.519 49.738 8.774 1.00 16.12 363 GLY A N 1
ATOM 2641 C CA . GLY A 1 363 ? 53.117 49.585 8.439 1.00 17.37 363 GLY A CA 1
ATOM 2642 C C . GLY A 1 363 ? 52.629 48.156 8.267 1.00 17.58 363 GLY A C 1
ATOM 2643 O O . GLY A 1 363 ? 51.461 47.886 8.511 1.00 16.91 363 GLY A O 1
ATOM 2644 N N . GLY A 1 364 ? 53.503 47.237 7.862 1.00 17.40 364 GLY A N 1
ATOM 2645 C CA . GLY A 1 364 ? 53.080 45.858 7.650 1.00 17.35 364 GLY A CA 1
ATOM 2646 C C . GLY A 1 364 ? 52.353 45.762 6.319 1.00 19.01 364 GLY A C 1
ATOM 2647 O O . GLY A 1 364 ? 52.421 46.692 5.539 1.00 18.25 364 GLY A O 1
ATOM 2648 N N . ALA A 1 365 ? 51.668 44.657 6.040 1.00 17.93 365 ALA A N 1
ATOM 2649 C CA . ALA A 1 365 ? 50.941 44.533 4.769 1.00 19.70 365 ALA A CA 1
ATOM 2650 C C . ALA A 1 365 ? 49.763 45.504 4.784 1.00 20.38 365 ALA A C 1
ATOM 2651 O O . ALA A 1 365 ? 49.462 46.072 5.813 1.00 19.44 365 ALA A O 1
ATOM 2653 N N . GLY A 1 366 ? 49.089 45.699 3.654 1.00 20.47 366 GLY A N 1
ATOM 2654 C CA . GLY A 1 366 ? 47.973 46.630 3.635 1.00 21.25 366 GLY A CA 1
ATOM 2655 C C . GLY A 1 366 ? 48.424 48.016 3.213 1.00 21.33 366 GLY A C 1
ATOM 2656 O O . GLY A 1 366 ? 49.617 48.283 3.160 1.00 21.04 366 GLY A O 1
ATOM 2657 N N . ASN A 1 367 ? 47.485 48.902 2.910 1.00 20.39 367 ASN A N 1
ATOM 2658 C CA . ASN A 1 367 ? 47.827 50.253 2.481 1.00 19.74 367 ASN A CA 1
ATOM 2659 C C . ASN A 1 367 ? 47.803 51.172 3.687 1.00 20.71 367 ASN A C 1
ATOM 2660 O O . ASN A 1 367 ? 46.741 51.537 4.191 1.00 21.96 367 ASN A O 1
ATOM 2665 N N . ASP A 1 368 ? 48.996 51.546 4.138 1.00 20.22 368 ASP A N 1
ATOM 2666 C CA . ASP A 1 368 ? 49.163 52.365 5.329 1.00 19.14 368 ASP A CA 1
ATOM 2667 C C . ASP A 1 368 ? 49.605 53.801 5.149 1.00 18.00 368 ASP A C 1
ATOM 2668 O O . ASP A 1 368 ? 50.243 54.159 4.159 1.00 19.68 368 ASP A O 1
ATOM 2673 N N . VAL A 1 369 ? 49.274 54.607 6.151 1.00 18.04 369 VAL A N 1
ATOM 2674 C CA . VAL A 1 369 ? 49.645 56.009 6.191 1.00 17.89 369 VAL A CA 1
ATOM 2675 C C . VAL A 1 369 ? 50.567 56.170 7.399 1.00 19.22 369 VAL A C 1
ATOM 2676 O O . VAL A 1 369 ? 50.163 55.910 8.535 1.00 19.58 369 VAL A O 1
ATOM 2680 N N . LEU A 1 370 ? 51.811 56.564 7.146 1.00 17.39 370 LEU A N 1
ATOM 2681 C CA . LEU A 1 370 ? 52.783 56.766 8.215 1.00 17.45 370 LEU A CA 1
ATOM 2682 C C . LEU A 1 370 ? 53.147 58.239 8.350 1.00 17.81 370 LEU A C 1
ATOM 2683 O O . LEU A 1 370 ? 53.325 58.944 7.354 1.00 18.25 370 LEU A O 1
ATOM 2688 N N . TYR A 1 371 ? 53.250 58.692 9.593 1.00 15.49 371 TYR A N 1
ATOM 2689 C CA . TYR A 1 371 ? 53.583 60.075 9.907 1.00 16.72 371 TYR A CA 1
ATOM 2690 C C . TYR A 1 371 ? 54.628 60.065 11.011 1.00 18.17 371 TYR A C 1
ATOM 2691 O O . TYR A 1 371 ? 54.327 59.744 12.159 1.00 18.66 371 TYR A O 1
ATOM 2700 N N . GLY A 1 372 ? 55.859 60.416 10.657 1.00 15.86 372 GLY A N 1
ATOM 2701 C CA . GLY A 1 372 ? 56.924 60.418 11.637 1.00 16.21 372 GLY A CA 1
ATOM 2702 C C . GLY A 1 372 ? 56.867 61.550 12.642 1.00 15.88 372 GLY A C 1
ATOM 2703 O O . GLY A 1 372 ? 57.197 61.349 13.800 1.00 17.01 372 GLY A O 1
ATOM 2704 N N . GLY A 1 373 ? 56.439 62.736 12.223 1.00 15.57 373 GLY A N 1
ATOM 2705 C CA . GLY A 1 373 ? 56.403 63.854 13.150 1.00 16.43 373 GLY A CA 1
ATOM 2706 C C . GLY A 1 373 ? 57.808 64.411 13.293 1.00 17.11 373 GLY A C 1
ATOM 2707 O O . GLY A 1 373 ? 58.626 64.196 12.415 1.00 17.05 373 GLY A O 1
ATOM 2708 N N . ALA A 1 374 ? 58.100 65.129 14.370 1.00 17.50 374 ALA A N 1
ATOM 2709 C CA . ALA A 1 374 ? 59.443 65.686 14.567 1.00 16.81 374 ALA A CA 1
ATOM 2710 C C . ALA A 1 374 ? 60.432 64.559 14.846 1.00 17.37 374 ALA A C 1
ATOM 2711 O O . ALA A 1 374 ? 60.024 63.442 15.101 1.00 17.67 374 ALA A O 1
ATOM 2713 N N . GLY A 1 375 ? 61.728 64.853 14.805 1.00 17.58 375 GLY A N 1
ATOM 2714 C CA . GLY A 1 375 ? 62.725 63.823 15.062 1.00 15.31 375 GLY A CA 1
ATOM 2715 C C . GLY A 1 375 ? 63.146 63.074 13.807 1.00 15.36 375 GLY A C 1
ATOM 2716 O O . GLY A 1 375 ? 62.518 63.197 12.764 1.00 15.70 375 GLY A O 1
ATOM 2717 N N . ALA A 1 376 ? 64.222 62.302 13.905 1.00 14.28 376 ALA A N 1
ATOM 2718 C CA . ALA A 1 376 ? 64.733 61.531 12.776 1.00 13.85 376 ALA A CA 1
ATOM 2719 C C . ALA A 1 376 ? 64.095 60.149 12.810 1.00 15.09 376 ALA A C 1
ATOM 2720 O O . ALA A 1 376 ? 64.512 59.283 13.570 1.00 15.48 376 ALA A O 1
ATOM 2722 N N . ASP A 1 377 ? 63.083 59.942 11.980 1.00 13.38 377 ASP A N 1
ATOM 2723 C CA . ASP A 1 377 ? 62.383 58.667 11.966 1.00 13.64 377 ASP A CA 1
ATOM 2724 C C . ASP A 1 377 ? 62.821 57.732 10.861 1.00 13.99 377 ASP A C 1
ATOM 2725 O O . ASP A 1 377 ? 63.384 58.158 9.859 1.00 16.86 377 ASP A O 1
ATOM 2730 N N . THR A 1 378 ? 62.572 56.444 11.062 1.00 14.30 378 THR A N 1
ATOM 2731 C CA . THR A 1 378 ? 62.899 55.443 10.059 1.00 14.13 378 THR A CA 1
ATOM 2732 C C . THR A 1 378 ? 61.569 54.780 9.761 1.00 14.86 378 THR A C 1
ATOM 2733 O O . THR A 1 378 ? 60.938 54.190 10.644 1.00 14.92 378 THR A O 1
ATOM 2737 N N . LEU A 1 379 ? 61.143 54.889 8.511 1.00 13.99 379 LEU A N 1
ATOM 2738 C CA . LEU A 1 379 ? 59.844 54.378 8.111 1.00 14.50 379 LEU A CA 1
ATOM 2739 C C . LEU A 1 379 ? 59.860 53.219 7.130 1.00 15.21 379 LEU A C 1
ATOM 2740 O O . LEU A 1 379 ? 60.588 53.238 6.137 1.00 15.80 379 LEU A O 1
ATOM 2745 N N . TYR A 1 380 ? 59.037 52.215 7.419 1.00 14.27 380 TYR A N 1
ATOM 2746 C CA . TYR A 1 380 ? 58.894 51.042 6.563 1.00 14.61 380 TYR A CA 1
ATOM 2747 C C . TYR A 1 380 ? 57.426 50.908 6.215 1.00 17.30 380 TYR A C 1
ATOM 2748 O O . TYR A 1 380 ? 56.588 50.645 7.085 1.00 16.46 380 TYR A O 1
ATOM 2757 N N . GLY A 1 381 ? 57.113 51.100 4.944 1.00 16.96 381 GLY A N 1
ATOM 2758 C CA . GLY A 1 381 ? 55.735 50.983 4.518 1.00 19.53 381 GLY A CA 1
ATOM 2759 C C . GLY A 1 381 ? 55.258 49.547 4.537 1.00 19.63 381 GLY A C 1
ATOM 2760 O O . GLY A 1 381 ? 54.115 49.289 4.895 1.00 17.73 381 GLY A O 1
ATOM 2761 N N . GLY A 1 382 ? 56.134 48.611 4.182 1.00 18.61 382 GLY A N 1
ATOM 2762 C CA . GLY A 1 382 ? 55.755 47.207 4.140 1.00 18.08 382 GLY A CA 1
ATOM 2763 C C . GLY A 1 382 ? 55.110 46.941 2.793 1.00 18.55 382 GLY A C 1
ATOM 2764 O O . GLY A 1 382 ? 55.138 47.809 1.938 1.00 19.00 382 GLY A O 1
ATOM 2765 N N . ALA A 1 383 ? 54.544 45.759 2.586 1.00 20.59 383 ALA A N 1
ATOM 2766 C CA . ALA A 1 383 ? 53.883 45.465 1.316 1.00 21.03 383 ALA A CA 1
ATOM 2767 C C . ALA A 1 383 ? 52.650 46.358 1.228 1.00 22.91 383 ALA A C 1
ATOM 2768 O O . ALA A 1 383 ? 52.102 46.738 2.251 1.00 23.76 383 ALA A O 1
ATOM 2770 N N . GLY A 1 384 ? 52.213 46.697 0.019 1.00 23.54 384 GLY A N 1
ATOM 2771 C CA . GLY A 1 384 ? 51.033 47.537 -0.121 1.00 21.57 384 GLY A CA 1
ATOM 2772 C C . GLY A 1 384 ? 51.307 48.937 -0.637 1.00 23.85 384 GLY A C 1
ATOM 2773 O O . GLY A 1 384 ? 52.454 49.310 -0.848 1.00 24.37 384 GLY A O 1
ATOM 2774 N N . ARG A 1 385 ? 50.252 49.716 -0.852 1.00 23.53 385 ARG A N 1
ATOM 2775 C CA . ARG A 1 385 ? 50.396 51.083 -1.339 1.00 23.86 385 ARG A CA 1
ATOM 2776 C C . ARG A 1 385 ? 50.395 52.022 -0.141 1.00 24.14 385 ARG A C 1
ATOM 2777 O O . ARG A 1 385 ? 49.343 52.389 0.382 1.00 22.34 385 ARG A O 1
ATOM 2785 N N . ASP A 1 386 ? 51.590 52.408 0.292 1.00 21.52 386 ASP A N 1
ATOM 2786 C CA . ASP A 1 386 ? 51.734 53.265 1.456 1.00 21.38 386 ASP A CA 1
ATOM 2787 C C . ASP A 1 386 ? 52.027 54.722 1.186 1.00 21.13 386 ASP A C 1
ATOM 2788 O O . ASP A 1 386 ? 52.563 55.085 0.141 1.00 23.82 386 ASP A O 1
ATOM 2793 N N . THR A 1 387 ? 51.671 55.552 2.159 1.00 20.71 387 THR A N 1
ATOM 2794 C CA . THR A 1 387 ? 51.875 56.984 2.064 1.00 20.20 387 THR A CA 1
ATOM 2795 C C . THR A 1 387 ? 52.625 57.501 3.281 1.00 20.95 387 THR A C 1
ATOM 2796 O O . THR A 1 387 ? 52.208 57.278 4.420 1.00 20.29 387 THR A O 1
ATOM 2800 N N . PHE A 1 388 ? 53.739 58.181 3.032 1.00 18.18 388 PHE A N 1
ATOM 2801 C CA . PHE A 1 388 ? 54.537 58.752 4.107 1.00 17.55 388 PHE A CA 1
ATOM 2802 C C . PHE A 1 388 ? 54.228 60.243 4.121 1.00 20.39 388 PHE A C 1
ATOM 2803 O O . PHE A 1 388 ? 54.548 60.969 3.178 1.00 19.43 388 PHE A O 1
ATOM 2811 N N . VAL A 1 389 ? 53.593 60.685 5.200 1.00 18.72 389 VAL A N 1
ATOM 2812 C CA . VAL A 1 389 ? 53.163 62.070 5.346 1.00 20.08 389 VAL A CA 1
ATOM 2813 C C . VAL A 1 389 ? 54.099 63.009 6.095 1.00 18.84 389 VAL A C 1
ATOM 2814 O O . VAL A 1 389 ? 54.667 62.653 7.133 1.00 18.65 389 VAL A O 1
ATOM 2818 N N . TYR A 1 390 ? 54.241 64.217 5.552 1.00 19.66 390 TYR A N 1
ATOM 2819 C CA . TYR A 1 390 ? 55.062 65.266 6.140 1.00 19.42 390 TYR A CA 1
ATOM 2820 C C . TYR A 1 390 ? 54.200 66.515 6.256 1.00 21.94 390 TYR A C 1
ATOM 2821 O O . TYR A 1 390 ? 53.727 67.052 5.253 1.00 22.84 390 TYR A O 1
ATOM 2830 N N . GLY A 1 391 ? 53.982 66.965 7.486 1.00 21.10 391 GLY A N 1
ATOM 2831 C CA . GLY A 1 391 ? 53.143 68.132 7.694 1.00 22.85 391 GLY A CA 1
ATOM 2832 C C . GLY A 1 391 ? 53.863 69.420 8.033 1.00 23.31 391 GLY A C 1
ATOM 2833 O O . GLY A 1 391 ? 53.228 70.458 8.228 1.00 25.37 391 GLY A O 1
ATOM 2834 N N . SER A 1 392 ? 55.188 69.368 8.096 1.00 22.50 392 SER A N 1
ATOM 2835 C CA . SER A 1 392 ? 55.976 70.544 8.430 1.00 22.55 392 SER A CA 1
ATOM 2836 C C . SER A 1 392 ? 57.431 70.363 8.030 1.00 22.80 392 SER A C 1
ATOM 2837 O O . SER A 1 392 ? 57.916 69.237 7.919 1.00 21.83 392 SER A O 1
ATOM 2840 N N . GLY A 1 393 ? 58.119 71.478 7.808 1.00 23.73 393 GLY A N 1
ATOM 2841 C CA . GLY A 1 393 ? 59.522 71.412 7.450 1.00 22.30 393 GLY A CA 1
ATOM 2842 C C . GLY A 1 393 ? 60.305 70.870 8.630 1.00 23.12 393 GLY A C 1
ATOM 2843 O O . GLY A 1 393 ? 61.387 70.303 8.465 1.00 22.28 393 GLY A O 1
ATOM 2844 N N . GLN A 1 394 ? 59.751 71.040 9.827 1.00 20.23 394 GLN A N 1
ATOM 2845 C CA . GLN A 1 394 ? 60.398 70.568 11.044 1.00 20.72 394 GLN A CA 1
ATOM 2846 C C . GLN A 1 394 ? 60.322 69.055 11.186 1.00 19.64 394 GLN A C 1
ATOM 2847 O O . GLN A 1 394 ? 60.965 68.476 12.058 1.00 19.83 394 GLN A O 1
ATOM 2853 N N . ASP A 1 395 ? 59.536 68.420 10.325 1.00 18.35 395 ASP A N 1
ATOM 2854 C CA . ASP A 1 395 ? 59.378 66.969 10.354 1.00 17.50 395 ASP A CA 1
ATOM 2855 C C . ASP A 1 395 ? 60.660 66.262 9.939 1.00 19.19 395 ASP A C 1
ATOM 2856 O O . ASP A 1 395 ? 60.976 65.204 10.454 1.00 18.50 395 ASP A O 1
ATOM 2861 N N . SER A 1 396 ? 61.403 66.837 9.003 1.00 16.75 396 SER A N 1
ATOM 2862 C CA . SER A 1 396 ? 62.611 66.173 8.541 1.00 16.89 396 SER A CA 1
ATOM 2863 C C . SER A 1 396 ? 63.697 67.172 8.160 1.00 16.69 396 SER A C 1
ATOM 2864 O O . SER A 1 396 ? 63.975 67.395 6.978 1.00 15.98 396 SER A O 1
ATOM 2867 N N . THR A 1 397 ? 64.307 67.775 9.175 1.00 15.95 397 THR A N 1
ATOM 2868 C CA . THR A 1 397 ? 65.376 68.740 8.958 1.00 16.24 397 THR A CA 1
ATOM 2869 C C . THR A 1 397 ? 66.651 68.006 8.553 1.00 15.55 397 THR A C 1
ATOM 2870 O O . THR A 1 397 ? 66.819 66.818 8.835 1.00 17.18 397 THR A O 1
ATOM 2874 N N . VAL A 1 398 ? 67.554 68.714 7.887 1.00 16.42 398 VAL A N 1
ATOM 2875 C CA . VAL A 1 398 ? 68.807 68.102 7.473 1.00 17.03 398 VAL A CA 1
ATOM 2876 C C . VAL A 1 398 ? 69.574 67.581 8.694 1.00 16.81 398 VAL A C 1
ATOM 2877 O O . VAL A 1 398 ? 70.199 66.524 8.636 1.00 17.79 398 VAL A O 1
ATOM 2881 N N . ALA A 1 399 ? 69.500 68.311 9.803 1.00 15.59 399 ALA A N 1
ATOM 2882 C CA . ALA A 1 399 ? 70.208 67.925 11.027 1.00 15.80 399 ALA A CA 1
ATOM 2883 C C . ALA A 1 399 ? 69.656 66.676 11.717 1.00 15.84 399 ALA A C 1
ATOM 2884 O O . ALA A 1 399 ? 70.319 66.098 12.578 1.00 16.70 399 ALA A O 1
ATOM 2886 N N . ALA A 1 400 ? 68.446 66.267 11.351 1.00 15.53 400 ALA A N 1
ATOM 2887 C CA . ALA A 1 400 ? 67.817 65.085 11.946 1.00 15.78 400 ALA A CA 1
ATOM 2888 C C . ALA A 1 400 ? 66.799 64.537 10.949 1.00 16.38 400 ALA A C 1
ATOM 2889 O O . ALA A 1 400 ? 65.602 64.445 11.227 1.00 16.98 400 ALA A O 1
ATOM 2891 N N . TYR A 1 401 ? 67.300 64.151 9.785 1.00 16.01 401 TYR A N 1
ATOM 2892 C CA . TYR A 1 401 ? 66.458 63.659 8.704 1.00 14.29 401 TYR A CA 1
ATOM 2893 C C . TYR A 1 401 ? 65.862 62.264 8.848 1.00 16.18 401 TYR A C 1
ATOM 2894 O O . TYR A 1 401 ? 66.404 61.394 9.531 1.00 15.74 401 TYR A O 1
ATOM 2903 N N . ASP A 1 402 ? 64.726 62.084 8.180 1.00 15.05 402 ASP A N 1
ATOM 2904 C CA . ASP A 1 402 ? 63.992 60.826 8.128 1.00 15.81 402 ASP A CA 1
ATOM 2905 C C . ASP A 1 402 ? 64.644 59.904 7.110 1.00 16.16 402 ASP A C 1
ATOM 2906 O O . ASP A 1 402 ? 65.294 60.364 6.168 1.00 16.56 402 ASP A O 1
ATOM 2911 N N . TRP A 1 403 ? 64.423 58.607 7.298 1.00 15.84 403 TRP A N 1
ATOM 2912 C CA . TRP A 1 403 ? 64.871 57.571 6.377 1.00 15.95 403 TRP A CA 1
ATOM 2913 C C . TRP A 1 403 ? 63.597 56.808 5.997 1.00 16.14 403 TRP A C 1
ATOM 2914 O O . TRP A 1 403 ? 62.805 56.459 6.875 1.00 16.93 403 TRP A O 1
ATOM 2925 N N . ILE A 1 404 ? 63.368 56.586 4.705 1.00 15.94 404 ILE A N 1
ATOM 2926 C CA . ILE A 1 404 ? 62.238 55.761 4.270 1.00 15.14 404 ILE A CA 1
ATOM 2927 C C . ILE A 1 404 ? 63.023 54.594 3.681 1.00 17.13 404 ILE A C 1
ATOM 2928 O O . ILE A 1 404 ? 63.567 54.679 2.577 1.00 17.84 404 ILE A O 1
ATOM 2933 N N . ALA A 1 405 ? 63.084 53.508 4.439 1.00 16.84 405 ALA A N 1
ATOM 2934 C CA . ALA A 1 405 ? 63.900 52.354 4.081 1.00 16.07 405 ALA A CA 1
ATOM 2935 C C . ALA A 1 405 ? 63.407 51.307 3.095 1.00 16.39 405 ALA A C 1
ATOM 2936 O O . ALA A 1 405 ? 64.199 50.475 2.656 1.00 16.30 405 ALA A O 1
ATOM 2938 N N . ASP A 1 406 ? 62.128 51.328 2.737 1.00 15.74 406 ASP A N 1
ATOM 2939 C CA . ASP A 1 406 ? 61.619 50.317 1.814 1.00 16.67 406 ASP A CA 1
ATOM 2940 C C . ASP A 1 406 ? 60.689 50.908 0.762 1.00 18.56 406 ASP A C 1
ATOM 2941 O O . ASP A 1 406 ? 59.762 50.241 0.299 1.00 19.50 406 ASP A O 1
ATOM 2946 N N . PHE A 1 407 ? 60.954 52.150 0.372 1.00 18.47 407 PHE A N 1
ATOM 2947 C CA . PHE A 1 407 ? 60.114 52.833 -0.605 1.00 18.95 407 PHE A CA 1
ATOM 2948 C C . PHE A 1 407 ? 59.985 52.077 -1.922 1.00 19.90 407 PHE A C 1
ATOM 2949 O O . PHE A 1 407 ? 60.972 51.577 -2.466 1.00 19.23 407 PHE A O 1
ATOM 2957 N N . GLN A 1 408 ? 58.757 52.015 -2.431 1.00 20.26 408 GLN A N 1
ATOM 2958 C CA . GLN A 1 408 ? 58.454 51.329 -3.683 1.00 21.29 408 GLN A CA 1
ATOM 2959 C C . GLN A 1 408 ? 58.037 52.299 -4.784 1.00 23.02 408 GLN A C 1
ATOM 2960 O O . GLN A 1 408 ? 56.926 52.833 -4.773 1.00 21.88 408 GLN A O 1
ATOM 2966 N N . LYS A 1 409 ? 58.940 52.521 -5.732 1.00 21.29 409 LYS A N 1
ATOM 2967 C CA . LYS A 1 409 ? 58.685 53.418 -6.853 1.00 22.66 409 LYS A CA 1
ATOM 2968 C C . LYS A 1 409 ? 57.415 52.994 -7.586 1.00 21.83 409 LYS A C 1
ATOM 2969 O O . LYS A 1 409 ? 57.230 51.816 -7.884 1.00 23.14 409 LYS A O 1
ATOM 2975 N N . GLY A 1 410 ? 56.541 53.961 -7.855 1.00 22.28 410 GLY A N 1
ATOM 2976 C CA . GLY A 1 410 ? 55.299 53.682 -8.559 1.00 25.89 410 GLY A CA 1
ATOM 2977 C C . GLY A 1 410 ? 54.207 53.047 -7.718 1.00 26.27 410 GLY A C 1
ATOM 2978 O O . GLY A 1 410 ? 53.085 52.858 -8.190 1.00 26.95 410 GLY A O 1
ATOM 2979 N N . ILE A 1 411 ? 54.526 52.721 -6.470 1.00 25.67 411 ILE A N 1
ATOM 2980 C CA . ILE A 1 411 ? 53.563 52.093 -5.571 1.00 24.69 411 ILE A CA 1
ATOM 2981 C C . ILE A 1 411 ? 53.295 52.969 -4.351 1.00 25.02 411 ILE A C 1
ATOM 2982 O O . ILE A 1 411 ? 52.145 53.281 -4.043 1.00 26.23 411 ILE A O 1
ATOM 2987 N N . ASP A 1 412 ? 54.359 53.368 -3.660 1.00 22.29 412 ASP A N 1
ATOM 2988 C CA . ASP A 1 412 ? 54.222 54.222 -2.485 1.00 22.47 412 ASP A CA 1
ATOM 2989 C C . ASP A 1 412 ? 54.134 55.685 -2.875 1.00 21.94 412 ASP A C 1
ATOM 2990 O O . ASP A 1 412 ? 54.364 56.049 -4.030 1.00 23.79 412 ASP A O 1
ATOM 2995 N N . LYS A 1 413 ? 53.818 56.519 -1.891 1.00 20.35 413 LYS A N 1
ATOM 2996 C CA . LYS A 1 413 ? 53.711 57.955 -2.093 1.00 21.44 413 LYS A CA 1
ATOM 2997 C C . LYS A 1 413 ? 54.296 58.715 -0.910 1.00 22.59 413 LYS A C 1
ATOM 2998 O O . LYS A 1 413 ? 54.256 58.242 0.227 1.00 21.60 413 LYS A O 1
ATOM 3004 N N . ILE A 1 414 ? 54.852 59.888 -1.190 1.00 20.59 414 ILE A N 1
ATOM 3005 C CA . ILE A 1 414 ? 55.390 60.762 -0.157 1.00 20.29 414 ILE A CA 1
ATOM 3006 C C . ILE A 1 414 ? 54.491 61.991 -0.256 1.00 21.57 414 ILE A C 1
ATOM 3007 O O . ILE A 1 414 ? 54.447 62.669 -1.289 1.00 22.95 414 ILE A O 1
ATOM 3012 N N . ASP A 1 415 ? 53.754 62.255 0.817 1.00 20.35 415 ASP A N 1
ATOM 3013 C CA . ASP A 1 415 ? 52.794 63.353 0.849 1.00 21.52 415 ASP A CA 1
ATOM 3014 C C . ASP A 1 415 ?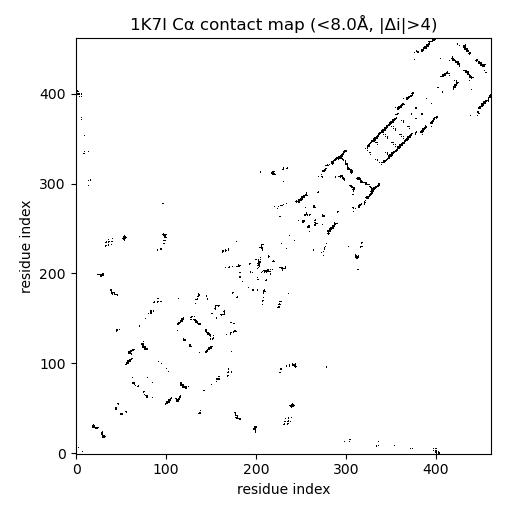 53.336 64.668 1.390 1.00 21.87 415 ASP A C 1
ATOM 3015 O O . ASP A 1 415 ? 53.675 64.779 2.570 1.00 21.86 415 ASP A O 1
ATOM 3020 N N . LEU A 1 416 ? 53.391 65.671 0.516 1.00 22.17 416 LEU A N 1
ATOM 3021 C CA . LEU A 1 416 ? 53.886 66.993 0.875 1.00 21.71 416 LEU A CA 1
ATOM 3022 C C . LEU A 1 416 ? 52.808 68.059 0.687 1.00 22.88 416 LEU A C 1
ATOM 3023 O O . LEU A 1 416 ? 53.111 69.253 0.628 1.00 25.04 416 LEU A O 1
ATOM 3028 N N . SER A 1 417 ? 51.554 67.624 0.600 1.00 24.45 417 SER A N 1
ATOM 3029 C CA . SER A 1 417 ? 50.438 68.547 0.408 1.00 27.34 417 SER A CA 1
ATOM 3030 C C . SER A 1 417 ? 50.354 69.603 1.507 1.00 27.42 417 SER A C 1
ATOM 3031 O O . SER A 1 417 ? 49.832 70.695 1.290 1.00 27.70 417 SER A O 1
ATOM 3034 N N . ALA A 1 418 ? 50.874 69.281 2.687 1.00 26.46 418 ALA A N 1
ATOM 3035 C CA . ALA A 1 418 ? 50.842 70.216 3.804 1.00 26.97 418 ALA A CA 1
ATOM 3036 C C . ALA A 1 418 ? 51.537 71.540 3.492 1.00 27.62 418 ALA A C 1
ATOM 3037 O O . ALA A 1 418 ? 51.196 72.572 4.066 1.00 30.06 418 ALA A O 1
ATOM 3039 N N . PHE A 1 419 ? 52.506 71.514 2.582 1.00 29.06 419 PHE A N 1
ATOM 3040 C CA . PHE A 1 419 ? 53.243 72.726 2.236 1.00 29.47 419 PHE A CA 1
ATOM 3041 C C . PHE A 1 419 ? 52.490 73.688 1.318 1.00 31.21 419 PHE A C 1
ATOM 3042 O O . PHE A 1 419 ? 52.947 74.806 1.080 1.00 32.12 419 PHE A O 1
ATOM 3050 N N . ARG A 1 420 ? 51.339 73.256 0.813 1.00 32.82 420 ARG A N 1
ATOM 3051 C CA . ARG A 1 420 ? 50.531 74.092 -0.070 1.00 35.23 420 ARG A CA 1
ATOM 3052 C C . ARG A 1 420 ? 50.124 75.402 0.606 1.00 38.18 420 ARG A C 1
ATOM 3053 O O . ARG A 1 420 ? 49.857 76.400 -0.067 1.00 40.42 420 ARG A O 1
ATOM 3061 N N . ASN A 1 421 ? 50.085 75.399 1.935 1.00 40.18 421 ASN A N 1
ATOM 3062 C CA . ASN A 1 421 ? 49.704 76.589 2.691 1.00 42.54 421 ASN A CA 1
ATOM 3063 C C . ASN A 1 421 ? 50.674 77.745 2.459 1.00 42.81 421 ASN A C 1
ATOM 3064 O O . ASN A 1 421 ? 50.320 78.908 2.651 1.00 43.98 421 ASN A O 1
ATOM 3069 N N . GLU A 1 422 ? 51.897 77.423 2.051 1.00 42.03 422 GLU A N 1
ATOM 3070 C CA . GLU A 1 422 ? 52.912 78.440 1.797 1.00 41.73 422 GLU A CA 1
ATOM 3071 C C . GLU A 1 422 ? 53.116 78.613 0.299 1.00 41.21 422 GLU A C 1
ATOM 3072 O O . GLU A 1 422 ? 54.076 79.248 -0.139 1.00 41.90 422 GLU A O 1
ATOM 3078 N N . GLY A 1 423 ? 52.207 78.041 -0.480 1.00 41.25 423 GLY A N 1
ATOM 3079 C CA . GLY A 1 423 ? 52.310 78.128 -1.923 1.00 41.63 423 GLY A CA 1
ATOM 3080 C C . GLY A 1 423 ? 52.597 76.759 -2.499 1.00 42.60 423 GLY A C 1
ATOM 3081 O O . GLY A 1 423 ? 53.369 75.989 -1.929 1.00 41.70 423 GLY A O 1
ATOM 3082 N N . GLN A 1 424 ? 51.972 76.448 -3.628 1.00 44.02 424 GLN A N 1
ATOM 3083 C CA . GLN A 1 424 ? 52.166 75.158 -4.272 1.00 45.15 424 GLN A CA 1
ATOM 3084 C C . GLN A 1 424 ? 53.641 74.880 -4.533 1.00 43.74 424 GLN A C 1
ATOM 3085 O O . GLN A 1 424 ? 54.363 75.732 -5.053 1.00 42.96 424 GLN A O 1
ATOM 3091 N N . LEU A 1 425 ? 54.084 73.683 -4.161 1.00 43.84 425 LEU A N 1
ATOM 3092 C CA . LEU A 1 425 ? 55.469 73.287 -4.368 1.00 41.89 425 LEU A CA 1
ATOM 3093 C C . LEU A 1 425 ? 55.712 72.980 -5.837 1.00 41.44 425 LEU A C 1
ATOM 3094 O O . LEU A 1 425 ? 54.887 72.342 -6.493 1.00 41.56 425 LEU A O 1
ATOM 3099 N N . SER A 1 426 ? 56.846 73.444 -6.350 1.00 38.74 426 SER A N 1
ATOM 3100 C CA . SER A 1 426 ? 57.217 73.202 -7.737 1.00 38.72 426 SER A CA 1
ATOM 3101 C C . SER A 1 426 ? 58.302 72.133 -7.744 1.00 36.74 426 SER A C 1
ATOM 3102 O O . SER A 1 426 ? 59.223 72.170 -6.929 1.00 36.29 426 SER A O 1
ATOM 3105 N N . PHE A 1 427 ? 58.188 71.179 -8.658 1.00 35.47 427 PHE A N 1
ATOM 3106 C CA . PHE A 1 427 ? 59.173 70.113 -8.754 1.00 35.99 427 PHE A CA 1
ATOM 3107 C C . PHE A 1 427 ? 60.259 70.504 -9.751 1.00 36.15 427 PHE A C 1
ATOM 3108 O O . PHE A 1 427 ? 59.964 70.842 -10.896 1.00 36.35 427 PHE A O 1
ATOM 3116 N N . VAL A 1 428 ? 61.512 70.473 -9.308 1.00 32.70 428 VAL A N 1
ATOM 3117 C CA . VAL A 1 428 ? 62.635 70.803 -10.177 1.00 32.25 428 VAL A CA 1
ATOM 3118 C C . VAL A 1 428 ? 63.432 69.532 -10.437 1.00 32.64 428 VAL A C 1
ATOM 3119 O O . VAL A 1 428 ? 63.498 68.646 -9.584 1.00 30.04 428 VAL A O 1
ATOM 3123 N N . GLN A 1 429 ? 64.040 69.446 -11.614 1.00 31.79 429 GLN A N 1
ATOM 3124 C CA . GLN A 1 429 ? 64.796 68.260 -11.996 1.00 33.78 429 GLN A CA 1
ATOM 3125 C C . GLN A 1 429 ? 66.161 68.067 -11.342 1.00 35.14 429 GLN A C 1
ATOM 3126 O O . GLN A 1 429 ? 66.419 67.023 -10.744 1.00 34.56 429 GLN A O 1
ATOM 3132 N N . ASP A 1 430 ? 67.038 69.060 -11.447 1.00 36.02 430 ASP A N 1
ATOM 3133 C CA . ASP A 1 430 ? 68.369 68.915 -10.871 1.00 35.57 430 ASP A CA 1
ATOM 3134 C C . ASP A 1 430 ? 68.975 70.171 -10.256 1.00 34.11 430 ASP A C 1
ATOM 3135 O O . ASP A 1 430 ? 70.132 70.158 -9.837 1.00 31.95 430 ASP A O 1
ATOM 3140 N N . GLN A 1 431 ? 68.204 71.250 -10.187 1.00 30.49 431 GLN A N 1
ATOM 3141 C CA . GLN A 1 431 ? 68.716 72.487 -9.611 1.00 31.50 431 GLN A CA 1
ATOM 3142 C C . GLN A 1 431 ? 67.630 73.389 -9.044 1.00 30.53 431 GLN A C 1
ATOM 3143 O O . GLN A 1 431 ? 66.510 73.431 -9.553 1.00 30.70 431 GLN A O 1
ATOM 3149 N N . PHE A 1 432 ? 67.974 74.104 -7.977 1.00 28.57 432 PHE A N 1
ATOM 3150 C CA . PHE A 1 432 ? 67.052 75.032 -7.337 1.00 30.77 432 PHE A CA 1
ATOM 3151 C C . PHE A 1 432 ? 67.264 76.416 -7.937 1.00 33.26 432 PHE A C 1
ATOM 3152 O O . PHE A 1 432 ? 68.393 76.797 -8.251 1.00 33.92 432 PHE A O 1
ATOM 3160 N N . THR A 1 433 ? 66.180 77.165 -8.099 1.00 34.23 433 THR A N 1
ATOM 3161 C CA . THR A 1 433 ? 66.269 78.507 -8.662 1.00 36.40 433 THR A CA 1
ATOM 3162 C C . THR A 1 433 ? 66.598 79.509 -7.566 1.00 38.44 433 THR A C 1
ATOM 3163 O O . THR A 1 433 ? 67.150 80.578 -7.829 1.00 37.50 433 THR A O 1
ATOM 3167 N N . GLY A 1 434 ? 66.257 79.150 -6.333 1.00 38.91 434 GLY A N 1
ATOM 3168 C CA . GLY A 1 434 ? 66.509 80.027 -5.206 1.00 41.08 434 GLY A CA 1
AT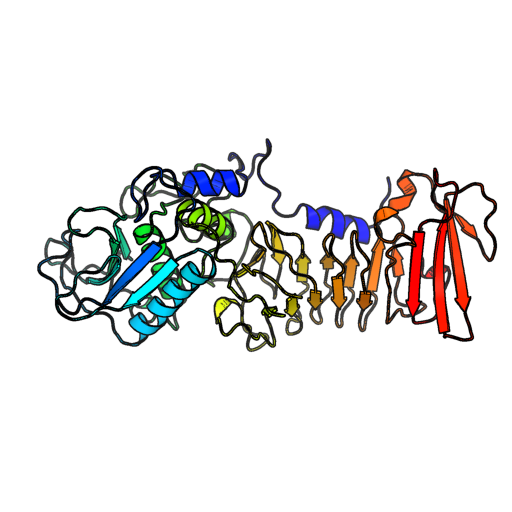OM 3169 C C . GLY A 1 434 ? 65.236 80.741 -4.798 1.00 41.18 434 GLY A C 1
ATOM 3170 O O . GLY A 1 434 ? 65.171 81.357 -3.733 1.00 42.76 434 GLY A O 1
ATOM 3171 N N . LYS A 1 435 ? 64.219 80.650 -5.650 1.00 42.53 435 LYS A N 1
ATOM 3172 C CA . LYS A 1 435 ? 62.933 81.289 -5.395 1.00 42.98 435 LYS A CA 1
ATOM 3173 C C . LYS A 1 435 ? 62.227 80.698 -4.179 1.00 42.89 435 LYS A C 1
ATOM 3174 O O . LYS A 1 435 ? 61.587 81.420 -3.414 1.00 44.24 435 LYS A O 1
ATOM 3180 N N . GLY A 1 436 ? 62.337 79.385 -4.006 1.00 41.25 436 GLY A N 1
ATOM 3181 C CA . GLY A 1 436 ? 61.698 78.740 -2.873 1.00 39.17 436 GLY A CA 1
ATOM 3182 C C . GLY A 1 436 ? 60.520 77.865 -3.256 1.00 37.86 436 GLY A C 1
ATOM 3183 O O . GLY A 1 436 ? 60.037 77.915 -4.388 1.00 38.50 436 GLY A O 1
ATOM 3184 N N . GLN A 1 437 ? 60.054 77.067 -2.299 1.00 35.23 437 GLN A N 1
ATOM 3185 C CA . GLN A 1 437 ? 58.934 76.158 -2.511 1.00 33.60 437 GLN A CA 1
ATOM 3186 C C . GLN A 1 437 ? 59.159 75.230 -3.697 1.00 32.91 437 GLN A C 1
ATOM 3187 O O . 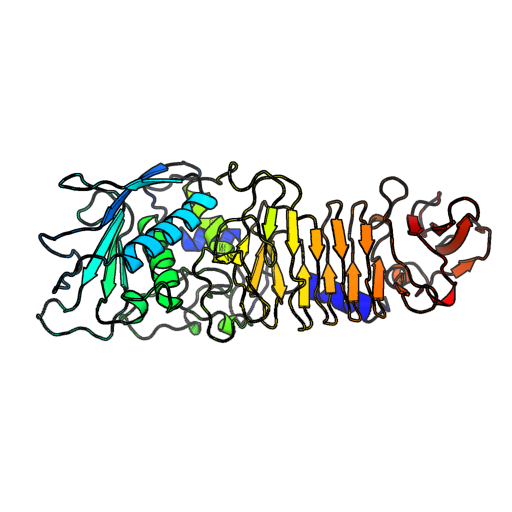GLN A 1 437 ? 58.283 75.062 -4.544 1.00 33.84 437 GLN A O 1
ATOM 3193 N N . GLU A 1 438 ? 60.343 74.628 -3.749 1.00 29.18 438 GLU A N 1
ATOM 3194 C CA . GLU A 1 438 ? 60.687 73.699 -4.819 1.00 27.89 438 GLU A CA 1
ATOM 3195 C C . GLU A 1 438 ? 61.126 72.374 -4.205 1.00 27.22 438 GLU A C 1
ATOM 3196 O O . GLU A 1 438 ? 61.710 72.347 -3.121 1.00 26.50 438 GLU A O 1
ATOM 3202 N N . VAL A 1 439 ? 60.837 71.281 -4.904 1.00 27.23 439 VAL A N 1
ATOM 3203 C CA . VAL A 1 439 ? 61.196 69.945 -4.442 1.00 28.08 439 VAL A CA 1
ATOM 3204 C C . VAL A 1 439 ? 62.050 69.265 -5.502 1.00 26.19 439 VAL A C 1
ATOM 3205 O O . VAL A 1 439 ? 61.781 69.379 -6.698 1.00 24.49 439 VAL A O 1
ATOM 3209 N N . MET A 1 440 ? 63.077 68.547 -5.060 1.00 22.67 440 MET A N 1
ATOM 3210 C CA . MET A 1 440 ? 63.979 67.862 -5.974 1.00 24.28 440 MET A CA 1
ATOM 3211 C C . MET A 1 440 ? 64.286 66.448 -5.493 1.00 24.25 440 MET A C 1
ATOM 3212 O O . MET A 1 440 ? 64.336 66.193 -4.291 1.00 25.08 440 MET A O 1
ATOM 3217 N N . LEU A 1 441 ? 64.472 65.533 -6.439 1.00 23.06 441 LEU A N 1
ATOM 3218 C CA . LEU A 1 441 ? 64.832 64.154 -6.125 1.00 21.45 441 LEU A CA 1
ATOM 3219 C C . LEU A 1 441 ? 66.219 63.946 -6.717 1.00 23.20 441 LEU A C 1
ATOM 3220 O O . LEU A 1 441 ? 66.458 64.286 -7.877 1.00 23.21 441 LEU A O 1
ATOM 3225 N N . GLN A 1 442 ? 67.136 63.404 -5.922 1.00 21.20 442 GLN A N 1
ATOM 3226 C CA . GLN A 1 442 ? 68.498 63.174 -6.387 1.00 24.11 442 GLN A CA 1
ATOM 3227 C C . GLN A 1 442 ? 68.923 61.736 -6.152 1.00 26.17 442 GLN A C 1
ATOM 3228 O O . GLN A 1 442 ? 68.920 61.253 -5.021 1.00 25.29 442 GLN A O 1
ATOM 3234 N N . TRP A 1 443 ? 69.292 61.063 -7.235 1.00 26.09 443 TRP A N 1
ATOM 3235 C CA . TRP A 1 443 ? 69.712 59.671 -7.184 1.00 28.46 443 TRP A CA 1
ATOM 3236 C C . TRP A 1 443 ? 71.224 59.509 -7.088 1.00 29.61 443 TRP A C 1
ATOM 3237 O O . TRP A 1 443 ? 71.976 60.102 -7.863 1.00 30.72 443 TRP A O 1
ATOM 3248 N N . ASP A 1 444 ? 71.657 58.703 -6.124 1.00 29.78 444 ASP A N 1
ATOM 3249 C CA . ASP A 1 444 ? 73.072 58.420 -5.924 1.00 30.66 444 ASP A CA 1
ATOM 3250 C C . ASP A 1 444 ? 73.264 56.957 -6.308 1.00 30.40 444 ASP A C 1
ATOM 3251 O O . ASP A 1 444 ? 72.940 56.054 -5.536 1.00 28.56 444 ASP A O 1
ATOM 3256 N N . ALA A 1 445 ? 73.780 56.730 -7.511 1.00 32.35 445 ALA A N 1
ATOM 3257 C CA . ALA A 1 445 ? 73.997 55.380 -8.016 1.00 31.66 445 ALA A CA 1
ATOM 3258 C C . ALA A 1 445 ? 74.946 54.553 -7.156 1.00 31.70 445 ALA A C 1
ATOM 3259 O O . ALA A 1 445 ? 74.754 53.348 -6.992 1.00 33.76 445 ALA A O 1
ATOM 3261 N N . ALA A 1 446 ? 75.967 55.203 -6.609 1.00 31.67 446 ALA A N 1
ATOM 3262 C CA . ALA A 1 446 ? 76.954 54.519 -5.782 1.00 30.76 446 ALA A CA 1
ATOM 3263 C C . ALA A 1 446 ? 76.359 53.809 -4.565 1.00 31.60 446 ALA A C 1
ATOM 3264 O O . ALA A 1 446 ? 76.746 52.683 -4.248 1.00 32.14 446 ALA A O 1
ATOM 3266 N N . ASN A 1 447 ? 75.416 54.458 -3.887 1.00 28.64 447 ASN A N 1
ATOM 3267 C CA . ASN A 1 447 ? 74.809 53.863 -2.700 1.00 28.22 447 ASN A CA 1
ATOM 3268 C C . ASN A 1 447 ? 73.343 53.469 -2.871 1.00 26.08 447 ASN A C 1
ATOM 3269 O O . ASN A 1 447 ? 72.734 52.924 -1.950 1.00 26.01 447 ASN A O 1
ATOM 3274 N N . SER A 1 448 ? 72.783 53.743 -4.045 1.00 24.06 448 SER A N 1
ATOM 3275 C CA . SER A 1 448 ? 71.387 53.413 -4.335 1.00 24.44 448 SER A CA 1
ATOM 3276 C C . SER A 1 448 ? 70.430 54.136 -3.391 1.00 21.55 448 SER A C 1
ATOM 3277 O O . SER A 1 448 ? 69.426 53.573 -2.943 1.00 22.13 448 SER A O 1
ATOM 3280 N N . ILE A 1 449 ? 70.751 55.392 -3.100 1.00 19.86 449 ILE A N 1
ATOM 3281 C CA . ILE A 1 449 ? 69.944 56.219 -2.211 1.00 18.33 449 ILE A CA 1
ATO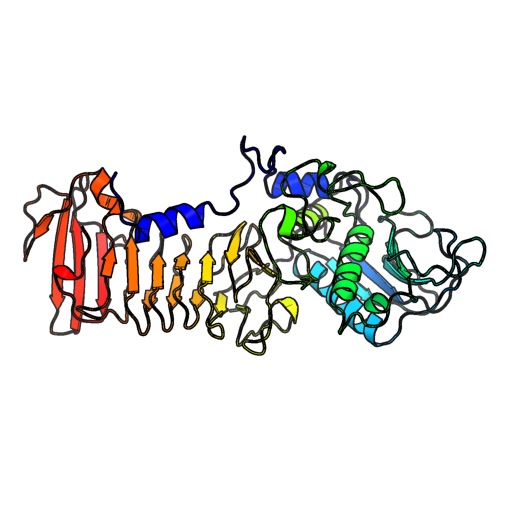M 3282 C C . ILE A 1 449 ? 69.379 57.411 -2.975 1.00 19.24 449 ILE A C 1
ATOM 3283 O O . ILE A 1 449 ? 70.075 58.017 -3.792 1.00 20.19 449 ILE A O 1
ATOM 3288 N N . THR A 1 450 ? 68.116 57.738 -2.721 1.00 17.81 450 THR A N 1
ATOM 3289 C CA . THR A 1 450 ? 67.496 58.894 -3.358 1.00 17.45 450 THR A CA 1
ATOM 3290 C C . THR A 1 450 ? 67.270 59.939 -2.274 1.00 17.99 450 THR A C 1
ATOM 3291 O O . THR A 1 450 ? 66.607 59.668 -1.269 1.00 18.19 450 THR A O 1
ATOM 3295 N N . ASN A 1 451 ? 67.846 61.122 -2.461 1.00 17.68 451 ASN A N 1
ATOM 3296 C CA . ASN A 1 451 ? 67.667 62.199 -1.499 1.00 17.32 451 ASN A CA 1
ATOM 3297 C C . ASN A 1 451 ? 66.542 63.102 -1.977 1.00 19.86 451 ASN A C 1
ATOM 3298 O O . ASN A 1 451 ? 66.560 63.577 -3.114 1.00 19.98 451 ASN A O 1
ATOM 3303 N N . LEU A 1 452 ? 65.553 63.316 -1.116 1.00 17.50 452 LEU A N 1
ATOM 3304 C CA . LEU A 1 452 ? 64.437 64.190 -1.441 1.00 18.73 452 LEU A CA 1
ATOM 3305 C C . LEU A 1 452 ? 64.733 65.513 -0.742 1.00 19.12 452 LEU A C 1
ATOM 3306 O O . LEU A 1 452 ? 64.757 65.585 0.491 1.00 19.96 452 LEU A O 1
ATOM 3311 N N . TRP A 1 453 ? 64.983 66.549 -1.538 1.00 19.05 453 TRP A N 1
ATOM 3312 C CA . TRP A 1 453 ? 65.292 67.871 -1.012 1.00 18.61 453 TRP A CA 1
ATOM 3313 C C . TRP A 1 453 ? 64.123 68.823 -1.203 1.00 21.29 453 TRP A C 1
ATOM 3314 O O . TRP A 1 453 ? 63.478 68.824 -2.250 1.00 22.20 453 TRP A O 1
ATOM 3325 N N . LEU A 1 454 ? 63.863 69.644 -0.192 1.00 21.31 454 LEU A N 1
ATOM 3326 C CA . LEU A 1 454 ? 62.781 70.610 -0.273 1.00 22.84 454 LEU A CA 1
ATOM 3327 C C . LEU A 1 454 ? 63.283 71.961 0.214 1.00 23.03 454 LEU A C 1
ATOM 3328 O O . LEU A 1 454 ? 63.732 72.093 1.351 1.00 22.02 454 LEU A O 1
ATOM 3333 N N . HIS A 1 455 ? 63.232 72.955 -0.668 1.00 22.05 455 HIS A N 1
ATOM 3334 C CA . HIS A 1 455 ? 63.653 74.307 -0.330 1.00 22.60 455 HIS A CA 1
ATOM 3335 C C . HIS A 1 455 ? 62.367 75.050 0.008 1.00 25.42 455 HIS A C 1
ATOM 3336 O O . HIS A 1 455 ? 61.627 75.464 -0.884 1.00 27.11 455 HIS A O 1
ATOM 3343 N N . GLU A 1 456 ? 62.109 75.205 1.301 1.00 25.18 456 GLU A N 1
ATOM 3344 C CA . GLU A 1 456 ? 60.893 75.849 1.784 1.00 26.51 456 GLU A CA 1
ATOM 3345 C C . GLU A 1 456 ? 60.901 77.373 1.751 1.00 27.23 456 GLU A C 1
ATOM 3346 O O . GLU A 1 456 ? 61.936 78.012 1.935 1.00 26.53 456 GLU A O 1
ATOM 3352 N N . ALA A 1 457 ? 59.725 77.947 1.518 1.00 28.96 457 ALA A N 1
ATOM 3353 C CA . ALA A 1 457 ? 59.580 79.396 1.485 1.00 29.91 457 ALA A CA 1
ATOM 3354 C C . ALA A 1 457 ? 60.026 79.959 2.829 1.00 30.32 457 ALA A C 1
ATOM 3355 O O . ALA A 1 457 ? 59.671 79.425 3.882 1.00 31.74 457 ALA A O 1
ATOM 3357 N N . GLY A 1 458 ? 60.811 81.031 2.790 1.00 30.74 458 GLY A N 1
ATOM 3358 C CA . GLY A 1 458 ? 61.286 81.642 4.018 1.00 32.13 458 GLY A CA 1
ATOM 3359 C C . GLY A 1 458 ? 62.616 81.091 4.496 1.00 31.59 458 GLY A C 1
ATOM 3360 O O . GLY A 1 458 ? 63.205 81.613 5.442 1.00 34.06 458 GLY A O 1
ATOM 3361 N N . HIS A 1 459 ? 63.088 80.030 3.848 1.00 30.48 459 HIS A N 1
ATOM 3362 C CA . HIS A 1 459 ? 64.360 79.412 4.209 1.00 30.36 459 HIS A CA 1
ATOM 3363 C C . HIS A 1 459 ? 65.437 79.818 3.207 1.00 28.53 459 HIS A C 1
ATOM 3364 O O . HIS A 1 459 ? 65.297 79.580 2.007 1.00 31.18 459 HIS A O 1
ATOM 3371 N N . SER A 1 460 ? 66.507 80.434 3.704 1.00 29.94 460 SER A N 1
ATOM 3372 C CA . SER A 1 460 ? 67.605 80.880 2.850 1.00 30.78 460 SER A CA 1
ATOM 3373 C C . SER A 1 460 ? 68.497 79.731 2.403 1.00 30.65 460 SER A C 1
ATOM 3374 O O . SER A 1 460 ? 69.281 79.872 1.466 1.00 34.55 460 SER A O 1
ATOM 3377 N N . SER A 1 461 ? 68.387 78.599 3.088 1.00 26.66 461 SER A N 1
ATOM 3378 C CA . SER A 1 461 ? 69.167 77.419 2.741 1.00 25.53 461 SER A CA 1
ATOM 3379 C C . SER A 1 461 ? 68.214 76.235 2.627 1.00 22.51 461 SER A C 1
ATOM 3380 O O . SER A 1 461 ? 67.071 76.308 3.077 1.00 23.85 461 SER A O 1
ATOM 3383 N N . VAL A 1 462 ? 68.673 75.156 2.002 1.00 21.78 462 VAL A N 1
ATOM 3384 C CA . VAL A 1 462 ? 67.850 73.960 1.848 1.00 20.61 462 VAL A CA 1
ATOM 3385 C C . VAL A 1 462 ? 67.902 73.223 3.184 1.00 21.33 462 VAL A C 1
ATOM 3386 O O . VAL A 1 462 ? 68.914 72.607 3.519 1.00 22.77 462 VAL A O 1
ATOM 3390 N N . ASP A 1 463 ? 66.807 73.285 3.940 1.00 20.15 463 ASP A N 1
ATOM 3391 C CA . ASP A 1 463 ? 66.759 72.676 5.269 1.00 20.53 463 ASP A CA 1
ATOM 3392 C C . ASP A 1 463 ? 65.885 71.439 5.456 1.00 19.73 463 ASP A C 1
ATOM 3393 O O . ASP A 1 463 ? 65.768 70.942 6.576 1.00 20.98 463 ASP A O 1
ATOM 3398 N N . PHE A 1 464 ? 65.266 70.950 4.389 1.00 18.76 464 PHE A N 1
ATOM 3399 C CA . PHE A 1 464 ? 64.406 69.774 4.492 1.00 19.90 464 PHE A CA 1
ATOM 3400 C C . PHE A 1 464 ? 64.974 68.652 3.638 1.00 20.96 464 PHE A C 1
ATOM 3401 O O . PHE A 1 464 ? 65.259 68.845 2.454 1.00 19.13 464 PHE A O 1
ATOM 3409 N N . LEU A 1 465 ? 65.128 67.477 4.245 1.00 17.24 465 LEU A N 1
ATOM 3410 C CA . LEU A 1 465 ? 65.675 66.318 3.554 1.00 17.89 465 LEU A CA 1
ATOM 3411 C C . LEU A 1 465 ? 65.082 65.015 4.067 1.00 16.55 465 LEU A C 1
ATOM 3412 O O . LEU A 1 465 ? 64.940 64.824 5.272 1.00 17.16 465 LEU A O 1
ATOM 3417 N N . VAL A 1 466 ? 64.734 64.131 3.139 1.00 16.24 466 VAL A N 1
ATOM 3418 C CA . VAL A 1 466 ? 64.233 62.804 3.476 1.00 16.11 466 VAL A CA 1
ATOM 3419 C C . VAL A 1 466 ? 65.093 61.877 2.628 1.00 17.81 466 VAL A C 1
ATOM 3420 O O . VAL A 1 466 ? 65.145 62.025 1.407 1.00 16.99 466 VAL A O 1
ATOM 3424 N N . ARG A 1 467 ? 65.796 60.945 3.262 1.00 14.18 467 ARG A N 1
ATOM 3425 C CA . ARG A 1 467 ? 66.628 60.026 2.501 1.00 15.04 467 ARG A CA 1
ATOM 3426 C C . ARG A 1 467 ? 65.852 58.742 2.269 1.00 14.91 467 ARG A C 1
ATOM 3427 O O . ARG A 1 467 ? 65.196 58.222 3.171 1.00 17.54 467 ARG A O 1
ATOM 3435 N N . ILE A 1 468 ? 65.932 58.241 1.044 1.00 16.39 468 ILE A N 1
ATOM 3436 C CA . ILE A 1 468 ? 65.188 57.057 0.639 1.00 16.52 468 ILE A CA 1
ATOM 3437 C C . ILE A 1 468 ? 66.075 55.912 0.173 1.00 16.51 468 ILE A C 1
ATOM 3438 O O . ILE A 1 468 ? 66.913 56.096 -0.710 1.00 16.99 468 ILE A O 1
ATOM 3443 N N . VAL A 1 469 ? 65.896 54.731 0.759 1.00 16.13 469 VAL A N 1
ATOM 3444 C CA . VAL A 1 469 ? 66.678 53.583 0.326 1.00 16.01 469 VAL A CA 1
ATOM 3445 C C . VAL A 1 469 ? 65.924 52.946 -0.835 1.00 18.89 469 VAL A C 1
ATOM 3446 O O . VAL A 1 469 ? 65.085 52.058 -0.645 1.00 21.00 469 VAL A O 1
ATOM 3450 N N . GLY A 1 470 ? 66.227 53.428 -2.036 1.00 19.13 470 GLY A N 1
ATOM 3451 C CA . GLY A 1 470 ? 65.585 52.931 -3.238 1.00 21.14 470 GLY A CA 1
ATOM 3452 C C . GLY A 1 470 ? 65.312 54.074 -4.196 1.00 21.86 470 GLY A C 1
ATOM 3453 O O . GLY A 1 470 ? 65.585 55.233 -3.885 1.00 19.06 470 GLY A O 1
ATOM 3454 N N . GLN A 1 471 ? 64.780 53.747 -5.368 1.00 20.93 471 GLN A N 1
ATOM 3455 C CA . GLN A 1 471 ? 64.460 54.757 -6.367 1.00 21.98 471 GLN A CA 1
ATOM 3456 C C . GLN A 1 471 ? 63.084 55.360 -6.108 1.00 21.74 471 GLN A C 1
ATOM 3457 O O . GLN A 1 471 ? 62.244 54.758 -5.436 1.00 22.14 471 GLN A O 1
ATOM 3463 N N . ALA A 1 472 ? 62.861 56.553 -6.646 1.00 21.66 472 ALA A N 1
ATOM 3464 C CA . ALA A 1 472 ? 61.585 57.237 -6.493 1.00 22.60 472 ALA A CA 1
ATOM 3465 C C . ALA A 1 472 ? 61.354 58.104 -7.722 1.00 25.49 472 ALA A C 1
ATOM 3466 O O . ALA A 1 472 ? 62.292 58.695 -8.259 1.00 28.38 472 ALA A O 1
ATOM 3468 N N . ALA A 1 473 ? 60.104 58.169 -8.168 1.00 28.73 473 ALA A N 1
ATOM 3469 C CA . ALA A 1 473 ? 59.753 58.961 -9.339 1.00 29.14 473 ALA A CA 1
ATOM 3470 C C . ALA A 1 473 ? 59.030 60.237 -8.931 1.00 28.52 473 ALA A C 1
ATOM 3471 O O . ALA A 1 473 ? 58.447 60.315 -7.847 1.00 25.04 473 ALA A O 1
ATOM 3473 N N . GLN A 1 474 ? 59.073 61.237 -9.803 1.00 26.27 474 GLN A N 1
ATOM 3474 C CA . GLN A 1 474 ? 58.409 62.504 -9.537 1.00 25.79 474 GLN A CA 1
ATOM 3475 C C . GLN A 1 474 ? 56.935 62.260 -9.229 1.00 23.72 474 GLN A C 1
ATOM 3476 O O . GLN A 1 474 ? 56.356 62.913 -8.361 1.00 22.51 474 GLN A O 1
ATOM 3482 N N . SER A 1 475 ? 56.335 61.314 -9.947 1.00 24.86 475 SER A N 1
ATOM 3483 C CA . SER A 1 475 ? 54.924 61.000 -9.762 1.00 26.53 475 SER A CA 1
ATOM 3484 C C . SER A 1 475 ? 54.618 60.260 -8.460 1.00 26.59 475 SER A C 1
ATOM 3485 O O . SER A 1 475 ? 53.463 59.924 -8.191 1.00 27.54 475 SER A O 1
ATOM 3488 N N . ASP A 1 476 ? 55.647 60.004 -7.655 1.00 24.75 476 ASP A N 1
ATOM 3489 C CA . ASP A 1 476 ? 55.447 59.335 -6.371 1.00 24.88 476 ASP A CA 1
ATOM 3490 C C . ASP A 1 476 ? 55.333 60.397 -5.284 1.00 25.09 476 ASP A C 1
ATOM 3491 O O . ASP A 1 476 ? 54.958 60.100 -4.148 1.00 25.02 476 ASP A O 1
ATOM 3496 N N . ILE A 1 477 ? 55.666 61.633 -5.640 1.00 24.09 477 ILE A N 1
ATOM 3497 C CA . ILE A 1 477 ? 55.635 62.743 -4.696 1.00 24.60 477 ILE A CA 1
ATOM 3498 C C . ILE A 1 477 ? 54.367 63.576 -4.839 1.00 27.63 477 ILE A C 1
ATOM 3499 O O . ILE A 1 477 ? 54.115 64.167 -5.891 1.00 27.28 477 ILE A O 1
ATOM 3504 N N . ILE A 1 478 ? 53.575 63.627 -3.774 1.00 26.26 478 ILE A N 1
ATOM 3505 C CA . ILE A 1 478 ? 52.332 64.386 -3.792 1.00 27.34 478 ILE A CA 1
ATOM 3506 C C . ILE A 1 478 ? 52.553 65.827 -3.352 1.00 27.44 478 ILE A C 1
ATOM 3507 O O . ILE A 1 478 ? 52.800 66.095 -2.178 1.00 27.44 478 ILE A O 1
ATOM 3512 N N . VAL A 1 479 ? 52.468 66.752 -4.303 1.00 28.84 479 VAL A N 1
ATOM 3513 C CA . VAL A 1 479 ? 52.646 68.171 -4.016 1.00 29.83 479 VAL A CA 1
ATOM 3514 C C . VAL A 1 479 ? 51.326 68.919 -4.183 1.00 32.07 479 VAL A C 1
ATOM 3515 O O . VAL A 1 479 ? 51.077 69.862 -3.404 1.00 33.40 479 VAL A O 1
#

Organism: Dickeya chrysanthemi (NCBI:txid556)

Solvent-accessible surface area: 18702 Å² total; per-residue (Å²): 115,114,34,25,95,17,47,60,33,5,97,89,1,60,107,52,45,73,45,2,140,65,71,109,51,84,81,31,82,3,45,37,25,100,90,0,3,44,30,0,1,63,82,46,24,4,51,41,32,96,100,44,84,53,109,55,10,119,8,39,14,29,12,25,113,85,51,123,79,9,60,54,32,26,55,29,47,48,112,8,43,85,67,0,45,90,26,0,85,44,0,4,58,2,0,22,11,5,0,62,6,61,37,82,73,20,95,56,157,143,102,22,37,0,18,0,0,0,0,19,95,50,80,93,34,88,96,20,168,59,70,40,20,54,21,55,70,4,30,167,108,172,19,14,0,6,0,4,0,0,48,46,39,49,20,0,82,48,3,48,90,56,71,73,0,18,5,7,0,0,16,9,0,0,15,0,0,1,0,2,19,0,1,141,12,70,80,82,116,67,136,38,39,18,120,82,8,70,0,0,6,0,0,24,0,4,0,3,0,2,59,28,19,18,98,69,16,49,3,67,3,116,70,59,82,18,3,4,5,3,1,0,0,3,18,0,0,27,100,2,1,16,38,24,115,113,12,38,71,44,97,6,36,0,0,18,118,28,95,8,129,39,82,24,4,43,3,104,63,76,95,100,34,2,10,1,3,0,7,7,20,27,40,64,0,21,0,10,0,48,32,7,84,57,99,1,65,0,2,1,45,89,23,18,5,1,16,1,12,46,18,107,0,0,0,0,0,1,109,50,5,72,0,26,19,0,35,1,3,60,6,73,2,24,0,0,2,16,89,30,90,1,75,0,70,0,24,47,19,51,1,25,0,37,1,6,44,17,31,1,35,0,84,0,24,67,26,157,1,19,0,2,2,26,45,8,119,7,0,33,62,105,42,65,1,71,0,25,42,13,64,113,64,75,2,98,0,3,0,0,11,3,60,105,67,33,100,4,62,46,20,120,95,130,54,85,52,183,13,16,10,0,13,24,63,120,60,78,106,67,56,15,3,28,0,65,0,14,18,38,88,57,125,66,48,52,3,8,0,54,0,67,20,94,18,25,95,99,4,10,44,48

InterPro domains:
  IPR001343 RTX calcium-binding nonapeptide repeat [PF00353] (344-379)
  IPR001818 Peptidase M10, metallopeptidase [PF00413] (101-200)
  IPR006026 Peptidase, metallopeptidase [SM00235] (74-244)
  IPR011049 Serralysin-like metalloprotease, C-terminal [G3DSA:2.150.10.10] (30-477)
  IPR011049 Serralysin-like metalloprotease, C-terminal [SSF51120] (259-477)
  IPR013858 Peptidase M10 serralysin, C-terminal [PF08548] (260-479)
  IPR016294 Peptidase M10B [NF035945] (23-479)
  IPR016294 Peptidase M10B [PIRSF001205] (7-479)
  IPR018511 Hemolysin-type calcium-binding conserved site [PS00330] (368-386)
  IPR024079 Metallopeptidase, catalytic domain superfamily [G3DSA:3.40.390.10] (36-262)
  IPR034033 Serralysin-like metallopeptidase domain [cd04277] (89-259)

Nearest PDB structures (foldseek):
  1k7i-assembly1_A  TM=1.002E+00  e=1.574E-88  Dickeya chrysanthemi
  1k7q-assembly1_A  TM=1.002E+00  e=2.096E-86  Dickeya chrysanthemi
  3hb2-assembly1_P  TM=1.002E+00  e=2.941E-85  Dickeya chrysanthemi
  1k7g-assembly1_A  TM=1.002E+00  e=1.483E-85  Dickeya chrysanthemi
  3hbu-assembly1_P  TM=1.001E+00  e=3.756E-85  Dickeya chrysanthemi